Protein AF-0000000083552598 (afdb_homodimer)

Radius of gyration: 31.01 Å; Cα contacts (8 Å, |Δi|>4): 1331; chains: 2; bounding box: 71×100×86 Å

Structure (mmCIF, N/CA/C/O backbone):
data_AF-0000000083552598-model_v1
#
loop_
_entity.id
_entity.type
_entity.pdbx_description
1 polymer 'LacI family DNA-binding transcriptional regulator'
#
loop_
_atom_site.group_PDB
_atom_site.id
_atom_site.type_symbol
_atom_site.label_atom_id
_atom_site.label_alt_id
_atom_site.label_comp_id
_atom_site.label_asym_id
_atom_site.label_entity_id
_atom_site.label_seq_id
_atom_site.pdbx_PDB_ins_code
_atom_site.Cartn_x
_atom_site.Cartn_y
_atom_site.Cartn_z
_atom_site.occupancy
_atom_site.B_iso_or_equiv
_atom_site.auth_seq_id
_atom_site.auth_comp_id
_atom_site.auth_asym_id
_atom_site.auth_atom_id
_atom_site.pdbx_PDB_model_num
ATOM 1 N N . MET A 1 1 ? -37.469 29.109 57.031 1 29.98 1 MET A N 1
ATOM 2 C CA . MET A 1 1 ? -37.594 29.938 55.812 1 29.98 1 MET A CA 1
ATOM 3 C C . MET A 1 1 ? -36.25 30.312 55.281 1 29.98 1 MET A C 1
ATOM 5 O O . MET A 1 1 ? -35.688 31.375 55.594 1 29.98 1 MET A O 1
ATOM 9 N N . GLN A 1 2 ? -35.25 29.375 55.188 1 35.03 2 GLN A N 1
ATOM 10 C CA . GLN A 1 2 ? -33.875 29.531 54.781 1 35.03 2 GLN A CA 1
ATOM 11 C C . GLN A 1 2 ? -33.75 29.984 53.344 1 35.03 2 GLN A C 1
ATOM 13 O O . GLN A 1 2 ? -34.344 29.359 52.438 1 35.03 2 GLN A O 1
ATOM 18 N N . GLU A 1 3 ? -33.406 31.297 53.094 1 33.22 3 GLU A N 1
ATOM 19 C CA . GLU A 1 3 ? -33.188 31.984 51.812 1 33.22 3 GLU A CA 1
ATOM 20 C C . GLU A 1 3 ? -32.156 31.281 51 1 33.22 3 GLU A C 1
ATOM 22 O O . GLU A 1 3 ? -31.016 31.078 51.438 1 33.22 3 GLU A O 1
ATOM 27 N N . ASP A 1 4 ? -32.5 30.344 50.094 1 39.19 4 ASP A N 1
ATOM 28 C CA . ASP A 1 4 ? -31.766 29.625 49.062 1 39.19 4 ASP A CA 1
ATOM 29 C C . ASP A 1 4 ? -30.969 30.578 48.188 1 39.19 4 ASP A C 1
ATOM 31 O O . ASP A 1 4 ? -31.531 31.422 47.469 1 39.19 4 ASP A O 1
ATOM 35 N N . GLU A 1 5 ? -29.766 31.062 48.656 1 36.78 5 GLU A N 1
ATOM 36 C CA . GLU A 1 5 ? -28.875 31.906 47.875 1 36.78 5 GLU A CA 1
ATOM 37 C C . GLU A 1 5 ? -28.562 31.281 46.5 1 36.78 5 GLU A C 1
ATOM 39 O O . GLU A 1 5 ? -27.969 30.203 46.438 1 36.78 5 GLU A O 1
ATOM 44 N N . VAL A 1 6 ? -29.359 31.547 45.469 1 42.97 6 VAL A N 1
ATOM 45 C CA . VAL A 1 6 ? -29.172 31.203 44.062 1 42.97 6 VAL A CA 1
ATOM 46 C C . VAL A 1 6 ? -27.797 31.703 43.594 1 42.97 6 VAL A C 1
ATOM 48 O O . VAL A 1 6 ? -27.516 32.906 43.625 1 42.97 6 VAL A O 1
ATOM 51 N N . SER A 1 7 ? -26.672 30.938 43.781 1 40.88 7 SER A N 1
ATOM 52 C CA . SER A 1 7 ? -25.359 31.219 43.219 1 40.88 7 SER A CA 1
ATOM 53 C C . SER A 1 7 ? -25.453 31.562 41.75 1 40.88 7 SER A C 1
ATOM 55 O O . SER A 1 7 ? -25.984 30.781 40.938 1 40.88 7 SER A O 1
ATOM 57 N N . ALA A 1 8 ? -25.531 32.875 41.375 1 45.03 8 ALA A N 1
ATOM 58 C CA . ALA A 1 8 ? -25.516 33.406 40 1 45.03 8 ALA A CA 1
ATOM 59 C C . ALA A 1 8 ? -24.375 32.812 39.188 1 45.03 8 ALA A C 1
ATOM 61 O O . ALA A 1 8 ? -23.203 32.875 39.594 1 45.03 8 ALA A O 1
ATOM 62 N N . LYS A 1 9 ? -24.578 31.875 38.375 1 43.38 9 LYS A N 1
ATOM 63 C CA . LYS A 1 9 ? -23.641 31.328 37.375 1 43.38 9 LYS A CA 1
ATOM 64 C C . LYS A 1 9 ? -22.969 32.438 36.562 1 43.38 9 LYS A C 1
ATOM 66 O O . LYS A 1 9 ? -23.656 33.312 36.031 1 43.38 9 LYS A O 1
ATOM 71 N N . PRO A 1 10 ? -21.719 32.75 36.812 1 36.5 10 PRO A N 1
ATOM 72 C CA . PRO A 1 10 ? -21.094 33.781 35.969 1 36.5 10 PRO A CA 1
ATOM 73 C C . PRO A 1 10 ? -21.406 33.625 34.5 1 36.5 10 PRO A C 1
ATOM 75 O O . PRO A 1 10 ? -21.484 32.469 34 1 36.5 10 PRO A O 1
ATOM 78 N N . GLU A 1 11 ? -22.219 34.5 33.844 1 37.56 11 GLU A N 1
ATOM 79 C CA . GLU A 1 11 ? -22.547 34.562 32.438 1 37.56 11 GLU A CA 1
ATOM 80 C C . GLU A 1 11 ? -21.297 34.375 31.578 1 37.56 11 GLU A C 1
ATOM 82 O O . GLU A 1 11 ? -20.266 35.031 31.828 1 37.56 11 GLU A O 1
ATOM 87 N N . THR A 1 12 ? -20.953 33.25 31.125 1 41.72 12 THR A N 1
ATOM 88 C CA . THR A 1 12 ? -19.906 33.031 30.141 1 41.72 12 THR A CA 1
ATOM 89 C C . THR A 1 12 ? -19.781 34.219 29.188 1 41.72 12 THR A C 1
ATOM 91 O O . THR A 1 12 ? -20.766 34.656 28.625 1 41.72 12 THR A O 1
ATOM 94 N N . PRO A 1 13 ? -18.828 35.094 29.25 1 44.88 13 PRO A N 1
ATOM 95 C CA . PRO A 1 13 ? -18.688 36.25 28.344 1 44.88 13 PRO A CA 1
ATOM 96 C C . PRO A 1 13 ? -18.984 35.875 26.891 1 44.88 13 PRO A C 1
ATOM 98 O O . PRO A 1 13 ? -18.438 34.906 26.359 1 44.88 13 PRO A O 1
ATOM 101 N N . ARG A 1 14 ? -20.125 36.156 26.344 1 52.66 14 ARG A N 1
ATOM 102 C CA . ARG A 1 14 ? -20.547 35.969 24.953 1 52.66 14 ARG A CA 1
ATOM 103 C C . ARG A 1 14 ? -19.562 36.594 23.984 1 52.66 14 ARG A C 1
ATOM 105 O O . ARG A 1 14 ? -19.156 37.75 24.156 1 52.66 14 ARG A O 1
ATOM 112 N N . GLN A 1 15 ? -18.797 35.812 23.266 1 55.59 15 GLN A N 1
ATOM 113 C CA . GLN A 1 15 ? -17.906 36.281 22.203 1 55.59 15 GLN A CA 1
ATOM 114 C C . GLN A 1 15 ? -18.609 37.312 21.312 1 55.59 15 GLN A C 1
ATOM 116 O O . GLN A 1 15 ? -19.766 37.125 20.953 1 55.59 15 GLN A O 1
ATOM 121 N N . THR A 1 16 ? -18.062 38.469 21.109 1 65.5 16 THR A N 1
ATOM 122 C CA . THR A 1 16 ? -18.609 39.562 20.312 1 65.5 16 THR A CA 1
ATOM 123 C C . THR A 1 16 ? -18.875 39.125 18.891 1 65.5 16 THR A C 1
ATOM 125 O O . THR A 1 16 ? -18.016 38.5 18.25 1 65.5 16 THR A O 1
ATOM 128 N N . THR A 1 17 ? -20.062 39.156 18.391 1 71.25 17 THR A N 1
ATOM 129 C CA . THR A 1 17 ? -20.484 38.812 17.031 1 71.25 17 THR A CA 1
ATOM 130 C C . THR A 1 17 ? -20.578 40.062 16.172 1 71.25 17 THR A C 1
ATOM 132 O O . THR A 1 17 ? -20.5 41.188 16.672 1 71.25 17 THR A O 1
ATOM 135 N N . ILE A 1 18 ? -20.562 39.719 14.883 1 76.12 18 ILE A N 1
ATOM 136 C CA . ILE A 1 18 ? -20.766 40.812 13.938 1 76.12 18 ILE A CA 1
ATOM 137 C C . ILE A 1 18 ? -22.031 41.594 14.312 1 76.12 18 ILE A C 1
ATOM 139 O O . ILE A 1 18 ? -22.109 42.812 14.117 1 76.12 18 ILE A O 1
ATOM 143 N N . TYR A 1 19 ? -22.922 40.969 14.906 1 81.94 19 TYR A N 1
ATOM 144 C CA . TYR A 1 19 ? -24.188 41.594 15.312 1 81.94 19 TYR A CA 1
ATOM 145 C C . TYR A 1 19 ? -23.984 42.5 16.516 1 81.94 19 TYR A C 1
ATOM 147 O O . TYR A 1 19 ? -24.594 43.562 16.594 1 81.94 19 TYR A O 1
ATOM 155 N N . ASP A 1 20 ? -23.125 42.094 17.359 1 79.06 20 ASP A N 1
ATOM 156 C CA . ASP A 1 20 ? -22.812 42.938 18.516 1 79.06 20 ASP A CA 1
ATOM 157 C C . ASP A 1 20 ? -22.125 44.219 18.078 1 79.06 20 ASP A C 1
ATOM 159 O O . ASP A 1 20 ? -22.438 45.312 18.594 1 79.06 20 ASP A O 1
ATOM 163 N N . ILE A 1 21 ? -21.234 44.062 17.125 1 80.38 21 ILE A N 1
ATOM 164 C CA . ILE A 1 21 ? -20.531 45.219 16.594 1 80.38 21 ILE A CA 1
ATOM 165 C C . ILE A 1 21 ? -21.516 46.094 15.828 1 80.38 21 ILE A C 1
ATOM 167 O O . ILE A 1 21 ? -21.5 47.344 15.977 1 80.38 21 ILE A O 1
ATOM 171 N N . ALA A 1 22 ? -22.328 45.469 15.07 1 84.25 22 ALA A N 1
ATOM 172 C CA . ALA A 1 22 ? -23.359 46.219 14.328 1 84.25 22 ALA A CA 1
ATOM 173 C C . ALA A 1 22 ? -24.234 47.031 15.273 1 84.25 22 ALA A C 1
ATOM 175 O O . ALA A 1 22 ? -24.516 48.188 15.008 1 84.25 22 ALA A O 1
ATOM 176 N N . ARG A 1 23 ? -24.594 46.469 16.281 1 83.62 23 ARG A N 1
ATOM 177 C CA . ARG A 1 23 ? -25.406 47.125 17.297 1 83.62 23 ARG A CA 1
ATOM 178 C C . ARG A 1 23 ? -24.656 48.281 17.922 1 83.62 23 ARG A C 1
ATOM 180 O O . ARG A 1 23 ? -25.219 49.344 18.156 1 83.62 23 ARG A O 1
ATOM 187 N N . GLN A 1 24 ? -23.438 48.094 18.141 1 81.12 24 GLN A N 1
ATOM 188 C CA . GLN A 1 24 ? -22.625 49.094 18.828 1 81.12 24 GLN A CA 1
ATOM 189 C C . GLN A 1 24 ? -22.328 50.281 17.922 1 81.12 24 GLN A C 1
ATOM 191 O O . GLN A 1 24 ? -22.266 51.406 18.391 1 81.12 24 GLN A O 1
ATOM 196 N N . VAL A 1 25 ? -22.047 49.969 16.641 1 83.25 25 VAL A N 1
ATOM 197 C CA . VAL A 1 25 ? -21.688 51.031 15.727 1 83.25 25 VAL A CA 1
ATOM 198 C C . VAL A 1 25 ? -22.953 51.594 15.078 1 83.25 25 VAL A C 1
ATOM 200 O O . VAL A 1 25 ? -22.891 52.625 14.367 1 83.25 25 VAL A O 1
ATOM 203 N N . GLY A 1 26 ? -24.188 50.969 15.352 1 85.75 26 GLY A N 1
ATOM 204 C CA . GLY A 1 26 ? -25.453 51.438 14.828 1 85.75 26 GLY A CA 1
ATOM 205 C C . GLY A 1 26 ? -25.594 51.219 13.328 1 85.75 26 GLY A C 1
ATOM 206 O O . GLY A 1 26 ? -26.156 52.062 12.633 1 85.75 26 GLY A O 1
ATOM 207 N N . LEU A 1 27 ? -24.938 50.375 12.844 1 84.38 27 LEU A N 1
ATOM 208 C CA . LEU A 1 27 ? -25.016 50.031 11.422 1 84.38 27 LEU A CA 1
ATOM 209 C C . LEU A 1 27 ? -25.547 48.625 11.227 1 84.38 27 LEU A C 1
ATOM 211 O O . LEU A 1 27 ? -25.656 47.844 12.18 1 84.38 27 LEU A O 1
ATOM 215 N N . SER A 1 28 ? -25.953 48.25 10.094 1 82.44 28 SER A N 1
ATOM 216 C CA . SER A 1 28 ? -26.422 46.906 9.805 1 82.44 28 SER A CA 1
ATOM 217 C C . SER A 1 28 ? -25.281 45.875 9.891 1 82.44 28 SER A C 1
ATOM 219 O O . SER A 1 28 ? -24.125 46.219 9.664 1 82.44 28 SER A O 1
ATOM 221 N N . ALA A 1 29 ? -25.594 44.594 10.227 1 82.25 29 ALA A N 1
ATOM 222 C CA . ALA A 1 29 ? -24.609 43.5 10.25 1 82.25 29 ALA A CA 1
ATOM 223 C C . ALA A 1 29 ? -23.953 43.344 8.875 1 82.25 29 ALA A C 1
ATOM 225 O O . ALA A 1 29 ? -22.781 43 8.781 1 82.25 29 ALA A O 1
ATOM 226 N N . SER A 1 30 ? -24.641 43.75 7.895 1 82 30 SER A N 1
ATOM 227 C CA . SER A 1 30 ? -24.109 43.625 6.535 1 82 30 SER A CA 1
ATOM 228 C C . SER A 1 30 ? -23.031 44.688 6.289 1 82 30 SER A C 1
ATOM 230 O O . SER A 1 30 ? -22 44.375 5.66 1 82 30 SER A O 1
ATOM 232 N N . THR A 1 31 ? -23.219 45.906 6.715 1 81.5 31 THR A N 1
ATOM 233 C CA . THR A 1 31 ? -22.25 47 6.566 1 81.5 31 THR A CA 1
ATOM 234 C C . THR A 1 31 ? -20.984 46.688 7.371 1 81.5 31 THR A C 1
ATOM 236 O O . THR A 1 31 ? -19.875 46.875 6.871 1 81.5 31 THR A O 1
ATOM 239 N N . VAL A 1 32 ? -21.172 46.094 8.602 1 80.81 32 VAL A N 1
ATOM 240 C CA . VAL A 1 32 ? -20.047 45.781 9.461 1 80.81 32 VAL A CA 1
ATOM 241 C C . VAL A 1 32 ? -19.25 44.594 8.844 1 80.81 32 VAL A C 1
ATOM 243 O O . VAL A 1 32 ? -18.031 44.656 8.789 1 80.81 32 VAL A O 1
ATOM 246 N N . SER A 1 33 ? -20.016 43.719 8.281 1 78.31 33 SER A N 1
ATOM 247 C CA . SER A 1 33 ? -19.391 42.562 7.617 1 78.31 33 SER A CA 1
ATOM 248 C C . SER A 1 33 ? -18.578 43 6.398 1 78.31 33 SER A C 1
ATOM 250 O O . SER A 1 33 ? -17.469 42.531 6.188 1 78.31 33 SER A O 1
ATOM 252 N N . ALA A 1 34 ? -19.047 43.938 5.715 1 78.94 34 ALA A N 1
ATOM 253 C CA . ALA A 1 34 ? -18.375 44.438 4.523 1 78.94 34 ALA A CA 1
ATOM 254 C C . ALA A 1 34 ? -17.062 45.156 4.887 1 78.94 34 ALA A C 1
ATOM 256 O O . ALA A 1 34 ? -16.062 44.969 4.199 1 78.94 34 ALA A O 1
ATOM 257 N N . VAL A 1 35 ? -17.094 45.906 5.906 1 77.88 35 VAL A N 1
ATOM 258 C CA . VAL A 1 35 ? -15.914 46.625 6.34 1 77.88 35 VAL A CA 1
ATOM 259 C C . VAL A 1 35 ? -14.875 45.688 6.895 1 77.88 35 VAL A C 1
ATOM 261 O O . VAL A 1 35 ? -13.695 45.75 6.547 1 77.88 35 VAL A O 1
ATOM 264 N N . LEU A 1 36 ? -15.367 44.656 7.68 1 77.06 36 LEU A N 1
ATOM 265 C CA . LEU A 1 36 ? -14.438 43.781 8.352 1 77.06 36 LEU A CA 1
ATOM 266 C C . LEU A 1 36 ? -13.836 42.781 7.367 1 77.06 36 LEU A C 1
ATOM 268 O O . LEU A 1 36 ? -12.711 42.312 7.555 1 77.06 36 LEU A O 1
ATOM 272 N N . ASN A 1 37 ? -14.555 42.594 6.207 1 71.38 37 ASN A N 1
ATOM 273 C CA . ASN A 1 37 ? -14.078 41.719 5.156 1 71.38 37 ASN A CA 1
ATOM 274 C C . ASN A 1 37 ? -13.328 42.469 4.07 1 71.38 37 ASN A C 1
ATOM 276 O O . ASN A 1 37 ? -12.938 41.906 3.051 1 71.38 37 ASN A O 1
ATOM 280 N N . GLY A 1 38 ? -13.102 43.594 4.227 1 71.88 38 GLY A N 1
ATOM 281 C CA . GLY A 1 38 ? -12.312 44.438 3.336 1 71.88 38 GLY A CA 1
ATOM 282 C C . GLY A 1 38 ? -13.078 44.844 2.094 1 71.88 38 GLY A C 1
ATOM 283 O O . GLY A 1 38 ? -12.477 45.312 1.125 1 71.88 38 GLY A O 1
ATOM 284 N N . ASN A 1 39 ? -14.25 44.656 2.068 1 74.31 39 ASN A N 1
ATOM 285 C CA . ASN A 1 39 ? -15.055 45 0.897 1 74.31 39 ASN A CA 1
ATOM 286 C C . ASN A 1 39 ? -15.773 46.344 1.075 1 74.31 39 ASN A C 1
ATOM 288 O O . ASN A 1 39 ? -16.781 46.594 0.418 1 74.31 39 ASN A O 1
ATOM 292 N N . TRP A 1 40 ? -15.375 47.062 1.843 1 79.56 40 TRP A N 1
ATOM 293 C CA . TRP A 1 40 ? -16.125 48.281 2.193 1 79.56 40 TRP A CA 1
ATOM 294 C C . TRP A 1 40 ? -16.078 49.281 1.054 1 79.56 40 TRP A C 1
ATOM 296 O O . TRP A 1 40 ? -17.016 50.062 0.877 1 79.56 40 TRP A O 1
ATOM 306 N N . LYS A 1 41 ? -15.047 49.219 0.266 1 79.25 41 LYS A N 1
ATOM 307 C CA . LYS A 1 41 ? -14.992 50.125 -0.86 1 79.25 41 LYS A CA 1
ATOM 308 C C . LYS A 1 41 ? -16.047 49.781 -1.909 1 79.25 41 LYS A C 1
ATOM 310 O O . LYS A 1 41 ? -16.703 50.688 -2.465 1 79.25 41 LYS A O 1
ATOM 315 N N . SER A 1 42 ? -16.156 48.562 -2.195 1 75.94 42 SER A N 1
ATOM 316 C CA . SER A 1 42 ? -17.109 48.125 -3.209 1 75.94 42 SER A CA 1
ATOM 317 C C . SER A 1 42 ? -18.547 48.406 -2.789 1 75.94 42 SER A C 1
ATOM 319 O O . SER A 1 42 ? -19.438 48.562 -3.639 1 75.94 42 SER A O 1
ATOM 321 N N . ARG A 1 43 ? -18.703 48.531 -1.6 1 78.06 43 ARG A N 1
ATOM 322 C CA . ARG A 1 43 ? -20.047 48.812 -1.1 1 78.06 43 ARG A CA 1
ATOM 323 C C . ARG A 1 43 ? -20.234 50.312 -0.799 1 78.06 43 ARG A C 1
ATOM 325 O O . ARG A 1 43 ? -21.172 50.688 -0.117 1 78.06 43 ARG A O 1
ATOM 332 N N . ARG A 1 44 ? -19.25 51.156 -1.187 1 80.44 44 ARG A N 1
ATOM 333 C CA . ARG A 1 44 ? -19.281 52.625 -1.091 1 80.44 44 ARG A CA 1
ATOM 334 C C . ARG A 1 44 ? -19.422 53.062 0.359 1 80.44 44 ARG A C 1
ATOM 336 O O . ARG A 1 44 ? -20.141 54.031 0.645 1 80.44 44 ARG A O 1
ATOM 343 N N . ILE A 1 45 ? -18.922 52.312 1.245 1 80.06 45 ILE A N 1
ATOM 344 C CA . ILE A 1 45 ? -18.844 52.719 2.645 1 80.06 45 ILE A CA 1
ATOM 345 C C . ILE A 1 45 ? -17.688 53.688 2.84 1 80.06 45 ILE A C 1
ATOM 347 O O . ILE A 1 45 ? -16.578 53.469 2.35 1 80.06 45 ILE A O 1
ATOM 351 N N . SER A 1 46 ? -17.984 54.875 3.455 1 81.12 46 SER A N 1
ATOM 352 C CA . SER A 1 46 ? -16.969 55.938 3.623 1 81.12 46 SER A CA 1
ATOM 353 C C . SER A 1 46 ? -15.812 55.438 4.48 1 81.12 46 SER A C 1
ATOM 355 O O . SER A 1 46 ? -15.977 54.562 5.328 1 81.12 46 SER A O 1
ATOM 357 N N . GLU A 1 47 ? -14.672 56 4.266 1 81.12 47 GLU A N 1
ATOM 358 C CA . GLU A 1 47 ? -13.461 55.656 5.004 1 81.12 47 GLU A CA 1
ATOM 359 C C . GLU A 1 47 ? -13.633 55.938 6.496 1 81.12 47 GLU A C 1
ATOM 361 O O . GLU A 1 47 ? -13.133 55.156 7.328 1 81.12 47 GLU A O 1
ATOM 366 N N . LYS A 1 48 ? -14.328 56.969 6.844 1 80.62 48 LYS A N 1
ATOM 367 C CA . LYS A 1 48 ? -14.57 57.312 8.234 1 80.62 48 LYS A CA 1
ATOM 368 C C . LYS A 1 48 ? -15.414 56.25 8.938 1 80.62 48 LYS A C 1
ATOM 370 O O . LYS A 1 48 ? -15.125 55.875 10.078 1 80.62 48 LYS A O 1
ATOM 375 N N . THR A 1 49 ? -16.422 55.688 8.289 1 82.38 49 THR A N 1
ATOM 376 C CA . THR A 1 49 ? -17.281 54.656 8.836 1 82.38 49 THR A CA 1
ATOM 377 C C . THR A 1 49 ? -16.516 53.344 8.977 1 82.38 49 THR A C 1
ATOM 379 O O . THR A 1 49 ? -16.641 52.625 9.984 1 82.38 49 THR A O 1
ATOM 382 N N . ALA A 1 50 ? -15.727 53.031 7.973 1 83.12 50 ALA A N 1
ATOM 383 C CA . ALA A 1 50 ? -14.914 51.812 7.996 1 83.12 50 ALA A CA 1
ATOM 384 C C . ALA A 1 50 ? -13.922 51.844 9.156 1 83.12 50 ALA A C 1
ATOM 386 O O . ALA A 1 50 ? -13.75 50.844 9.852 1 83.12 50 ALA A O 1
ATOM 387 N N . GLU A 1 51 ? -13.352 52.969 9.289 1 81.25 51 GLU A N 1
ATOM 388 C CA . GLU A 1 51 ? -12.391 53.125 10.375 1 81.25 51 GLU A CA 1
ATOM 389 C C . GLU A 1 51 ? -13.07 53 11.734 1 81.25 51 GLU A C 1
ATOM 391 O O . GLU A 1 51 ? -12.516 52.375 12.656 1 81.25 51 GLU A O 1
ATOM 396 N N . ARG A 1 52 ? -14.242 53.562 11.953 1 81.5 52 ARG A N 1
ATOM 397 C CA . ARG A 1 52 ? -15.008 53.469 13.188 1 81.5 52 ARG A CA 1
ATOM 398 C C . ARG A 1 52 ? -15.375 52 13.508 1 81.5 52 ARG A C 1
ATOM 400 O O . ARG A 1 52 ? -15.266 51.562 14.656 1 81.5 52 ARG A O 1
ATOM 407 N N . ILE A 1 53 ? -15.82 51.25 12.492 1 81.19 53 ILE A N 1
ATOM 408 C CA . ILE A 1 53 ? -16.172 49.844 12.664 1 81.19 53 ILE A CA 1
ATOM 409 C C . ILE A 1 53 ? -14.93 49.031 13.055 1 81.19 53 ILE A C 1
ATOM 411 O O . ILE A 1 53 ? -14.984 48.219 13.969 1 81.19 53 ILE A O 1
ATOM 415 N N . ARG A 1 54 ? -13.828 49.312 12.312 1 78.12 54 ARG A N 1
ATOM 416 C CA . ARG A 1 54 ? -12.578 48.625 12.602 1 78.12 54 ARG A CA 1
ATOM 417 C C . ARG A 1 54 ? -12.109 48.906 14.023 1 78.12 54 ARG A C 1
ATOM 419 O O . ARG A 1 54 ? -11.641 48 14.719 1 78.12 54 ARG A O 1
ATOM 426 N N . LEU A 1 55 ? -12.227 50.125 14.445 1 76.19 55 LEU A N 1
ATOM 427 C CA . LEU A 1 55 ? -11.82 50.531 15.789 1 76.19 55 LEU A CA 1
ATOM 428 C C . LEU A 1 55 ? -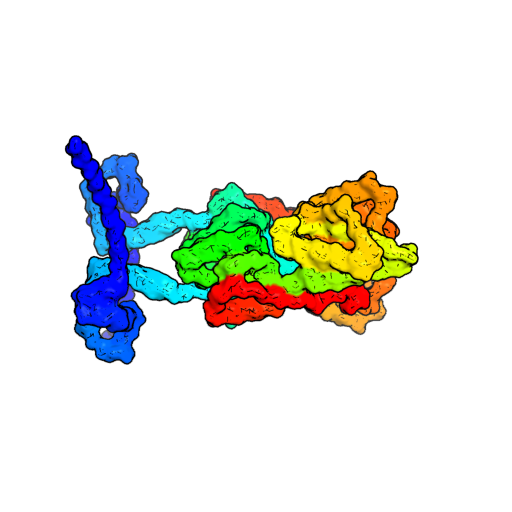12.656 49.844 16.844 1 76.19 55 LEU A C 1
ATOM 430 O O . LEU A 1 55 ? -12.125 49.375 17.844 1 76.19 55 LEU A O 1
ATOM 434 N N . VAL A 1 56 ? -13.984 49.75 16.656 1 77.81 56 VAL A N 1
ATOM 435 C CA . VAL A 1 56 ? -14.867 49.094 17.609 1 77.81 56 VAL A CA 1
ATOM 436 C C . VAL A 1 56 ? -14.594 47.594 17.625 1 77.81 56 VAL A C 1
ATOM 438 O O . VAL A 1 56 ? -14.562 46.969 18.672 1 77.81 56 VAL A O 1
ATOM 441 N N . ALA A 1 57 ? -14.477 47.094 16.391 1 74.62 57 ALA A N 1
ATOM 442 C CA . ALA A 1 57 ? -14.172 45.656 16.266 1 74.62 57 ALA A CA 1
ATOM 443 C C . ALA A 1 57 ? -12.859 45.312 16.969 1 74.62 57 ALA A C 1
ATOM 445 O O . ALA A 1 57 ? -12.758 44.312 17.656 1 74.62 57 ALA A O 1
ATOM 446 N N . ASP A 1 58 ? -11.867 46.156 16.734 1 66.62 58 ASP A N 1
ATOM 447 C CA . ASP A 1 58 ? -10.562 46 17.375 1 66.62 58 ASP A CA 1
ATOM 448 C C . ASP A 1 58 ? -10.688 46.062 18.891 1 66.62 58 ASP A C 1
ATOM 450 O O . ASP A 1 58 ? -10.094 45.281 19.625 1 66.62 58 ASP A O 1
ATOM 454 N N . ARG A 1 59 ? -11.414 47 19.406 1 66.06 59 ARG A N 1
ATOM 455 C CA . ARG A 1 59 ? -11.609 47.219 20.828 1 66.06 59 ARG A CA 1
ATOM 456 C C . ARG A 1 59 ? -12.344 46.031 21.469 1 66.06 59 ARG A C 1
ATOM 458 O O . ARG A 1 59 ? -12.117 45.719 22.625 1 66.06 59 ARG A O 1
ATOM 465 N N . GLN A 1 60 ? -13.328 45.5 20.656 1 62.59 60 GLN A N 1
ATOM 466 C CA . GLN A 1 60 ? -14.117 44.406 21.219 1 62.59 60 GLN A CA 1
ATOM 467 C C . GLN A 1 60 ? -13.477 43.062 20.906 1 62.59 60 GLN A C 1
ATOM 469 O O . GLN A 1 60 ? -14.062 42 21.188 1 62.59 60 GLN A O 1
ATOM 474 N N . GLY A 1 61 ? -12.375 43.062 20.406 1 53.91 61 GLY A N 1
ATOM 475 C CA . GLY A 1 61 ? -11.648 41.812 20.094 1 53.91 61 GLY A CA 1
ATOM 476 C C . GLY A 1 61 ? -12.258 41.062 18.953 1 53.91 61 GLY A C 1
ATOM 477 O O . GLY A 1 61 ? -12.031 39.844 18.812 1 53.91 61 GLY A O 1
ATOM 478 N N . PHE A 1 62 ? -13.133 41.656 18.281 1 50.84 62 PHE A N 1
ATOM 479 C CA . PHE A 1 62 ? -13.836 41.062 17.172 1 50.84 62 PHE A CA 1
ATOM 480 C C . PHE A 1 62 ? -12.906 40.875 15.961 1 50.84 62 PHE A C 1
ATOM 482 O O . PHE A 1 62 ? -13.023 39.938 15.203 1 50.84 62 PHE A O 1
ATOM 489 N N . ALA A 1 63 ? -12.133 41.875 15.711 1 45.84 63 ALA A N 1
ATOM 490 C CA . ALA A 1 63 ? -11.164 41.781 14.625 1 45.84 63 ALA A CA 1
ATOM 491 C C . ALA A 1 63 ? -10.359 40.5 14.727 1 45.84 63 ALA A C 1
ATOM 493 O O . ALA A 1 63 ? -10.031 39.875 13.711 1 45.84 63 ALA A O 1
ATOM 494 N N . LEU A 1 64 ? -10.016 40.219 15.914 1 40.81 64 LEU A N 1
ATOM 495 C CA . LEU A 1 64 ? -9.312 38.938 16.125 1 40.81 64 LEU A CA 1
ATOM 496 C C . LEU A 1 64 ? -10.203 37.781 15.75 1 40.81 64 LEU A C 1
ATOM 498 O O . LEU A 1 64 ? -9.727 36.781 15.172 1 40.81 64 LEU A O 1
ATOM 502 N N . ASN A 1 65 ? -11.453 37.781 16.078 1 41.56 65 ASN A N 1
ATOM 503 C CA . ASN A 1 65 ? -12.383 36.719 15.727 1 41.56 65 ASN A CA 1
ATOM 504 C C . ASN A 1 65 ? -12.719 36.75 14.234 1 41.56 65 ASN A C 1
ATOM 506 O O . ASN A 1 65 ? -12.836 35.688 13.609 1 41.56 65 ASN A O 1
ATOM 510 N N . GLN A 1 66 ? -13.031 37.844 13.641 1 39.19 66 GLN A N 1
ATOM 511 C CA . GLN A 1 66 ? -13.289 37.906 12.203 1 39.19 66 GLN A CA 1
ATOM 512 C C . GLN A 1 66 ? -12.023 37.625 11.406 1 39.19 66 GLN A C 1
ATOM 514 O O . GLN A 1 66 ? -12.078 36.938 10.375 1 39.19 66 GLN A O 1
ATOM 519 N N . GLN A 1 67 ? -10.867 38.281 11.602 1 36.66 67 GLN A N 1
ATOM 520 C CA . GLN A 1 67 ? -9.609 37.875 10.984 1 36.66 67 GLN A CA 1
ATOM 521 C C . GLN A 1 67 ? -9.305 36.406 11.273 1 36.66 67 GLN A C 1
ATOM 523 O O . GLN A 1 67 ? -8.805 35.688 10.406 1 36.66 67 GLN A O 1
ATOM 528 N N . ALA A 1 68 ? -9.578 35.938 12.43 1 38.47 68 ALA A N 1
ATOM 529 C CA . ALA A 1 68 ? -9.625 34.5 12.75 1 38.47 68 ALA A CA 1
ATOM 530 C C . ALA A 1 68 ? -10.773 33.812 12.008 1 38.47 68 ALA A C 1
ATOM 532 O O . ALA A 1 68 ? -10.609 32.719 11.5 1 38.47 68 ALA A O 1
ATOM 533 N N . ARG A 1 69 ? -11.922 34.344 11.938 1 38.84 69 ARG A N 1
ATOM 534 C CA . ARG A 1 69 ? -13.008 33.875 11.094 1 38.84 69 ARG A CA 1
ATOM 535 C C . ARG A 1 69 ? -12.742 34.156 9.625 1 38.84 69 ARG A C 1
ATOM 537 O O . ARG A 1 69 ? -13.047 33.344 8.75 1 38.84 69 ARG A O 1
ATOM 544 N N . ALA A 1 70 ? -12.5 35.375 9.18 1 37.94 70 ALA A N 1
ATOM 545 C CA . ALA A 1 70 ? -12.055 35.75 7.832 1 37.94 70 ALA A CA 1
ATOM 546 C C . ALA A 1 70 ? -10.758 35.031 7.465 1 37.94 70 ALA A C 1
ATOM 548 O O . ALA A 1 70 ? -10.578 34.625 6.316 1 37.94 70 ALA A O 1
ATOM 549 N N . LEU A 1 71 ? -9.773 34.969 8.25 1 37.97 71 LEU A N 1
ATOM 550 C CA . LEU A 1 71 ? -8.625 34.062 8.242 1 37.97 71 LEU A CA 1
ATOM 551 C C . LEU A 1 71 ? -9.078 32.625 8.43 1 37.97 71 LEU A C 1
ATOM 553 O O . LEU A 1 71 ? -8.445 31.703 7.91 1 37.97 71 LEU A O 1
ATOM 557 N N . ARG A 1 72 ? -10.078 32.406 9.203 1 42.88 72 ARG A N 1
ATOM 558 C CA . ARG A 1 72 ? -10.82 31.141 9.234 1 42.88 72 ARG A CA 1
ATOM 559 C C . ARG A 1 72 ? -11.383 30.797 7.859 1 42.88 72 ARG A C 1
ATOM 561 O O . ARG A 1 72 ? -11.562 29.625 7.527 1 42.88 72 ARG A O 1
ATOM 568 N N . ARG A 1 73 ? -12.125 31.75 7.312 1 47.12 73 ARG A N 1
ATOM 569 C CA . ARG A 1 73 ? -12.633 31.438 5.984 1 47.12 73 ARG A CA 1
ATOM 570 C C . ARG A 1 73 ? -11.492 31.156 5.012 1 47.12 73 ARG A C 1
ATOM 572 O O . ARG A 1 73 ? -11.727 30.938 3.82 1 47.12 73 ARG A O 1
ATOM 579 N N . GLN A 1 74 ? -10.422 31.688 5.223 1 55.78 74 GLN A N 1
ATOM 580 C CA . GLN A 1 74 ? -9.32 31.453 4.289 1 55.78 74 GLN A CA 1
ATOM 581 C C . GLN A 1 74 ? -9.039 29.969 4.133 1 55.78 74 GLN A C 1
ATOM 583 O O . GLN A 1 74 ? -8.719 29.281 5.105 1 55.78 74 GLN A O 1
ATOM 588 N N . ARG A 1 75 ? -9.711 29.547 3.15 1 73.19 75 ARG A N 1
ATOM 589 C CA . ARG A 1 75 ? -9.5 28.156 2.742 1 73.19 75 ARG A CA 1
ATOM 590 C C . ARG A 1 75 ? -8.031 27.766 2.875 1 73.19 75 ARG A C 1
ATOM 592 O O . ARG A 1 75 ? -7.148 28.5 2.406 1 73.19 75 ARG A O 1
ATOM 599 N N . SER A 1 76 ? -7.848 26.953 3.91 1 81.5 76 SER A N 1
ATOM 600 C CA . SER A 1 76 ? -6.484 26.453 4.074 1 81.5 76 SER A CA 1
ATOM 601 C C . SER A 1 76 ? -6.039 25.641 2.855 1 81.5 76 SER A C 1
ATOM 603 O O . SER A 1 76 ? -4.844 25.422 2.656 1 81.5 76 SER A O 1
ATOM 605 N N . ASN A 1 77 ? -7.059 25.234 2.057 1 88.5 77 ASN A N 1
ATOM 606 C CA . ASN A 1 77 ? -6.824 24.328 0.938 1 88.5 77 ASN A CA 1
ATOM 607 C C . ASN A 1 77 ? -6.258 22.984 1.407 1 88.5 77 ASN A C 1
ATOM 609 O O . ASN A 1 77 ? -5.773 22.203 0.599 1 88.5 77 ASN A O 1
ATOM 613 N N . LEU A 1 78 ? -6.383 22.781 2.727 1 91.38 78 LEU A N 1
ATOM 614 C CA . LEU A 1 78 ? -5.965 21.516 3.295 1 91.38 78 LEU A CA 1
ATOM 615 C C . LEU A 1 78 ? -7.148 20.547 3.398 1 91.38 78 LEU A C 1
ATOM 617 O O . LEU A 1 78 ? -8.234 20.938 3.822 1 91.38 78 LEU A O 1
ATOM 621 N N . ILE A 1 79 ? -6.922 19.359 2.941 1 96.19 79 ILE A N 1
ATOM 622 C CA . ILE A 1 79 ? -7.922 18.312 3.145 1 96.19 79 ILE A CA 1
ATOM 623 C C . ILE A 1 79 ? -7.266 17.094 3.783 1 96.19 79 ILE A C 1
ATOM 625 O O . ILE A 1 79 ? -6.133 16.734 3.445 1 96.19 79 ILE A O 1
ATOM 629 N N . GLY A 1 80 ? -7.918 16.594 4.797 1 96.38 80 GLY A N 1
ATOM 630 C CA . GLY A 1 80 ? -7.379 15.461 5.543 1 96.38 80 GLY A CA 1
ATOM 631 C C . GLY A 1 80 ? -8.148 14.18 5.324 1 96.38 80 GLY A C 1
ATOM 632 O O . GLY A 1 80 ? -9.383 14.188 5.254 1 96.38 80 GLY A O 1
ATOM 633 N N . MET A 1 81 ? -7.434 13.141 5.203 1 97.5 81 MET A N 1
ATOM 634 C CA . MET A 1 81 ? -8.055 11.828 5.102 1 97.5 81 MET A CA 1
ATOM 635 C C . MET A 1 81 ? -7.555 10.898 6.211 1 97.5 81 MET A C 1
ATOM 637 O O . MET A 1 81 ? -6.348 10.789 6.43 1 97.5 81 MET A O 1
ATOM 641 N N . ILE A 1 82 ? -8.484 10.297 6.871 1 96.75 82 ILE A N 1
ATOM 642 C CA . ILE A 1 82 ? -8.211 9.258 7.855 1 96.75 82 ILE A CA 1
ATOM 643 C C . ILE A 1 82 ? -8.414 7.883 7.227 1 96.75 82 ILE A C 1
ATOM 645 O O . ILE A 1 82 ? -9.492 7.578 6.719 1 96.75 82 ILE A O 1
ATOM 649 N N . MET A 1 83 ? -7.363 7.074 7.25 1 95.19 83 MET A N 1
ATOM 650 C CA . MET A 1 83 ? -7.402 5.762 6.609 1 95.19 83 MET A CA 1
ATOM 651 C C . MET A 1 83 ? -7.137 4.652 7.625 1 95.19 83 MET A C 1
ATOM 653 O O . MET A 1 83 ? -6.465 4.879 8.633 1 95.19 83 MET A O 1
ATOM 657 N N . PRO A 1 84 ? -7.656 3.451 7.336 1 92.94 84 PRO A N 1
ATOM 658 C CA . PRO A 1 84 ? -7.391 2.34 8.25 1 92.94 84 PRO A CA 1
ATOM 659 C C . PRO A 1 84 ? -6 1.736 8.055 1 92.94 84 PRO A C 1
ATOM 661 O O . PRO A 1 84 ? -5.371 1.305 9.023 1 92.94 84 PRO A O 1
ATOM 664 N N . LYS A 1 85 ? -5.562 1.64 6.809 1 89.06 85 LYS A N 1
ATOM 665 C CA . LYS A 1 85 ? -4.309 0.974 6.469 1 89.06 85 LYS A CA 1
ATOM 666 C C . LYS A 1 85 ? -3.803 1.417 5.098 1 89.06 85 LYS A C 1
ATOM 668 O O . LYS A 1 85 ? -4.539 2.041 4.332 1 89.06 85 LYS A O 1
ATOM 673 N N . TYR A 1 86 ? -2.502 1.045 4.879 1 87.31 86 TYR A N 1
ATOM 674 C CA . TYR A 1 86 ? -1.922 1.316 3.568 1 87.31 86 TYR A CA 1
ATOM 675 C C . TYR A 1 86 ? -1.566 0.021 2.85 1 87.31 86 TYR A C 1
ATOM 677 O O . TYR A 1 86 ? -1.323 0.02 1.641 1 87.31 86 TYR A O 1
ATOM 685 N N . ASP A 1 87 ? -1.503 -1.055 3.57 1 82.12 87 ASP A N 1
ATOM 686 C CA . ASP A 1 87 ? -0.779 -2.227 3.09 1 82.12 87 ASP A CA 1
ATOM 687 C C . ASP A 1 87 ? -1.685 -3.125 2.248 1 82.12 87 ASP A C 1
ATOM 689 O O . ASP A 1 87 ? -1.433 -4.324 2.121 1 82.12 87 ASP A O 1
ATOM 693 N N . ASN A 1 88 ? -2.797 -2.686 1.787 1 90.06 88 ASN A N 1
ATOM 694 C CA . ASN A 1 88 ? -3.525 -3.373 0.727 1 90.06 88 ASN A CA 1
ATOM 695 C C . ASN A 1 88 ? -3.787 -2.451 -0.462 1 90.06 88 ASN A C 1
ATOM 697 O O . ASN A 1 88 ? -3.869 -1.232 -0.302 1 90.06 88 ASN A O 1
ATOM 701 N N . ARG A 1 89 ? -3.842 -3.064 -1.637 1 91.69 89 ARG A N 1
ATOM 702 C CA . ARG A 1 89 ? -3.871 -2.316 -2.889 1 91.69 89 ARG A CA 1
ATOM 703 C C . ARG A 1 89 ? -5.133 -1.464 -2.988 1 91.69 89 ARG A C 1
ATOM 705 O O . ARG A 1 89 ? -5.133 -0.42 -3.645 1 91.69 89 ARG A O 1
ATOM 712 N N . TYR A 1 90 ? -6.203 -1.848 -2.324 1 94.38 90 TYR A N 1
ATOM 713 C CA . TYR A 1 90 ? -7.434 -1.065 -2.336 1 94.38 90 TYR A CA 1
ATOM 714 C C . TYR A 1 90 ? -7.227 0.288 -1.667 1 94.38 90 TYR A C 1
ATOM 716 O O . TYR A 1 90 ? -7.445 1.333 -2.285 1 94.38 90 TYR A O 1
ATOM 724 N N . PHE A 1 91 ? -6.68 0.337 -0.498 1 95.19 91 PHE A N 1
ATOM 725 C CA . PHE A 1 91 ? -6.508 1.565 0.268 1 95.19 91 PHE A CA 1
ATOM 726 C C . PHE A 1 91 ? -5.332 2.377 -0.268 1 95.19 91 PHE A C 1
ATOM 728 O O . PHE A 1 91 ? -5.371 3.609 -0.265 1 95.19 91 PHE A O 1
ATOM 735 N N . SER A 1 92 ? -4.297 1.702 -0.661 1 93.19 92 SER A N 1
ATOM 736 C CA . SER A 1 92 ? -3.195 2.463 -1.246 1 93.19 92 SER A CA 1
ATOM 737 C C . SER A 1 92 ? -3.633 3.174 -2.523 1 93.19 92 SER A C 1
ATOM 739 O O . SER A 1 92 ? -3.182 4.285 -2.807 1 93.19 92 SER A O 1
ATOM 741 N N . SER A 1 93 ? -4.48 2.49 -3.305 1 93.44 93 SER A N 1
ATOM 742 C CA . SER A 1 93 ? -5.035 3.117 -4.5 1 93.44 93 SER A CA 1
ATOM 743 C C . SER A 1 93 ? -5.891 4.328 -4.141 1 93.44 93 SER A C 1
ATOM 745 O O . SER A 1 93 ? -5.809 5.367 -4.801 1 93.44 93 SER A O 1
ATOM 747 N N . ILE A 1 94 ? -6.695 4.176 -3.123 1 96.31 94 ILE A N 1
ATOM 748 C CA . ILE A 1 94 ? -7.5 5.301 -2.654 1 96.31 94 ILE A CA 1
ATOM 749 C C . ILE A 1 94 ? -6.59 6.469 -2.289 1 96.31 94 ILE A C 1
ATOM 751 O O . ILE A 1 94 ? -6.801 7.594 -2.752 1 96.31 94 ILE A O 1
ATOM 755 N N . ALA A 1 95 ? -5.578 6.203 -1.526 1 94.56 95 ALA A N 1
ATOM 756 C CA . ALA A 1 95 ? -4.68 7.254 -1.054 1 94.56 95 ALA A CA 1
ATOM 757 C C . ALA A 1 95 ? -4.008 7.969 -2.223 1 94.56 95 ALA A C 1
ATOM 759 O O . ALA A 1 95 ? -4.031 9.195 -2.303 1 94.56 95 ALA A O 1
ATOM 760 N N . GLU A 1 96 ? -3.484 7.23 -3.129 1 91.75 96 GLU A N 1
ATOM 761 C CA . GLU A 1 96 ? -2.732 7.805 -4.242 1 91.75 96 GLU A CA 1
ATOM 762 C C . GLU A 1 96 ? -3.645 8.602 -5.172 1 91.75 96 GLU A C 1
ATOM 764 O O . GLU A 1 96 ? -3.316 9.719 -5.566 1 91.75 96 GLU A O 1
ATOM 769 N N . GLN A 1 97 ? -4.746 8.016 -5.535 1 94.12 97 GLN A N 1
ATOM 770 C CA . GLN A 1 97 ? -5.672 8.68 -6.449 1 94.12 97 GLN A CA 1
ATOM 771 C C . GLN A 1 97 ? -6.312 9.898 -5.797 1 94.12 97 GLN A C 1
ATOM 773 O O . GLN A 1 97 ? -6.555 10.914 -6.457 1 94.12 97 GLN A O 1
ATOM 778 N N . PHE A 1 98 ? -6.586 9.781 -4.504 1 96.62 98 PHE A N 1
ATOM 779 C CA . PHE A 1 98 ? -7.098 10.922 -3.756 1 96.62 98 PHE A CA 1
ATOM 780 C C . PHE A 1 98 ? -6.121 12.086 -3.807 1 96.62 98 PHE A C 1
ATOM 782 O O . PHE A 1 98 ? -6.52 13.227 -4.059 1 96.62 98 PHE A O 1
ATOM 789 N N . GLU A 1 99 ? -4.898 11.797 -3.527 1 93.88 99 GLU A N 1
ATOM 790 C CA . GLU A 1 99 ? -3.879 12.836 -3.512 1 93.88 99 GLU A CA 1
ATOM 791 C C . GLU A 1 99 ? -3.734 13.492 -4.883 1 93.88 99 GLU A C 1
ATOM 793 O O . GLU A 1 99 ? -3.664 14.719 -4.992 1 93.88 99 GLU A O 1
ATOM 798 N N . HIS A 1 100 ? -3.693 12.672 -5.879 1 91.62 100 HIS A N 1
ATOM 799 C CA . HIS A 1 100 ? -3.578 13.195 -7.234 1 91.62 100 HIS A CA 1
ATOM 800 C C . HIS A 1 100 ? -4.742 14.125 -7.566 1 91.62 100 HIS A C 1
ATOM 802 O O . HIS A 1 100 ? -4.535 15.234 -8.047 1 91.62 100 HIS A O 1
ATOM 808 N N . ARG A 1 101 ? -5.887 13.727 -7.234 1 95.38 101 ARG A N 1
ATOM 809 C CA . ARG A 1 101 ? -7.094 14.5 -7.527 1 95.38 101 ARG A CA 1
ATOM 810 C C . ARG A 1 101 ? -7.137 15.781 -6.699 1 95.38 101 ARG A C 1
ATOM 812 O O . ARG A 1 101 ? -7.582 16.828 -7.184 1 95.38 101 ARG A O 1
ATOM 819 N N . ALA A 1 102 ? -6.688 15.688 -5.465 1 95.44 102 ALA A N 1
ATOM 820 C CA . ALA A 1 102 ? -6.625 16.875 -4.613 1 95.44 102 ALA A CA 1
ATOM 821 C C . ALA A 1 102 ? -5.664 17.906 -5.188 1 95.44 102 ALA A C 1
ATOM 823 O O . ALA A 1 102 ? -6.012 19.094 -5.301 1 95.44 102 ALA A O 1
ATOM 824 N N . ARG A 1 103 ? -4.574 17.484 -5.652 1 90.62 103 ARG A N 1
ATOM 825 C CA . ARG A 1 103 ? -3.529 18.391 -6.125 1 90.62 103 ARG A CA 1
ATOM 826 C C . ARG A 1 103 ? -3.945 19.078 -7.418 1 90.62 103 ARG A C 1
ATOM 828 O O . ARG A 1 103 ? -3.676 20.266 -7.605 1 90.62 103 ARG A O 1
ATOM 835 N N . ILE A 1 104 ? -4.598 18.344 -8.281 1 91.94 104 ILE A N 1
ATOM 836 C CA . ILE A 1 104 ? -5.039 18.922 -9.547 1 91.94 104 ILE A CA 1
ATOM 837 C C . ILE A 1 104 ? -6.059 20.031 -9.281 1 91.94 104 ILE A C 1
ATOM 839 O O . ILE A 1 104 ? -6.266 20.906 -10.117 1 91.94 104 ILE A O 1
ATOM 843 N N . ARG A 1 105 ? -6.645 20.031 -8.078 1 93.62 105 ARG A N 1
ATOM 844 C CA . ARG A 1 105 ? -7.664 21 -7.707 1 93.62 105 ARG A CA 1
ATOM 845 C C . ARG A 1 105 ? -7.078 22.094 -6.812 1 93.62 105 ARG A C 1
ATOM 847 O O . ARG A 1 105 ? -7.816 22.891 -6.242 1 93.62 105 ARG A O 1
ATOM 854 N N . GLY A 1 106 ? -5.73 22.031 -6.68 1 90.44 106 GLY A N 1
ATOM 855 C CA . GLY A 1 106 ? -5.051 23.047 -5.883 1 90.44 106 GLY A CA 1
ATOM 856 C C . GLY A 1 106 ? -5.184 22.828 -4.391 1 90.44 106 GLY A C 1
ATOM 857 O O . GLY A 1 106 ? -4.988 23.75 -3.596 1 90.44 106 GLY A O 1
ATOM 858 N N . LEU A 1 107 ? -5.598 21.625 -4.016 1 93.38 107 LEU A N 1
ATOM 859 C CA . LEU A 1 107 ? -5.723 21.25 -2.611 1 93.38 107 LEU A CA 1
ATOM 860 C C . LEU A 1 107 ? -4.496 20.484 -2.137 1 93.38 107 LEU A C 1
ATOM 862 O O . LEU A 1 107 ? -3.832 19.812 -2.932 1 93.38 107 LEU A O 1
ATOM 866 N N . PHE A 1 108 ? -4.176 20.641 -0.862 1 90.62 108 PHE A N 1
ATOM 867 C CA . PHE A 1 108 ? -3.078 19.891 -0.264 1 90.62 108 PHE A CA 1
ATOM 868 C C . PHE A 1 108 ? -3.611 18.766 0.611 1 90.62 108 PHE A C 1
ATOM 870 O O . PHE A 1 108 ? -4.215 19.016 1.656 1 90.62 108 PHE A O 1
ATOM 877 N N . PRO A 1 109 ? -3.354 17.547 0.231 1 94.31 109 PRO A N 1
ATOM 878 C CA . PRO A 1 109 ? -3.871 16.406 0.991 1 94.31 109 PRO A CA 1
ATOM 879 C C . PRO A 1 109 ? -2.934 15.969 2.115 1 94.31 109 PRO A C 1
ATOM 881 O O . PRO A 1 109 ? -1.711 15.992 1.947 1 94.31 109 PRO A O 1
ATOM 884 N N . ILE A 1 110 ? -3.553 15.664 3.213 1 91.94 110 ILE A N 1
ATOM 885 C CA . ILE A 1 110 ? -2.879 15.055 4.355 1 91.94 110 ILE A CA 1
ATOM 886 C C . ILE A 1 110 ? -3.543 13.727 4.703 1 91.94 110 ILE A C 1
ATOM 888 O O . ILE A 1 110 ? -4.762 13.664 4.895 1 91.94 110 ILE A O 1
ATOM 892 N N . ILE A 1 111 ? -2.703 12.727 4.762 1 94.62 111 ILE A N 1
ATOM 893 C CA . ILE A 1 111 ? -3.277 11.422 5.062 1 94.62 111 ILE A CA 1
ATOM 894 C C . ILE A 1 111 ? -2.678 10.883 6.359 1 94.62 111 ILE A C 1
ATOM 896 O O . ILE A 1 111 ? -1.486 11.062 6.621 1 94.62 111 ILE A O 1
ATOM 900 N N . THR A 1 112 ? -3.504 10.305 7.172 1 92.19 112 THR A N 1
ATOM 901 C CA . THR A 1 112 ? -3.064 9.633 8.391 1 92.19 112 THR A CA 1
ATOM 902 C C . THR A 1 112 ? -3.771 8.289 8.555 1 92.19 112 THR A C 1
ATOM 904 O O . THR A 1 112 ? -4.941 8.148 8.195 1 92.19 112 THR A O 1
ATOM 907 N N . CYS A 1 113 ? -3.088 7.367 9.039 1 91.81 113 CYS A N 1
ATOM 908 C CA . CYS A 1 113 ? -3.625 6.027 9.242 1 91.81 113 CYS A CA 1
ATOM 909 C C . CYS A 1 113 ? -3.859 5.75 10.719 1 91.81 113 CYS A C 1
ATOM 911 O O . CYS A 1 113 ? -3.07 6.172 11.57 1 91.81 113 CYS A O 1
ATOM 913 N N . THR A 1 114 ? -4.945 4.969 11.008 1 90.62 114 THR A N 1
ATOM 914 C CA . THR A 1 114 ? -5.348 4.805 12.406 1 90.62 114 THR A CA 1
ATOM 915 C C . THR A 1 114 ? -5.531 3.328 12.742 1 90.62 114 THR A C 1
ATOM 917 O O . THR A 1 114 ? -6.008 2.992 13.828 1 90.62 114 THR A O 1
ATOM 920 N N . SER A 1 115 ? -5.211 2.402 11.852 1 87 115 SER A N 1
ATOM 921 C CA . SER A 1 115 ? -5.277 0.958 12.047 1 87 115 SER A CA 1
ATOM 922 C C . SER A 1 115 ? -6.633 0.537 12.609 1 87 115 SER A C 1
ATOM 924 O O . SER A 1 115 ? -6.703 -0.318 13.492 1 87 115 SER A O 1
ATOM 926 N N . ARG A 1 116 ? -7.645 1.283 12.281 1 88.06 116 ARG A N 1
ATOM 927 C CA . ARG A 1 116 ? -9.023 1.001 12.648 1 88.06 116 ARG A CA 1
ATOM 928 C C . ARG A 1 116 ? -9.211 1.093 14.164 1 88.06 116 ARG A C 1
ATOM 930 O O . ARG A 1 116 ? -10.031 0.369 14.734 1 88.06 116 ARG A O 1
ATOM 937 N N . ASP A 1 117 ? -8.422 1.896 14.789 1 90.56 117 ASP A N 1
ATOM 938 C CA . ASP A 1 117 ? -8.586 2.188 16.219 1 90.56 117 ASP A CA 1
ATOM 939 C C . ASP A 1 117 ? -9.5 3.393 16.422 1 90.56 117 ASP A C 1
ATOM 941 O O . ASP A 1 117 ? -9.172 4.504 16 1 90.56 117 ASP A O 1
ATOM 945 N N . PRO A 1 118 ? -10.602 3.156 17.109 1 92 118 PRO A N 1
ATOM 946 C CA . PRO A 1 118 ? -11.578 4.242 17.234 1 92 118 PRO A CA 1
ATOM 947 C C . PRO A 1 118 ? -11.016 5.461 17.969 1 92 118 PRO A C 1
ATOM 949 O O . PRO A 1 118 ? -11.352 6.598 17.625 1 92 118 PRO A O 1
ATOM 952 N N . GLU A 1 119 ? -10.164 5.254 18.906 1 92.12 119 GLU A N 1
ATOM 953 C CA . GLU A 1 119 ? -9.578 6.367 19.656 1 92.12 119 GLU A CA 1
ATOM 954 C C . GLU A 1 119 ? -8.602 7.156 18.781 1 92.12 119 GLU A C 1
ATOM 956 O O . GLU A 1 119 ? -8.594 8.391 18.812 1 92.12 119 GLU A O 1
ATOM 961 N N . LEU A 1 120 ? -7.852 6.418 18.047 1 91.44 120 LEU A N 1
ATOM 962 C CA . LEU A 1 120 ? -6.906 7.074 17.141 1 91.44 120 LEU A CA 1
ATOM 963 C C . LEU A 1 120 ? -7.637 7.828 16.047 1 91.44 120 LEU A C 1
ATOM 965 O O . LEU A 1 120 ? -7.176 8.875 15.594 1 91.44 120 LEU A O 1
ATOM 969 N N . GLU A 1 121 ? -8.742 7.301 15.617 1 95.38 121 GLU A N 1
ATOM 970 C CA . GLU A 1 121 ? -9.547 7.969 14.602 1 95.38 121 GLU A CA 1
ATOM 971 C C . GLU A 1 121 ? -10.047 9.328 15.086 1 95.38 121 GLU A C 1
ATOM 973 O O . GLU A 1 121 ? -9.961 10.32 14.367 1 95.38 121 GLU A O 1
ATOM 978 N N . LEU A 1 122 ? -10.508 9.359 16.297 1 94.06 122 LEU A N 1
ATOM 979 C CA . LEU A 1 122 ? -11.016 10.602 16.875 1 94.06 122 LEU A CA 1
ATOM 980 C C . LEU A 1 122 ? -9.891 11.594 17.109 1 94.06 122 LEU A C 1
ATOM 982 O O . LEU A 1 122 ? -10.039 12.789 16.828 1 94.06 122 LEU A O 1
ATOM 986 N N . GLN A 1 123 ? -8.812 11.062 17.578 1 91 123 GLN A N 1
ATOM 987 C CA . GLN A 1 123 ? -7.645 11.914 17.781 1 91 123 GLN A CA 1
ATOM 988 C C . GLN A 1 123 ? -7.188 12.523 16.453 1 91 123 GLN A C 1
ATOM 990 O O . GLN A 1 123 ? -6.84 13.703 16.391 1 91 123 GLN A O 1
ATOM 995 N N . ALA A 1 124 ? -7.176 11.719 15.453 1 93.31 124 ALA A N 1
ATOM 996 C CA . ALA A 1 124 ? -6.781 12.195 14.125 1 93.31 124 ALA A CA 1
ATOM 997 C C . ALA A 1 124 ? -7.719 13.289 13.641 1 93.31 124 ALA A C 1
ATOM 999 O O . ALA A 1 124 ? -7.266 14.328 13.141 1 93.31 124 ALA A O 1
ATOM 1000 N N . ALA A 1 125 ? -9.008 13.078 13.852 1 95.62 125 ALA A N 1
ATOM 1001 C CA . ALA A 1 125 ? -9.992 14.078 13.438 1 95.62 125 ALA A CA 1
ATOM 1002 C C . ALA A 1 125 ? -9.773 15.398 14.18 1 95.62 125 ALA A C 1
ATOM 1004 O O . ALA A 1 125 ? -9.727 16.469 13.555 1 95.62 125 ALA A O 1
ATOM 1005 N N . ARG A 1 126 ? -9.562 15.344 15.414 1 92.75 126 ARG A N 1
ATOM 1006 C CA . ARG A 1 126 ? -9.352 16.531 16.234 1 92.75 126 ARG A CA 1
ATOM 1007 C C . ARG A 1 126 ? -8.086 17.266 15.812 1 92.75 126 ARG A C 1
ATOM 1009 O O . ARG A 1 126 ? -8.07 18.5 15.734 1 92.75 126 ARG A O 1
ATOM 1016 N N . THR A 1 127 ? -7.102 16.469 15.586 1 87.88 127 THR A N 1
ATOM 1017 C CA . THR A 1 127 ? -5.836 17.062 15.172 1 87.88 127 THR A CA 1
ATOM 1018 C C . THR A 1 127 ? -5.973 17.766 13.82 1 87.88 127 THR A C 1
ATOM 1020 O O . THR A 1 127 ? -5.512 18.891 13.648 1 87.88 127 THR A O 1
ATOM 1023 N N . LEU A 1 128 ? -6.59 17.109 12.883 1 90.5 128 LEU A N 1
ATOM 1024 C CA . LEU A 1 128 ? -6.816 17.703 11.57 1 90.5 128 LEU A CA 1
ATOM 1025 C C . LEU A 1 128 ? -7.605 19 11.695 1 90.5 128 LEU A C 1
ATOM 1027 O O . LEU A 1 128 ? -7.301 19.984 11.016 1 90.5 128 LEU A O 1
ATOM 1031 N N . LEU A 1 129 ? -8.57 19.031 12.609 1 90.06 129 LEU A N 1
ATOM 1032 C CA . LEU A 1 129 ? -9.383 20.234 12.828 1 90.06 129 LEU A CA 1
ATOM 1033 C C . LEU A 1 129 ? -8.539 21.344 13.422 1 90.06 129 LEU A C 1
ATOM 1035 O O . LEU A 1 129 ? -8.719 22.516 13.078 1 90.06 129 LEU A O 1
ATOM 1039 N N . SER A 1 130 ? -7.656 20.953 14.25 1 83.75 130 SER A N 1
ATOM 1040 C CA . SER A 1 130 ? -6.781 21.953 14.875 1 83.75 130 SER A CA 1
ATOM 1041 C C . SER A 1 130 ? -5.871 22.609 13.844 1 83.75 130 SER A C 1
ATOM 1043 O O . SER A 1 130 ? -5.41 23.734 14.039 1 83.75 130 SER A O 1
ATOM 1045 N N . TYR A 1 131 ? -5.723 21.906 12.758 1 79.88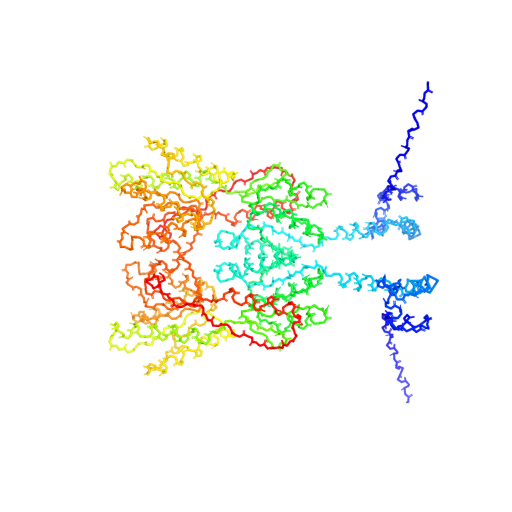 131 TYR A N 1
ATOM 1046 C CA . TYR A 1 131 ? -4.891 22.438 11.688 1 79.88 131 TYR A CA 1
ATOM 1047 C C . TYR A 1 131 ? -5.738 23.172 10.648 1 79.88 131 TYR A C 1
ATOM 1049 O O . TYR A 1 131 ? -5.234 23.578 9.594 1 79.88 131 TYR A O 1
ATOM 1057 N N . LYS A 1 132 ? -6.953 23.297 10.891 1 85.94 132 LYS A N 1
ATOM 1058 C CA . LYS A 1 132 ? -7.902 24.078 10.109 1 85.94 132 LYS A CA 1
ATOM 1059 C C . LYS A 1 132 ? -8.055 23.516 8.703 1 85.94 132 LYS A C 1
ATOM 1061 O O . LYS A 1 132 ? -8.031 24.266 7.723 1 85.94 132 LYS A O 1
ATOM 1066 N N . VAL A 1 133 ? -8.156 22.172 8.617 1 91.56 133 VAL A N 1
ATOM 1067 C CA . VAL A 1 133 ? -8.438 21.578 7.316 1 91.56 133 VAL A CA 1
ATOM 1068 C C . VAL A 1 133 ? -9.82 22.016 6.84 1 91.56 133 VAL A C 1
ATOM 1070 O O . VAL A 1 133 ? -10.703 22.297 7.652 1 91.56 133 VAL A O 1
ATOM 1073 N N . ASP A 1 134 ? -9.93 22.047 5.527 1 93.38 134 ASP A N 1
ATOM 1074 C CA . ASP A 1 134 ? -11.211 22.422 4.934 1 93.38 134 ASP A CA 1
ATOM 1075 C C . ASP A 1 134 ? -12.18 21.25 4.895 1 93.38 134 ASP A C 1
ATOM 1077 O O . ASP A 1 134 ? -13.391 21.438 4.809 1 93.38 134 ASP A O 1
ATOM 1081 N N . CYS A 1 135 ? -11.641 20.094 4.938 1 97 135 CYS A N 1
ATOM 1082 C CA . CYS A 1 135 ? -12.445 18.891 4.789 1 97 135 CYS A CA 1
ATOM 1083 C C . CYS A 1 135 ? -11.758 17.703 5.43 1 97 135 CYS A C 1
ATOM 1085 O O . CYS A 1 135 ? -10.531 17.578 5.367 1 97 135 CYS A O 1
ATOM 1087 N N . VAL A 1 136 ? -12.57 16.859 6.117 1 97.88 136 VAL A N 1
ATOM 1088 C CA . VAL A 1 136 ? -12.086 15.586 6.648 1 97.88 136 VAL A CA 1
ATOM 1089 C C . VAL A 1 136 ? -12.805 14.43 5.961 1 97.88 136 VAL A C 1
ATOM 1091 O O . VAL A 1 136 ? -14.039 14.383 5.941 1 97.88 136 VAL A O 1
ATOM 1094 N N . ILE A 1 137 ? -12.055 13.578 5.34 1 98.62 137 ILE A N 1
ATOM 1095 C CA . ILE A 1 137 ? -12.594 12.352 4.754 1 98.62 137 ILE A CA 1
ATOM 1096 C C . ILE A 1 137 ? -12.352 11.18 5.699 1 98.62 137 ILE A C 1
ATOM 1098 O O . ILE A 1 137 ? -11.203 10.828 5.977 1 98.62 137 ILE A O 1
ATOM 1102 N N . ALA A 1 138 ? -13.43 10.617 6.234 1 98.25 138 ALA A N 1
ATOM 1103 C CA . ALA A 1 138 ? -13.344 9.43 7.086 1 98.25 138 ALA A CA 1
ATOM 1104 C C . ALA A 1 138 ? -13.469 8.148 6.258 1 98.25 138 ALA A C 1
ATOM 1106 O O . ALA A 1 138 ? -14.57 7.746 5.887 1 98.25 138 ALA A O 1
ATOM 1107 N N . THR A 1 139 ? -12.359 7.516 6.008 1 98.25 139 THR A N 1
ATOM 1108 C CA . THR A 1 139 ? -12.32 6.324 5.164 1 98.25 139 THR A CA 1
ATOM 1109 C C . THR A 1 139 ? -12.266 5.059 6.016 1 98.25 139 THR A C 1
ATOM 1111 O O . THR A 1 139 ? -11.312 4.852 6.766 1 98.25 139 THR A O 1
ATOM 1114 N N . GLY A 1 140 ? -13.258 4.242 5.871 1 97 140 GLY A N 1
ATOM 1115 C CA . GLY A 1 140 ? -13.273 2.986 6.605 1 97 140 GLY A CA 1
ATOM 1116 C C . GLY A 1 140 ? -13.281 3.176 8.109 1 97 140 GLY A C 1
ATOM 1117 O O . GLY A 1 140 ? -12.719 2.365 8.844 1 97 140 GLY A O 1
ATOM 1118 N N . ALA A 1 141 ? -13.883 4.199 8.594 1 96.56 141 ALA A N 1
ATOM 1119 C CA . ALA A 1 141 ? -13.859 4.539 10.016 1 96.56 141 ALA A CA 1
ATOM 1120 C C . ALA A 1 141 ? -14.781 3.627 10.82 1 96.56 141 ALA A C 1
ATOM 1122 O O . ALA A 1 141 ? -15.883 3.293 10.359 1 96.56 141 ALA A O 1
ATOM 1123 N N . THR A 1 142 ? -14.352 3.312 12.023 1 94.25 142 THR A N 1
ATOM 1124 C CA . THR A 1 142 ? -15.117 2.457 12.922 1 94.25 142 THR A CA 1
ATOM 1125 C C . THR A 1 142 ? -16.359 3.18 13.422 1 94.25 142 THR A C 1
ATOM 1127 O O . THR A 1 142 ? -17.422 2.561 13.594 1 94.25 142 THR A O 1
ATOM 1130 N N . ASN A 1 143 ? -16.219 4.492 13.68 1 94.12 143 ASN A N 1
ATOM 1131 C CA . ASN A 1 143 ? -17.344 5.328 14.086 1 94.12 143 ASN A CA 1
ATOM 1132 C C . ASN A 1 143 ? -17.391 6.637 13.305 1 94.12 143 ASN A C 1
ATOM 1134 O O . ASN A 1 143 ? -17.109 7.703 13.844 1 94.12 143 ASN A O 1
ATOM 1138 N N . PRO A 1 144 ? -17.859 6.527 12.125 1 96.81 144 PRO A N 1
ATOM 1139 C CA . PRO A 1 144 ? -17.859 7.719 11.273 1 96.81 144 PRO A CA 1
ATOM 1140 C C . PRO A 1 144 ? -18.781 8.82 11.797 1 96.81 144 PRO A C 1
ATOM 1142 O O . PRO A 1 144 ? -18.516 10 11.578 1 96.81 144 PRO A O 1
ATOM 1145 N N . ASP A 1 145 ? -19.812 8.492 12.547 1 97.25 145 ASP A N 1
ATOM 1146 C CA . ASP A 1 145 ? -20.781 9.484 13.023 1 97.25 145 ASP A CA 1
ATOM 1147 C C . ASP A 1 145 ? -20.156 10.375 14.094 1 97.25 145 ASP A C 1
ATOM 1149 O O . ASP A 1 145 ? -20.438 11.57 14.156 1 97.25 145 ASP A O 1
ATOM 1153 N N . LEU A 1 146 ? -19.328 9.812 14.883 1 96.88 146 LEU A N 1
ATOM 1154 C CA . LEU A 1 146 ? -18.641 10.617 15.891 1 96.88 146 LEU A CA 1
ATOM 1155 C C . LEU A 1 146 ? -17.688 11.617 15.227 1 96.88 146 LEU A C 1
ATOM 1157 O O . LEU A 1 146 ? -17.594 12.766 15.672 1 96.88 146 LEU A O 1
ATOM 1161 N N . ILE A 1 147 ? -17.047 11.195 14.188 1 97.5 147 ILE A N 1
ATOM 1162 C CA . ILE A 1 147 ? -16.172 12.086 13.43 1 97.5 147 ILE A CA 1
ATOM 1163 C C . ILE A 1 147 ? -17 13.203 12.789 1 97.5 147 ILE A C 1
ATOM 1165 O O . ILE A 1 147 ? -16.609 14.367 12.828 1 97.5 147 ILE A O 1
ATOM 1169 N N . SER A 1 148 ? -18.141 12.844 12.273 1 97.31 148 SER A N 1
ATOM 1170 C CA . SER A 1 148 ? -19.047 13.812 11.664 1 97.31 148 SER A CA 1
ATOM 1171 C C . SER A 1 148 ? -19.484 14.867 12.672 1 97.31 148 SER A C 1
ATOM 1173 O O . SER A 1 148 ? -19.547 16.062 12.352 1 97.31 148 SER A O 1
ATOM 1175 N N . ASP A 1 149 ? -19.766 14.43 13.852 1 96.31 149 ASP A N 1
ATOM 1176 C CA . ASP A 1 149 ? -20.219 15.336 14.898 1 96.31 149 ASP A CA 1
ATOM 1177 C C . ASP A 1 149 ? -19.141 16.375 15.234 1 96.31 149 ASP A C 1
ATOM 1179 O O . ASP A 1 149 ? -19.438 17.562 15.352 1 96.31 149 ASP A O 1
ATOM 1183 N N . ILE A 1 150 ? -17.969 15.891 15.359 1 95.25 150 ILE A N 1
ATOM 1184 C CA . ILE A 1 150 ? -16.859 16.766 15.727 1 95.25 150 ILE A CA 1
ATOM 1185 C C . ILE A 1 150 ? -16.578 17.75 14.594 1 95.25 150 ILE A C 1
ATOM 1187 O O . ILE A 1 150 ? -16.328 18.938 14.836 1 95.25 150 ILE A O 1
ATOM 1191 N N . CYS A 1 151 ? -16.625 17.266 13.359 1 95.44 151 CYS A N 1
ATOM 1192 C CA . CYS A 1 151 ? -16.406 18.125 12.211 1 95.44 151 CYS A CA 1
ATOM 1193 C C . CYS A 1 151 ? -17.5 19.172 12.102 1 95.44 151 CYS A C 1
ATOM 1195 O O . CYS A 1 151 ? -17.219 20.359 11.883 1 95.44 151 CYS A O 1
ATOM 1197 N N . ARG A 1 152 ? -18.719 18.812 12.336 1 94.31 152 ARG A N 1
ATOM 1198 C CA . ARG A 1 152 ? -19.859 19.719 12.281 1 94.31 152 ARG A CA 1
ATOM 1199 C C . ARG A 1 152 ? -19.734 20.812 13.344 1 94.31 152 ARG A C 1
ATOM 1201 O O . ARG A 1 152 ? -19.984 21.984 13.062 1 94.31 152 ARG A O 1
ATOM 1208 N N . ALA A 1 153 ? -19.359 20.406 14.461 1 92.69 153 ALA A N 1
ATOM 1209 C CA . ALA A 1 153 ? -19.188 21.344 15.562 1 92.69 153 ALA A CA 1
ATOM 1210 C C . ALA A 1 153 ? -18.109 22.391 15.242 1 92.69 153 ALA A C 1
ATOM 1212 O O . ALA A 1 153 ? -18.172 23.516 15.719 1 92.69 153 ALA A O 1
ATOM 1213 N N . SER A 1 154 ? -17.188 22.016 14.406 1 92.56 154 SER A N 1
ATOM 1214 C CA . SER A 1 154 ? -16.078 22.891 14.055 1 92.56 154 SER A CA 1
ATOM 1215 C C . SER A 1 154 ? -16.312 23.609 12.727 1 92.56 154 SER A C 1
ATOM 1217 O O . SER A 1 154 ? -15.461 24.344 12.242 1 92.56 154 SER A O 1
ATOM 1219 N N . GLY A 1 155 ? -17.453 23.297 12.062 1 92.19 155 GLY A N 1
ATOM 1220 C CA . GLY A 1 155 ? -17.797 23.922 10.797 1 92.19 155 GLY A CA 1
ATOM 1221 C C . GLY A 1 155 ? -16.969 23.406 9.633 1 92.19 155 GLY A C 1
ATOM 1222 O O . GLY A 1 155 ? -16.734 24.125 8.656 1 92.19 155 GLY A O 1
ATOM 1223 N N . VAL A 1 156 ? -16.422 22.234 9.719 1 94.88 156 VAL A N 1
ATOM 1224 C CA . VAL A 1 156 ? -15.57 21.641 8.695 1 94.88 156 VAL A CA 1
ATOM 1225 C C . VAL A 1 156 ? -16.344 20.578 7.922 1 94.88 156 VAL A C 1
ATOM 1227 O O . VAL A 1 156 ? -17.094 19.797 8.516 1 94.88 156 VAL A O 1
ATOM 1230 N N . LEU A 1 157 ? -16.188 20.547 6.59 1 96.5 157 LEU A N 1
ATOM 1231 C CA . LEU A 1 157 ? -16.844 19.531 5.766 1 96.5 157 LEU A CA 1
ATOM 1232 C C . LEU A 1 157 ? -16.328 18.141 6.113 1 96.5 157 LEU A C 1
ATOM 1234 O O . LEU A 1 157 ? -15.148 17.969 6.438 1 96.5 157 LEU A O 1
ATOM 1238 N N . ASN A 1 158 ? -17.25 17.156 6.051 1 97.88 158 ASN A N 1
ATOM 1239 C CA . ASN A 1 158 ? -16.906 15.766 6.348 1 97.88 158 ASN A CA 1
ATOM 1240 C C . ASN A 1 158 ? -17.625 14.797 5.414 1 97.88 158 ASN A C 1
ATOM 1242 O O . ASN A 1 158 ? -18.812 14.984 5.117 1 97.88 158 ASN A O 1
ATOM 1246 N N . TYR A 1 159 ? -16.938 13.844 4.887 1 98.56 159 TYR A N 1
ATOM 1247 C CA . TYR A 1 159 ? -17.484 12.797 4.035 1 98.56 159 TYR A CA 1
ATOM 1248 C C . TYR A 1 159 ? -16.969 11.43 4.457 1 98.56 159 TYR A C 1
ATOM 1250 O O . TYR A 1 159 ? -15.836 11.297 4.926 1 98.56 159 TYR A O 1
ATOM 1258 N N . ASN A 1 160 ? -17.844 10.445 4.332 1 98.62 160 ASN A N 1
ATOM 1259 C CA . ASN A 1 160 ? -17.453 9.062 4.57 1 98.62 160 ASN A CA 1
ATOM 1260 C C . ASN A 1 160 ? -17.125 8.344 3.266 1 98.62 160 ASN A C 1
ATOM 1262 O O . ASN A 1 160 ? -17.828 8.508 2.264 1 98.62 160 ASN A O 1
ATOM 1266 N N . LEU A 1 161 ? -16.078 7.605 3.271 1 98.62 161 LEU A N 1
ATOM 1267 C CA . LEU A 1 161 ? -15.641 6.793 2.141 1 98.62 161 LEU A CA 1
ATOM 1268 C C . LEU A 1 161 ? -15.391 5.352 2.57 1 98.62 161 LEU A C 1
ATOM 1270 O O . LEU A 1 161 ? -14.852 5.105 3.65 1 98.62 161 LEU A O 1
ATOM 1274 N N . ASP A 1 162 ? -15.773 4.301 1.773 1 98.06 162 ASP A N 1
ATOM 1275 C CA . ASP A 1 162 ? -15.594 2.871 2.006 1 98.06 162 ASP A CA 1
ATOM 1276 C C . ASP A 1 162 ? -16.641 2.332 2.979 1 98.06 162 ASP A C 1
ATOM 1278 O O . ASP A 1 162 ? -17.359 1.383 2.662 1 98.06 162 ASP A O 1
ATOM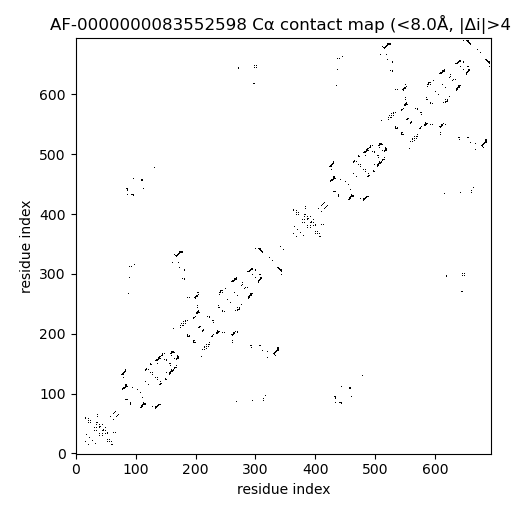 1282 N N . LEU A 1 163 ? -16.781 2.924 4.207 1 97.94 163 LEU A N 1
ATOM 1283 C CA . LEU A 1 163 ? -17.859 2.592 5.141 1 97.94 163 LEU A CA 1
ATOM 1284 C C . LEU A 1 163 ? -18.797 3.775 5.324 1 97.94 163 LEU A C 1
ATOM 1286 O O . LEU A 1 163 ? -18.359 4.926 5.379 1 97.94 163 LEU A O 1
ATOM 1290 N N . PRO A 1 164 ? -20.031 3.469 5.504 1 98.12 164 PRO A N 1
ATOM 1291 C CA . PRO A 1 164 ? -21.016 4.551 5.613 1 98.12 164 PRO A CA 1
ATOM 1292 C C . PRO A 1 164 ? -21.188 5.047 7.047 1 98.12 164 PRO A C 1
ATOM 1294 O O . PRO A 1 164 ? -20.828 4.34 7.996 1 98.12 164 PRO A O 1
ATOM 1297 N N . GLY A 1 165 ? -21.578 6.289 7.156 1 97.38 165 GLY A N 1
ATOM 1298 C CA . GLY A 1 165 ? -22.141 6.863 8.367 1 97.38 165 GLY A CA 1
ATOM 1299 C C . GLY A 1 165 ? -23.562 7.387 8.164 1 97.38 165 GLY A C 1
ATOM 1300 O O . GLY A 1 165 ? -24.109 7.289 7.07 1 97.38 165 GLY A O 1
ATOM 1301 N N . SER A 1 166 ? -24.172 7.883 9.242 1 96.88 166 SER A N 1
ATOM 1302 C CA . SER A 1 166 ? -25.547 8.352 9.148 1 96.88 166 SER A CA 1
ATOM 1303 C C . SER A 1 166 ? -25.609 9.875 9.281 1 96.88 166 SER A C 1
ATOM 1305 O O . SER A 1 166 ? -26.688 10.461 9.102 1 96.88 166 SER A O 1
ATOM 1307 N N . ARG A 1 167 ? -24.469 10.484 9.438 1 97 167 ARG A N 1
ATOM 1308 C CA . ARG A 1 167 ? -24.516 11.898 9.773 1 97 167 ARG A CA 1
ATOM 1309 C C . ARG A 1 167 ? -23.781 12.734 8.734 1 97 167 ARG A C 1
ATOM 1311 O O . ARG A 1 167 ? -23.688 13.961 8.867 1 97 167 ARG A O 1
ATOM 1318 N N . ALA A 1 168 ? -23.25 12.133 7.711 1 97.69 168 ALA A N 1
ATOM 1319 C CA . ALA A 1 168 ? -22.578 12.797 6.602 1 97.69 168 ALA A CA 1
ATOM 1320 C C . ALA A 1 168 ? -22.734 12.008 5.305 1 97.69 168 ALA A C 1
ATOM 1322 O O . ALA A 1 168 ? -23.062 10.82 5.332 1 97.69 168 ALA A O 1
ATOM 1323 N N . PRO A 1 169 ? -22.578 12.688 4.137 1 98.19 169 PRO A N 1
ATOM 1324 C CA . PRO A 1 169 ? -22.609 11.93 2.885 1 98.19 169 PRO A CA 1
ATOM 1325 C C . PRO A 1 169 ? -21.562 10.812 2.85 1 98.19 169 PRO A C 1
ATOM 1327 O O . PRO A 1 169 ? -20.469 10.969 3.393 1 98.19 169 PRO A O 1
ATOM 1330 N N . SER A 1 170 ? -21.969 9.711 2.27 1 98.62 170 SER A N 1
ATOM 1331 C CA . SER A 1 170 ? -21.109 8.539 2.201 1 98.62 170 SER A CA 1
ATOM 1332 C C . SER A 1 170 ? -21 8.008 0.776 1 98.62 170 SER A C 1
ATOM 1334 O O . SER A 1 170 ? -21.984 8.039 0.026 1 98.62 170 SER A O 1
ATOM 1336 N N . VAL A 1 171 ? -19.828 7.621 0.345 1 98.75 171 VAL A N 1
ATOM 1337 C CA . VAL A 1 171 ? -19.578 6.883 -0.889 1 98.75 171 VAL A CA 1
ATOM 1338 C C . VAL A 1 171 ? -18.984 5.512 -0.562 1 98.75 171 VAL A C 1
ATOM 1340 O O . VAL A 1 171 ? -17.938 5.418 0.091 1 98.75 171 VAL A O 1
ATOM 1343 N N . ILE A 1 172 ? -19.641 4.449 -0.949 1 98.69 172 ILE A N 1
ATOM 1344 C CA . ILE A 1 172 ? -19.188 3.102 -0.633 1 98.69 172 ILE A CA 1
ATOM 1345 C C . ILE A 1 172 ? -19.312 2.211 -1.867 1 98.69 172 ILE A C 1
ATOM 1347 O O . ILE A 1 172 ? -19.953 2.594 -2.854 1 98.69 172 ILE A O 1
ATOM 1351 N N . SER A 1 173 ? -18.688 1.074 -1.857 1 98.5 173 SER A N 1
ATOM 1352 C CA . SER A 1 173 ? -18.859 0.064 -2.895 1 98.5 173 SER A CA 1
ATOM 1353 C C . SER A 1 173 ? -20.172 -0.697 -2.697 1 98.5 173 SER A C 1
ATOM 1355 O O . SER A 1 173 ? -20.656 -0.837 -1.57 1 98.5 173 SER A O 1
ATOM 1357 N N . ASP A 1 174 ? -20.734 -1.16 -3.762 1 98.44 174 ASP A N 1
ATOM 1358 C CA . ASP A 1 174 ? -21.844 -2.104 -3.686 1 98.44 174 ASP A CA 1
ATOM 1359 C C . ASP A 1 174 ? -21.375 -3.479 -3.229 1 98.44 174 ASP A C 1
ATOM 1361 O O . ASP A 1 174 ? -21.188 -4.383 -4.047 1 98.44 174 ASP A O 1
ATOM 1365 N N . ASN A 1 175 ? -21.219 -3.582 -1.939 1 98.5 175 ASN A N 1
ATOM 1366 C CA . ASN A 1 175 ? -20.703 -4.801 -1.332 1 98.5 175 ASN A CA 1
ATOM 1367 C C . ASN A 1 175 ? -21.625 -5.988 -1.563 1 98.5 175 ASN A C 1
ATOM 1369 O O . ASN A 1 175 ? -21.172 -7.094 -1.853 1 98.5 175 ASN A O 1
ATOM 1373 N N . TYR A 1 176 ? -22.891 -5.73 -1.453 1 98.44 176 TYR A N 1
ATOM 1374 C CA . TYR A 1 176 ? -23.859 -6.809 -1.647 1 98.44 176 TYR A CA 1
ATOM 1375 C C . TYR A 1 176 ? -23.812 -7.332 -3.078 1 98.44 176 TYR A C 1
ATOM 1377 O O . TYR A 1 176 ? -23.609 -8.531 -3.303 1 98.44 176 TYR A O 1
ATOM 1385 N N . GLY A 1 177 ? -23.922 -6.453 -4.043 1 98.31 177 GLY A N 1
ATOM 1386 C CA . GLY A 1 177 ? -23.922 -6.859 -5.441 1 98.31 177 GLY A CA 1
ATOM 1387 C C . GLY A 1 177 ? -22.641 -7.555 -5.859 1 98.31 177 GLY A C 1
ATOM 1388 O O . GLY A 1 177 ? -22.672 -8.594 -6.516 1 98.31 177 GLY A O 1
ATOM 1389 N N . GLY A 1 178 ? -21.5 -7.012 -5.48 1 98.25 178 GLY A N 1
ATOM 1390 C CA . GLY A 1 178 ? -20.219 -7.621 -5.789 1 98.25 178 GLY A CA 1
ATOM 1391 C C . GLY A 1 178 ? -20.031 -8.984 -5.156 1 98.25 178 GLY A C 1
ATOM 1392 O O . GLY A 1 178 ? -19.562 -9.922 -5.812 1 98.25 178 GLY A O 1
ATOM 1393 N N . ALA A 1 179 ? -20.469 -9.07 -3.881 1 98.56 179 ALA A N 1
ATOM 1394 C CA . ALA A 1 179 ? -20.312 -10.336 -3.164 1 98.56 179 ALA A CA 1
ATOM 1395 C C . ALA A 1 179 ? -21.266 -11.398 -3.703 1 98.56 179 ALA A C 1
ATOM 1397 O O . ALA A 1 179 ? -20.938 -12.586 -3.715 1 98.56 179 ALA A O 1
ATOM 1398 N N . LEU A 1 180 ? -22.406 -10.992 -4.133 1 98.5 180 LEU A N 1
ATOM 1399 C CA . LEU A 1 180 ? -23.375 -11.93 -4.691 1 98.5 180 LEU A CA 1
ATOM 1400 C C . LEU A 1 180 ? -22.828 -12.586 -5.949 1 98.5 180 LEU A C 1
ATOM 1402 O O . LEU A 1 180 ? -22.844 -13.812 -6.074 1 98.5 180 LEU A O 1
ATOM 1406 N N . VAL A 1 181 ? -22.328 -11.789 -6.84 1 98 181 VAL A N 1
ATOM 1407 C CA . VAL A 1 181 ? -21.781 -12.297 -8.086 1 98 181 VAL A CA 1
ATOM 1408 C C . VAL A 1 181 ? -20.562 -13.172 -7.801 1 98 181 VAL A C 1
ATOM 1410 O O . VAL A 1 181 ? -20.438 -14.273 -8.336 1 98 181 VAL A O 1
ATOM 1413 N N . LEU A 1 182 ? -19.719 -12.703 -6.922 1 98.12 182 LEU A N 1
ATOM 1414 C CA . LEU A 1 182 ? -18.484 -13.406 -6.586 1 98.12 182 LEU A CA 1
ATOM 1415 C C . LEU A 1 182 ? -18.797 -14.773 -5.98 1 98.12 182 LEU A C 1
ATOM 1417 O O . LEU A 1 182 ? -18.25 -15.789 -6.434 1 98.12 182 LEU A O 1
ATOM 1421 N N . THR A 1 183 ? -19.672 -14.781 -5.02 1 98.44 183 THR A N 1
ATOM 1422 C CA . THR A 1 183 ? -20.047 -16.016 -4.352 1 98.44 183 THR A CA 1
ATOM 1423 C C . THR A 1 183 ? -20.688 -17 -5.336 1 98.44 183 THR A C 1
ATOM 1425 O O . THR A 1 183 ? -20.344 -18.172 -5.363 1 98.44 183 THR A O 1
ATOM 1428 N N . SER A 1 184 ? -21.562 -16.5 -6.164 1 98.38 184 SER A N 1
ATOM 1429 C CA . SER A 1 184 ? -22.281 -17.344 -7.125 1 98.38 184 SER A CA 1
ATOM 1430 C C . SER A 1 184 ? -21.312 -18 -8.094 1 98.38 184 SER A C 1
ATOM 1432 O O . SER A 1 184 ? -21.453 -19.188 -8.398 1 98.38 184 SER A O 1
ATOM 1434 N N . ARG A 1 185 ? -20.344 -17.281 -8.508 1 97.62 185 ARG A N 1
ATOM 1435 C CA . ARG A 1 185 ? -19.375 -17.828 -9.453 1 97.62 185 ARG A CA 1
ATOM 1436 C C . ARG A 1 185 ? -18.516 -18.891 -8.805 1 97.62 185 ARG A C 1
ATOM 1438 O O . ARG A 1 185 ? -18.203 -19.906 -9.43 1 97.62 185 ARG A O 1
ATOM 1445 N N . VAL A 1 186 ? -18.156 -18.672 -7.57 1 98.12 186 VAL A N 1
ATOM 1446 C CA . VAL A 1 186 ? -17.344 -19.656 -6.867 1 98.12 186 VAL A CA 1
ATOM 1447 C C . VAL A 1 186 ? -18.172 -20.922 -6.613 1 98.12 186 VAL A C 1
ATOM 1449 O O . VAL A 1 186 ? -17.688 -22.047 -6.809 1 98.12 186 VAL A O 1
ATOM 1452 N N . LEU A 1 187 ? -19.438 -20.766 -6.262 1 98.44 187 LEU A N 1
ATOM 1453 C CA . LEU A 1 187 ? -20.344 -21.891 -6.051 1 98.44 187 LEU A CA 1
ATOM 1454 C C . LEU A 1 187 ? -20.484 -22.719 -7.324 1 98.44 187 LEU A C 1
ATOM 1456 O O . LEU A 1 187 ? -20.438 -23.953 -7.285 1 98.44 187 LEU A O 1
ATOM 1460 N N . ALA A 1 188 ? -20.625 -22.016 -8.398 1 97.94 188 ALA A N 1
ATOM 1461 C CA . ALA A 1 188 ? -20.797 -22.688 -9.68 1 97.94 188 ALA A CA 1
ATOM 1462 C C . ALA A 1 188 ? -19.547 -23.5 -10.047 1 97.94 188 ALA A C 1
ATOM 1464 O O . ALA A 1 188 ? -19.656 -24.641 -10.508 1 97.94 188 ALA A O 1
ATOM 1465 N N . ALA A 1 189 ? -18.422 -22.922 -9.828 1 97 189 ALA A N 1
ATOM 1466 C CA . ALA A 1 189 ? -17.156 -23.594 -10.125 1 97 189 ALA A CA 1
ATOM 1467 C C . ALA A 1 189 ? -17 -24.844 -9.258 1 97 189 ALA A C 1
ATOM 1469 O O . ALA A 1 189 ? -16.594 -25.906 -9.75 1 97 189 ALA A O 1
ATOM 1470 N N . CYS A 1 190 ? -17.344 -24.672 -7.984 1 97.44 190 CYS A N 1
ATOM 1471 C CA . CYS A 1 190 ? -17.25 -25.797 -7.059 1 97.44 190 CYS A CA 1
ATOM 1472 C C . CYS A 1 190 ? -18.219 -26.906 -7.457 1 97.44 190 CYS A C 1
ATOM 1474 O O . CYS A 1 190 ? -17.844 -28.078 -7.445 1 97.44 190 CYS A O 1
ATOM 1476 N N . ALA A 1 191 ? -19.359 -26.562 -7.824 1 97.81 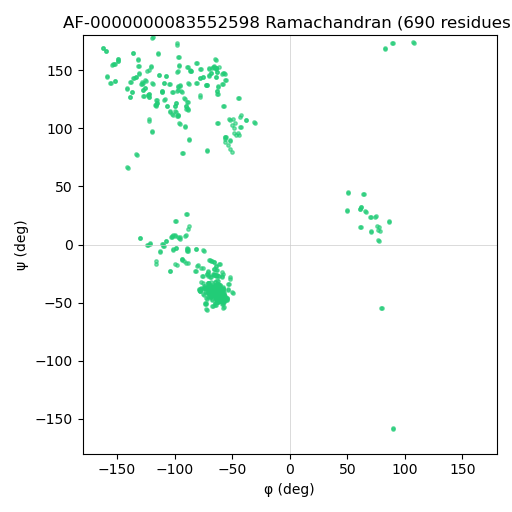191 ALA A N 1
ATOM 1477 C CA . ALA A 1 191 ? -20.375 -27.547 -8.211 1 97.81 191 ALA A CA 1
ATOM 1478 C C . ALA A 1 191 ? -19.953 -28.297 -9.477 1 97.81 191 ALA A C 1
ATOM 1480 O O . ALA A 1 191 ? -20.125 -29.516 -9.562 1 97.81 191 ALA A O 1
ATOM 1481 N N . ALA A 1 192 ? -19.469 -27.562 -10.398 1 97.38 192 ALA A N 1
ATOM 1482 C CA . ALA A 1 192 ? -19.016 -28.156 -11.648 1 97.38 192 ALA A CA 1
ATOM 1483 C C . ALA A 1 192 ? -17.922 -29.188 -11.383 1 97.38 192 ALA A C 1
ATOM 1485 O O . ALA A 1 192 ? -17.922 -30.266 -11.984 1 97.38 192 ALA A O 1
ATOM 1486 N N . GLU A 1 193 ? -17.062 -28.906 -10.461 1 96.19 193 GLU A N 1
ATOM 1487 C CA . GLU A 1 193 ? -15.938 -29.781 -10.164 1 96.19 193 GLU A CA 1
ATOM 1488 C C . GLU A 1 193 ? -16.375 -30.984 -9.328 1 96.19 193 GLU A C 1
ATOM 1490 O O . GLU A 1 193 ? -15.953 -32.125 -9.586 1 96.19 193 GLU A O 1
ATOM 1495 N N . ALA A 1 194 ? -17.266 -30.734 -8.375 1 95.31 194 ALA A N 1
ATOM 1496 C CA . ALA A 1 194 ? -17.656 -31.781 -7.426 1 95.31 194 ALA A CA 1
ATOM 1497 C C . ALA A 1 194 ? -18.828 -32.594 -7.961 1 95.31 194 ALA A C 1
ATOM 1499 O O . ALA A 1 194 ? -19.125 -33.656 -7.449 1 95.31 194 ALA A O 1
ATOM 1500 N N . GLY A 1 195 ? -19.484 -32.094 -8.945 1 96.38 195 GLY A N 1
ATOM 1501 C CA . GLY A 1 195 ? -20.672 -32.719 -9.461 1 96.38 195 GLY A CA 1
ATOM 1502 C C . GLY A 1 195 ? -21.906 -32.5 -8.594 1 96.38 195 GLY A C 1
ATOM 1503 O O . GLY A 1 195 ? -22.969 -33.062 -8.844 1 96.38 195 GLY A O 1
ATOM 1504 N N . ARG A 1 196 ? -21.766 -31.719 -7.559 1 95.94 196 ARG A N 1
ATOM 1505 C CA . ARG A 1 196 ? -22.828 -31.344 -6.637 1 95.94 196 ARG A CA 1
ATOM 1506 C C . ARG A 1 196 ? -22.547 -30.016 -5.965 1 95.94 196 ARG A C 1
ATOM 1508 O O . ARG A 1 196 ? -21.391 -29.594 -5.863 1 95.94 196 ARG A O 1
ATOM 1515 N N . PRO A 1 197 ? -23.609 -29.344 -5.547 1 95.25 197 PRO A N 1
ATOM 1516 C CA . PRO A 1 197 ? -23.359 -28.109 -4.789 1 95.25 197 PRO A CA 1
ATOM 1517 C C . PRO A 1 197 ? -22.609 -28.359 -3.482 1 95.25 197 PRO A C 1
ATOM 1519 O O . PRO A 1 197 ? -22.859 -29.375 -2.812 1 95.25 197 PRO A O 1
ATOM 1522 N N . GLU A 1 198 ? -21.641 -27.5 -3.252 1 96 198 GLU A N 1
ATOM 1523 C CA . GLU A 1 198 ? -20.859 -27.547 -2.023 1 96 198 GLU A CA 1
ATOM 1524 C C . GLU A 1 198 ? -20.875 -26.203 -1.305 1 96 198 GLU A C 1
ATOM 1526 O O . GLU A 1 198 ? -20.734 -25.156 -1.939 1 96 198 GLU A O 1
ATOM 1531 N N . PRO A 1 199 ? -21.078 -26.25 0.012 1 97.31 199 PRO A N 1
ATOM 1532 C CA . PRO A 1 199 ? -21.016 -24.984 0.737 1 97.31 199 PRO A CA 1
ATOM 1533 C C . PRO A 1 199 ? -19.609 -24.391 0.785 1 97.31 199 PRO A C 1
ATOM 1535 O O . PRO A 1 199 ? -18.625 -25.141 0.851 1 97.31 199 PRO A O 1
ATOM 1538 N N . LEU A 1 200 ? -19.578 -23.094 0.78 1 98.56 200 LEU A N 1
ATOM 1539 C CA . LEU A 1 200 ? -18.312 -22.375 0.841 1 98.56 200 LEU A CA 1
ATOM 1540 C C . LEU A 1 200 ? -17.984 -21.969 2.275 1 98.56 200 LEU A C 1
ATOM 1542 O O . LEU A 1 200 ? -18.875 -21.828 3.107 1 98.56 200 LEU A O 1
ATOM 1546 N N . ALA A 1 201 ? -16.734 -21.812 2.539 1 98.62 201 ALA A N 1
ATOM 1547 C CA . ALA A 1 201 ? -16.297 -21.125 3.75 1 98.62 201 ALA A CA 1
ATOM 1548 C C . ALA A 1 201 ? -16.25 -19.609 3.521 1 98.62 201 ALA A C 1
ATOM 1550 O O . ALA A 1 201 ? -16.047 -19.156 2.393 1 98.62 201 ALA A O 1
ATOM 1551 N N . PHE A 1 202 ? -16.484 -18.859 4.574 1 98.75 202 PHE A N 1
ATOM 1552 C CA . PHE A 1 202 ? -16.312 -17.422 4.613 1 98.75 202 PHE A CA 1
ATOM 1553 C C . PHE A 1 202 ? -15.219 -17.031 5.609 1 98.75 202 PHE A C 1
ATOM 1555 O O . PHE A 1 202 ? -15.305 -17.375 6.793 1 98.75 202 PHE A O 1
ATOM 1562 N N . ILE A 1 203 ? -14.148 -16.344 5.078 1 98.69 203 ILE A N 1
ATOM 1563 C CA . ILE A 1 203 ? -13.031 -16.016 5.965 1 98.69 203 ILE A CA 1
ATOM 1564 C C . ILE A 1 203 ? -12.742 -14.516 5.902 1 98.69 203 ILE A C 1
ATOM 1566 O O . ILE A 1 203 ? -12.57 -13.953 4.816 1 98.69 203 ILE A O 1
ATOM 1570 N N . GLY A 1 204 ? -12.688 -13.867 7.09 1 98 204 GLY A N 1
ATOM 1571 C CA . GLY A 1 204 ? -12.211 -12.492 7.184 1 98 204 GLY A CA 1
ATOM 1572 C C . GLY A 1 204 ? -13.32 -11.492 7.445 1 98 204 GLY A C 1
ATOM 1573 O O . GLY A 1 204 ? -14.492 -11.867 7.527 1 98 204 GLY A O 1
ATOM 1574 N N . GLY A 1 205 ? -12.945 -10.25 7.66 1 96.88 205 GLY A N 1
ATOM 1575 C CA . GLY A 1 205 ? -13.875 -9.164 7.926 1 96.88 205 GLY A CA 1
ATOM 1576 C C . GLY A 1 205 ? -14.312 -9.094 9.383 1 96.88 205 GLY A C 1
ATOM 1577 O O . GLY A 1 205 ? -13.961 -9.969 10.18 1 96.88 205 GLY A O 1
ATOM 1578 N N . ARG A 1 206 ? -14.953 -7.992 9.688 1 95.44 206 ARG A N 1
ATOM 1579 C CA . ARG A 1 206 ? -15.562 -7.785 10.992 1 95.44 206 ARG A CA 1
ATOM 1580 C C . ARG A 1 206 ? -17.094 -7.789 10.891 1 95.44 206 ARG A C 1
ATOM 1582 O O . ARG A 1 206 ? -17.672 -7.027 10.109 1 95.44 206 ARG A O 1
ATOM 1589 N N . SER A 1 207 ? -17.688 -8.492 11.711 1 94.56 207 SER A N 1
ATOM 1590 C CA . SER A 1 207 ? -19.125 -8.68 11.617 1 94.56 207 SER A CA 1
ATOM 1591 C C . SER A 1 207 ? -19.875 -7.391 11.906 1 94.56 207 SER A C 1
ATOM 1593 O O . SER A 1 207 ? -21.062 -7.27 11.594 1 94.56 207 SER A O 1
ATOM 1595 N N . THR A 1 208 ? -19.172 -6.445 12.461 1 93.44 208 THR A N 1
ATOM 1596 C CA . THR A 1 208 ? -19.812 -5.18 12.797 1 93.44 208 THR A CA 1
ATOM 1597 C C . THR A 1 208 ? -19.672 -4.176 11.656 1 93.44 208 THR A C 1
ATOM 1599 O O . THR A 1 208 ? -20.344 -3.143 11.641 1 93.44 208 THR A O 1
ATOM 1602 N N . ASP A 1 209 ? -18.828 -4.438 10.75 1 96.12 209 ASP A N 1
ATOM 1603 C CA . ASP A 1 209 ? -18.609 -3.512 9.641 1 96.12 209 ASP A CA 1
ATOM 1604 C C . ASP A 1 209 ? -19.688 -3.674 8.57 1 96.12 209 ASP A C 1
ATOM 1606 O O . ASP A 1 209 ? -20.062 -4.797 8.227 1 96.12 209 ASP A O 1
ATOM 1610 N N . HIS A 1 210 ? -20.141 -2.561 8.055 1 97.31 210 HIS A N 1
ATOM 1611 C CA . HIS A 1 210 ? -21.172 -2.553 7.027 1 97.31 210 HIS A CA 1
ATOM 1612 C C . HIS A 1 210 ? -20.781 -3.42 5.84 1 97.31 210 HIS A C 1
ATOM 1614 O O . HIS A 1 210 ? -21.594 -4.18 5.32 1 97.31 210 HIS A O 1
ATOM 1620 N N . ASN A 1 211 ? -19.578 -3.303 5.32 1 97.75 211 ASN A N 1
ATOM 1621 C CA . ASN A 1 211 ? -19.141 -4.07 4.156 1 97.75 211 ASN A CA 1
ATOM 1622 C C . ASN A 1 211 ? -19.219 -5.574 4.422 1 97.75 211 ASN A C 1
ATOM 1624 O O . ASN A 1 211 ? -19.719 -6.332 3.59 1 97.75 211 ASN A O 1
ATOM 1628 N N . THR A 1 212 ? -18.75 -6.023 5.609 1 98.31 212 THR A N 1
ATOM 1629 C CA . THR A 1 212 ? -18.797 -7.438 5.965 1 98.31 212 THR A CA 1
ATOM 1630 C C . THR A 1 212 ? -20.234 -7.922 6.074 1 98.31 212 THR A C 1
ATOM 1632 O O . THR A 1 212 ? -20.578 -9 5.586 1 98.31 212 THR A O 1
ATOM 1635 N N . LEU A 1 213 ? -21.094 -7.109 6.668 1 98.38 213 LEU A N 1
ATOM 1636 C CA . LEU A 1 213 ? -22.5 -7.469 6.82 1 98.38 213 LEU A CA 1
ATOM 1637 C C . LEU A 1 213 ? -23.156 -7.684 5.461 1 98.38 213 LEU A C 1
ATOM 1639 O O . LEU A 1 213 ? -23.859 -8.672 5.254 1 98.38 213 LEU A O 1
ATOM 1643 N N . GLU A 1 214 ? -22.875 -6.797 4.551 1 98.62 214 GLU A N 1
ATOM 1644 C CA . GLU A 1 214 ? -23.469 -6.887 3.219 1 98.62 214 GLU A CA 1
ATOM 1645 C C . GLU A 1 214 ? -22.891 -8.055 2.43 1 98.62 214 GLU A C 1
ATOM 1647 O O . GLU A 1 214 ? -23.594 -8.719 1.677 1 98.62 214 GLU A O 1
ATOM 1652 N N . ARG A 1 215 ? -21.641 -8.297 2.561 1 98.69 215 ARG A N 1
ATOM 1653 C CA . ARG A 1 215 ? -21.016 -9.422 1.884 1 98.69 215 ARG A CA 1
ATOM 1654 C C . ARG A 1 215 ? -21.531 -10.75 2.432 1 98.69 215 ARG A C 1
ATOM 1656 O O . ARG A 1 215 ? -21.75 -11.695 1.674 1 98.69 215 ARG A O 1
ATOM 1663 N N . LEU A 1 216 ? -21.766 -10.781 3.752 1 98.69 216 LEU A N 1
ATOM 1664 C CA . LEU A 1 216 ? -22.328 -11.977 4.367 1 98.69 216 LEU A CA 1
ATOM 1665 C C . LEU A 1 216 ? -23.766 -12.203 3.9 1 98.69 216 LEU A C 1
ATOM 1667 O O . LEU A 1 216 ? -24.172 -13.336 3.631 1 98.69 216 LEU A O 1
ATOM 1671 N N . ARG A 1 217 ? -24.516 -11.109 3.863 1 98.69 217 ARG A N 1
ATOM 1672 C CA . ARG A 1 217 ? -25.875 -11.211 3.352 1 98.69 217 ARG A CA 1
ATOM 1673 C C . ARG A 1 217 ? -25.891 -11.781 1.938 1 98.69 217 ARG A C 1
ATOM 1675 O O . ARG A 1 217 ? -26.641 -12.719 1.647 1 98.69 217 ARG A O 1
ATOM 1682 N N . ALA A 1 218 ? -25.016 -11.305 1.088 1 98.69 218 ALA A N 1
ATOM 1683 C CA . ALA A 1 218 ? -24.891 -11.781 -0.288 1 98.69 218 ALA A CA 1
ATOM 1684 C C . ALA A 1 218 ? -24.438 -13.234 -0.328 1 98.69 218 ALA A C 1
ATOM 1686 O O . ALA A 1 218 ? -24.922 -14.023 -1.149 1 98.69 218 ALA A O 1
ATOM 1687 N N . PHE A 1 219 ? -23.547 -13.555 0.578 1 98.75 219 PHE A N 1
ATOM 1688 C CA . PHE A 1 219 ? -23.031 -14.906 0.695 1 98.75 219 PHE A CA 1
ATOM 1689 C C . PHE A 1 219 ? -24.141 -15.898 0.994 1 98.75 219 PHE A C 1
ATOM 1691 O O . PHE A 1 219 ? -24.266 -16.922 0.321 1 98.75 219 PHE A O 1
ATOM 1698 N N . ARG A 1 220 ? -24.938 -15.602 1.896 1 98.69 220 ARG A N 1
ATOM 1699 C CA . ARG A 1 220 ? -26.062 -16.453 2.287 1 98.69 220 ARG A CA 1
ATOM 1700 C C . ARG A 1 220 ? -27.109 -16.516 1.181 1 98.69 220 ARG A C 1
ATOM 1702 O O . ARG A 1 220 ? -27.625 -17.594 0.87 1 98.69 220 ARG A O 1
ATOM 1709 N N . ASP A 1 221 ? -27.359 -15.391 0.579 1 98.75 221 ASP A N 1
ATOM 1710 C CA . ASP A 1 221 ? -28.359 -15.344 -0.493 1 98.75 221 ASP A CA 1
ATOM 1711 C C . ASP A 1 221 ? -27.891 -16.156 -1.701 1 98.75 221 ASP A C 1
ATOM 1713 O O . ASP A 1 221 ? -28.688 -16.844 -2.344 1 98.75 221 ASP A O 1
ATOM 1717 N N . ALA A 1 222 ? -26.609 -16.062 -2.045 1 98.69 222 ALA A N 1
ATOM 1718 C CA . ALA A 1 222 ? -26.062 -16.844 -3.154 1 98.69 222 ALA A CA 1
ATOM 1719 C C . ALA A 1 222 ? -26.188 -18.344 -2.889 1 98.69 222 ALA A C 1
ATOM 1721 O O . ALA A 1 222 ? -26.5 -19.109 -3.799 1 98.69 222 ALA A O 1
ATOM 1722 N N . HIS A 1 223 ? -25.938 -18.734 -1.649 1 98.69 223 HIS A N 1
ATOM 1723 C CA . HIS A 1 223 ? -26.125 -20.125 -1.278 1 98.69 223 HIS A CA 1
ATOM 1724 C C . HIS A 1 223 ? -27.578 -20.562 -1.46 1 98.69 223 HIS A C 1
ATOM 1726 O O . HIS A 1 223 ? -27.844 -21.609 -2.037 1 98.69 223 HIS A O 1
ATOM 1732 N N . ALA A 1 224 ? -28.453 -19.703 -1.021 1 98.31 224 ALA A N 1
ATOM 1733 C CA . ALA A 1 224 ? -29.875 -20 -1.146 1 98.31 224 ALA A CA 1
ATOM 1734 C C . ALA A 1 224 ? -30.281 -20.156 -2.609 1 98.31 224 ALA A C 1
ATOM 1736 O O . ALA A 1 224 ? -31.016 -21.078 -2.969 1 98.31 224 ALA A O 1
ATOM 1737 N N . GLN A 1 225 ? -29.766 -19.281 -3.404 1 97.94 225 GLN A N 1
ATOM 1738 C CA . GLN A 1 225 ? -30.078 -19.312 -4.828 1 97.94 225 GLN A CA 1
ATOM 1739 C C . GLN A 1 225 ? -29.531 -20.578 -5.484 1 97.94 225 GLN A C 1
ATOM 1741 O O . GLN A 1 225 ? -30.094 -21.062 -6.469 1 97.94 225 GLN A O 1
ATOM 1746 N N . ALA A 1 226 ? -28.516 -21.125 -4.902 1 97.44 226 ALA A N 1
ATOM 1747 C CA . ALA A 1 226 ? -27.906 -22.359 -5.414 1 97.44 226 ALA A CA 1
ATOM 1748 C C . ALA A 1 226 ? -28.578 -23.594 -4.828 1 97.44 226 ALA A C 1
ATOM 1750 O O . ALA A 1 226 ? -28.203 -24.719 -5.148 1 97.44 226 ALA A O 1
ATOM 1751 N N . GLY A 1 227 ? -29.453 -23.359 -3.945 1 97 227 GLY A N 1
ATOM 1752 C CA . GLY A 1 227 ? -30.25 -24.453 -3.395 1 97 227 GLY A CA 1
ATOM 1753 C C . GLY A 1 227 ? -29.578 -25.156 -2.225 1 97 227 GLY A C 1
ATOM 1754 O O . GLY A 1 227 ? -29.859 -26.312 -1.938 1 97 227 GLY A O 1
ATOM 1755 N N . ILE A 1 228 ? -28.625 -24.531 -1.575 1 96.88 228 ILE A N 1
ATOM 1756 C CA . ILE A 1 228 ? -27.953 -25.141 -0.429 1 96.88 228 ILE A CA 1
ATOM 1757 C C . ILE A 1 228 ? -27.891 -24.141 0.722 1 96.88 228 ILE A C 1
ATOM 1759 O O . ILE A 1 228 ? -28.062 -22.938 0.514 1 96.88 228 ILE A O 1
ATOM 1763 N N . ALA A 1 229 ? -27.719 -24.641 1.915 1 96.88 229 ALA A N 1
ATOM 1764 C CA . ALA A 1 229 ? -27.531 -23.812 3.098 1 96.88 229 ALA A CA 1
ATOM 1765 C C . ALA A 1 229 ? -26.047 -23.609 3.416 1 96.88 229 ALA A C 1
ATOM 1767 O O . ALA A 1 229 ? -25.266 -24.547 3.297 1 96.88 229 ALA A O 1
ATOM 1768 N N . PRO A 1 230 ? -25.766 -22.359 3.74 1 97.31 230 PRO A N 1
ATOM 1769 C CA . PRO A 1 230 ? -24.406 -22.219 4.238 1 97.31 230 PRO A CA 1
ATOM 1770 C C . PRO A 1 230 ? -24.156 -22.969 5.543 1 97.31 230 PRO A C 1
ATOM 1772 O O . PRO A 1 230 ? -25.109 -23.234 6.289 1 97.31 230 PRO A O 1
ATOM 1775 N N . ARG A 1 231 ? -22.984 -23.344 5.734 1 96.5 231 ARG A N 1
ATOM 1776 C CA . ARG A 1 231 ? -22.562 -23.906 7.016 1 96.5 231 ARG A CA 1
ATOM 1777 C C . ARG A 1 231 ? -22.062 -22.812 7.953 1 96.5 231 ARG A C 1
ATOM 1779 O O . ARG A 1 231 ? -21.016 -22.219 7.711 1 96.5 231 ARG A O 1
ATOM 1786 N N . GLU A 1 232 ? -22.719 -22.641 9.016 1 96.12 232 GLU A N 1
ATOM 1787 C CA . GLU A 1 232 ? -22.422 -21.531 9.922 1 96.12 232 GLU A CA 1
ATOM 1788 C C . GLU A 1 232 ? -21.062 -21.719 10.602 1 96.12 232 GLU A C 1
ATOM 1790 O O . GLU A 1 232 ? -20.391 -20.75 10.922 1 96.12 232 GLU A O 1
ATOM 1795 N N . ASP A 1 233 ? -20.672 -22.969 10.758 1 95.62 233 ASP A N 1
ATOM 1796 C CA . ASP A 1 233 ? -19.391 -23.266 11.406 1 95.62 233 ASP A CA 1
ATOM 1797 C C . ASP A 1 233 ? -18.219 -22.969 10.469 1 95.62 233 ASP A C 1
ATOM 1799 O O . ASP A 1 233 ? -17.062 -23 10.891 1 95.62 233 ASP A O 1
ATOM 1803 N N . MET A 1 234 ? -18.562 -22.609 9.211 1 97.69 234 MET A N 1
ATOM 1804 C CA . MET A 1 234 ? -17.516 -22.281 8.25 1 97.69 234 MET A CA 1
ATOM 1805 C C . MET A 1 234 ? -17.469 -20.781 7.984 1 97.69 234 MET A C 1
ATOM 1807 O O . MET A 1 234 ? -16.75 -20.328 7.105 1 97.69 234 MET A O 1
ATOM 1811 N N . ILE A 1 235 ? -18.312 -20.047 8.688 1 98.19 235 ILE A N 1
ATOM 1812 C CA . ILE A 1 235 ? -18.312 -18.578 8.578 1 98.19 235 ILE A CA 1
ATOM 1813 C C . ILE A 1 235 ? -17.453 -17.984 9.703 1 98.19 235 ILE A C 1
ATOM 1815 O O . ILE A 1 235 ? -17.891 -17.953 10.859 1 98.19 235 ILE A O 1
ATOM 1819 N N . LEU A 1 236 ? -16.234 -17.547 9.344 1 98.25 236 LEU A N 1
ATOM 1820 C CA . LEU A 1 236 ? -15.266 -17.078 10.32 1 98.25 236 LEU A CA 1
ATOM 1821 C C . LEU A 1 236 ? -14.891 -15.617 10.055 1 98.25 236 LEU A C 1
ATOM 1823 O O . LEU A 1 236 ? -14.008 -15.328 9.242 1 98.25 236 LEU A O 1
ATOM 1827 N N . THR A 1 237 ? -15.523 -14.688 10.773 1 97.88 237 THR A N 1
ATOM 1828 C CA . THR A 1 237 ? -15.219 -13.266 10.688 1 97.88 237 THR A CA 1
ATOM 1829 C C . THR A 1 237 ? -14.094 -12.891 11.648 1 97.88 237 THR A C 1
ATOM 1831 O O . THR A 1 237 ? -14.344 -12.398 12.75 1 97.88 237 THR A O 1
ATOM 1834 N N . THR A 1 238 ? -12.867 -12.977 11.156 1 96 238 THR A N 1
ATOM 1835 C CA . THR A 1 238 ? -11.688 -12.953 12.016 1 96 238 THR A CA 1
ATOM 1836 C C . THR A 1 238 ? -11.016 -11.586 11.984 1 96 238 THR A C 1
ATOM 1838 O O . THR A 1 238 ? -9.93 -11.398 12.547 1 96 238 THR A O 1
ATOM 1841 N N . GLY A 1 239 ? -11.641 -10.641 11.336 1 94 239 GLY A N 1
ATOM 1842 C CA . GLY A 1 239 ? -10.984 -9.367 11.109 1 94 239 GLY A CA 1
ATOM 1843 C C . GLY A 1 239 ? -10.188 -9.328 9.82 1 94 239 GLY A C 1
ATOM 1844 O O . GLY A 1 239 ? -10.477 -10.07 8.883 1 94 239 GLY A O 1
ATOM 1845 N N . TYR A 1 240 ? -9.273 -8.43 9.781 1 92.62 240 TYR A N 1
ATOM 1846 C CA . TYR A 1 240 ? -8.648 -8.172 8.484 1 92.62 240 TYR A CA 1
ATOM 1847 C C . TYR A 1 240 ? -7.184 -8.602 8.492 1 92.62 240 TYR A C 1
ATOM 1849 O O . TYR A 1 240 ? -6.527 -8.609 7.449 1 92.62 240 TYR A O 1
ATOM 1857 N N . ALA A 1 241 ? -6.688 -9.008 9.602 1 92.88 241 ALA A N 1
ATOM 1858 C CA . ALA A 1 241 ? -5.281 -9.391 9.695 1 92.88 241 ALA A CA 1
ATOM 1859 C C . ALA A 1 241 ? -5.023 -10.719 9 1 92.88 241 ALA A C 1
ATOM 1861 O O . ALA A 1 241 ? -5.785 -11.68 9.172 1 92.88 241 ALA A O 1
ATOM 1862 N N . ALA A 1 242 ? -3.945 -10.781 8.273 1 95.69 242 ALA A N 1
ATOM 1863 C CA . ALA A 1 242 ? -3.582 -11.992 7.555 1 95.69 242 ALA A CA 1
ATOM 1864 C C . ALA A 1 242 ? -3.363 -13.156 8.516 1 95.69 242 ALA A C 1
ATOM 1866 O O . ALA A 1 242 ? -3.768 -14.289 8.234 1 95.69 242 ALA A O 1
ATOM 1867 N N . GLU A 1 243 ? -2.76 -12.875 9.656 1 96.25 243 GLU A N 1
ATOM 1868 C CA . GLU A 1 243 ? -2.455 -13.906 10.641 1 96.25 243 GLU A CA 1
ATOM 1869 C C . GLU A 1 243 ? -3.729 -14.562 11.164 1 96.25 243 GLU A C 1
ATOM 1871 O O . GLU A 1 243 ? -3.76 -15.773 11.398 1 96.25 243 GLU A O 1
ATOM 1876 N N . ARG A 1 244 ? -4.73 -13.797 11.25 1 97.31 244 ARG A N 1
ATOM 1877 C CA . ARG A 1 244 ? -6 -14.32 11.75 1 97.31 244 ARG A CA 1
ATOM 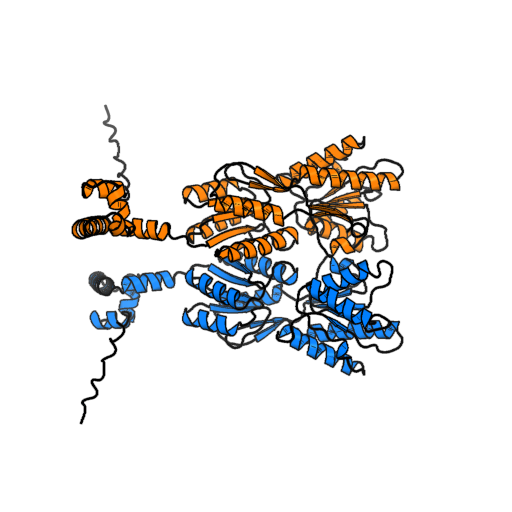1878 C C . ARG A 1 244 ? -6.684 -15.188 10.695 1 97.31 244 ARG A C 1
ATOM 1880 O O . ARG A 1 244 ? -7.332 -16.188 11.031 1 97.31 244 ARG A O 1
ATOM 1887 N N . ALA A 1 245 ? -6.559 -14.781 9.484 1 97.88 245 ALA A N 1
ATOM 1888 C CA . ALA A 1 245 ? -7.094 -15.602 8.406 1 97.88 245 ALA A CA 1
ATOM 1889 C C . ALA A 1 245 ? -6.371 -16.938 8.32 1 97.88 245 ALA A C 1
ATOM 1891 O O . ALA A 1 245 ? -6.996 -17.984 8.109 1 97.88 245 ALA A O 1
ATOM 1892 N N . GLU A 1 246 ? -5.066 -16.891 8.531 1 97.5 246 GLU A N 1
ATOM 1893 C CA . GLU A 1 246 ? -4.277 -18.125 8.562 1 97.5 246 GLU A CA 1
ATOM 1894 C C . GLU A 1 246 ? -4.738 -19.047 9.672 1 97.5 246 GLU A C 1
ATOM 1896 O O . GLU A 1 246 ? -4.883 -20.25 9.461 1 97.5 246 GLU A O 1
ATOM 1901 N N . GLN A 1 247 ? -4.992 -18.453 10.797 1 97.62 247 GLN A N 1
ATOM 1902 C CA . GLN A 1 247 ? -5.477 -19.234 11.938 1 97.62 247 GLN A CA 1
ATOM 1903 C C . GLN A 1 247 ? -6.855 -19.812 11.664 1 97.62 247 GLN A C 1
ATOM 1905 O O . GLN A 1 247 ? -7.152 -20.938 12.078 1 97.62 247 GLN A O 1
ATOM 1910 N N . ALA A 1 248 ? -7.645 -19.078 10.992 1 97.62 248 ALA A N 1
ATOM 1911 C CA . ALA A 1 248 ? -8.984 -19.547 10.641 1 97.62 248 ALA A CA 1
ATOM 1912 C C . ALA A 1 248 ? -8.914 -20.797 9.766 1 97.62 248 ALA A C 1
ATOM 1914 O O . ALA A 1 248 ? -9.672 -21.75 9.969 1 97.62 248 ALA A O 1
ATOM 1915 N N . VAL A 1 249 ? -8.031 -20.797 8.828 1 97.44 249 VAL A N 1
ATOM 1916 C CA . VAL A 1 249 ? -7.883 -21.953 7.953 1 97.44 249 VAL A CA 1
ATOM 1917 C C . VAL A 1 249 ? -7.367 -23.141 8.758 1 97.44 249 VAL A C 1
ATOM 1919 O O . VAL A 1 249 ? -7.809 -24.281 8.555 1 97.44 249 VAL A O 1
ATOM 1922 N N . THR A 1 250 ? -6.469 -22.875 9.656 1 96.81 250 THR A N 1
ATOM 1923 C CA . THR A 1 250 ? -5.973 -23.922 10.539 1 96.81 250 THR A CA 1
ATOM 1924 C C . THR A 1 250 ? -7.117 -24.562 11.32 1 96.81 250 THR A C 1
ATOM 1926 O O . THR A 1 250 ? -7.188 -25.797 11.43 1 96.81 250 THR A O 1
ATOM 1929 N N . GLN A 1 251 ? -7.969 -23.719 11.781 1 96.06 251 GLN A N 1
ATOM 1930 C CA . GLN A 1 251 ? -9.125 -24.203 12.539 1 96.06 251 GLN A CA 1
ATOM 1931 C C . GLN A 1 251 ? -10.047 -25.047 11.664 1 96.06 251 GLN A C 1
ATOM 1933 O O . GLN A 1 251 ? -10.508 -26.109 12.086 1 96.06 251 GLN A O 1
ATOM 1938 N N . LEU A 1 252 ? -10.32 -24.625 10.477 1 95.94 252 LEU A N 1
ATOM 1939 C CA . LEU A 1 252 ? -11.172 -25.359 9.547 1 95.94 252 LEU A CA 1
ATOM 1940 C C . LEU A 1 252 ? -10.555 -26.719 9.195 1 95.94 252 LEU A C 1
ATOM 1942 O O . LEU A 1 252 ? -11.242 -27.734 9.203 1 95.94 252 LEU A O 1
ATOM 1946 N N . ALA A 1 253 ? -9.281 -26.703 8.953 1 94.75 253 ALA A N 1
ATOM 1947 C CA . ALA A 1 253 ? -8.562 -27.922 8.57 1 94.75 253 ALA A CA 1
ATOM 1948 C C . ALA A 1 253 ? -8.578 -28.938 9.703 1 94.75 253 ALA A C 1
ATOM 1950 O O . ALA A 1 253 ? -8.609 -30.156 9.445 1 94.75 253 ALA A O 1
ATOM 1951 N N . ALA A 1 254 ? -8.57 -28.438 10.883 1 94.44 254 ALA A N 1
ATOM 1952 C CA . ALA A 1 254 ? -8.578 -29.328 12.047 1 94.44 254 ALA A CA 1
ATOM 1953 C C . ALA A 1 254 ? -9.961 -29.922 12.273 1 94.44 254 ALA A C 1
ATOM 1955 O O . ALA A 1 254 ? -10.094 -31.031 12.781 1 94.44 254 ALA A O 1
ATOM 1956 N N . ALA A 1 255 ? -10.906 -29.219 11.844 1 93.75 255 ALA A N 1
ATOM 1957 C CA . ALA A 1 255 ? -12.289 -29.594 12.164 1 93.75 255 ALA A CA 1
ATOM 1958 C C . ALA A 1 255 ? -12.891 -30.453 11.055 1 93.75 255 ALA A C 1
ATOM 1960 O O . ALA A 1 255 ? -13.938 -31.062 11.242 1 93.75 255 ALA A O 1
ATOM 1961 N N . MET A 1 256 ? -12.234 -30.516 9.906 1 91.5 256 MET A N 1
ATOM 1962 C CA . MET A 1 256 ? -12.812 -31.188 8.75 1 91.5 256 MET A CA 1
ATOM 1963 C C . MET A 1 256 ? -11.812 -32.156 8.141 1 91.5 256 MET A C 1
ATOM 1965 O O . MET A 1 256 ? -10.602 -31.938 8.172 1 91.5 256 MET A O 1
ATOM 1969 N N . PRO A 1 257 ? -12.305 -33.25 7.613 1 89.12 257 PRO A N 1
ATOM 1970 C CA . PRO A 1 257 ? -11.406 -34.219 6.969 1 89.12 257 PRO A CA 1
ATOM 1971 C C . PRO A 1 257 ? -10.734 -33.656 5.719 1 89.12 257 PRO A C 1
ATOM 1973 O O . PRO A 1 257 ? -9.602 -34 5.402 1 89.12 257 PRO A O 1
ATOM 1976 N N . THR A 1 258 ? -11.555 -32.812 5.043 1 90.25 258 THR A N 1
ATOM 1977 C CA . THR A 1 258 ? -11.031 -32.156 3.857 1 90.25 258 THR A CA 1
ATOM 1978 C C . THR A 1 258 ? -11.336 -30.656 3.902 1 90.25 258 THR A C 1
ATOM 1980 O O . THR A 1 258 ? -12.312 -30.234 4.527 1 90.25 258 THR A O 1
ATOM 1983 N N . LEU A 1 259 ? -10.484 -29.922 3.223 1 92 259 LEU A N 1
ATOM 1984 C CA . LEU A 1 259 ? -10.727 -28.5 3.135 1 92 259 LEU A CA 1
ATOM 1985 C C . LEU A 1 259 ? -12 -28.203 2.338 1 92 259 LEU A C 1
ATOM 1987 O O . LEU A 1 259 ? -12.406 -29.016 1.496 1 92 259 LEU A O 1
ATOM 1991 N N . PRO A 1 260 ? -12.594 -27.062 2.658 1 94 260 PRO A N 1
ATOM 1992 C CA . PRO A 1 260 ? -13.742 -26.688 1.842 1 94 260 PRO A CA 1
ATOM 1993 C C . PRO A 1 260 ? -13.414 -26.594 0.354 1 94 260 PRO A C 1
ATOM 1995 O O . PRO A 1 260 ? -12.289 -26.234 -0.011 1 94 260 PRO A O 1
ATOM 1998 N N . ALA A 1 261 ? -14.438 -26.938 -0.443 1 93.31 261 ALA A N 1
ATOM 1999 C CA . ALA A 1 261 ? -14.258 -26.906 -1.892 1 93.31 261 ALA A CA 1
ATOM 2000 C C . ALA A 1 261 ? -13.969 -25.484 -2.375 1 93.31 261 ALA A C 1
ATOM 2002 O O . ALA A 1 261 ? -13.305 -25.297 -3.395 1 93.31 261 ALA A O 1
ATOM 2003 N N . GLY A 1 262 ? -14.516 -24.531 -1.663 1 97.69 262 GLY A N 1
ATOM 2004 C CA . GLY A 1 262 ? -14.312 -23.141 -2.016 1 97.69 262 GLY A CA 1
ATOM 2005 C C . GLY A 1 262 ? -14.328 -22.219 -0.813 1 97.69 262 GLY A C 1
ATOM 2006 O O . GLY A 1 262 ? -14.836 -22.578 0.252 1 97.69 262 GLY A O 1
ATOM 2007 N N . VAL A 1 263 ? -13.758 -21.078 -1.03 1 98.56 263 VAL A N 1
ATOM 2008 C CA . VAL A 1 263 ? -13.641 -20.109 0.051 1 98.56 263 VAL A CA 1
ATOM 2009 C C . VAL A 1 263 ? -13.938 -18.703 -0.479 1 98.56 263 VAL A C 1
ATOM 2011 O O . VAL A 1 263 ? -13.414 -18.297 -1.519 1 98.56 263 VAL A O 1
ATOM 2014 N N . PHE A 1 264 ? -14.867 -18.016 0.194 1 98.69 264 PHE A N 1
ATOM 2015 C CA . PHE A 1 264 ? -14.992 -16.562 0.042 1 98.69 264 PHE A CA 1
ATOM 2016 C C . PHE A 1 264 ? -14.102 -15.844 1.042 1 98.69 264 PHE A C 1
ATOM 2018 O O . PHE A 1 264 ? -14.219 -16.047 2.252 1 98.69 264 PHE A O 1
ATOM 2025 N N . VAL A 1 265 ? -13.234 -15.031 0.522 1 98.56 265 VAL A N 1
ATOM 2026 C CA . VAL A 1 265 ? -12.336 -14.258 1.379 1 98.56 265 VAL A CA 1
ATOM 2027 C C . VAL A 1 265 ? -12.703 -12.781 1.32 1 98.56 265 VAL A C 1
ATOM 2029 O O . VAL A 1 265 ? -12.852 -12.211 0.235 1 98.56 265 VAL A O 1
ATOM 2032 N N . ASN A 1 266 ? -12.82 -12.188 2.438 1 98.12 266 ASN A N 1
ATOM 2033 C CA . ASN A 1 266 ? -13.438 -10.875 2.592 1 98.12 266 ASN A CA 1
ATOM 2034 C C . ASN A 1 266 ? -12.562 -9.773 2.012 1 98.12 266 ASN A C 1
ATOM 2036 O O . ASN A 1 266 ? -13.047 -8.68 1.706 1 98.12 266 ASN A O 1
ATOM 2040 N N . SER A 1 267 ? -11.242 -9.992 1.892 1 97.12 267 SER A N 1
ATOM 2041 C CA . SER A 1 267 ? -10.289 -8.977 1.437 1 97.12 267 SER A CA 1
ATOM 2042 C C . SER A 1 267 ? -8.977 -9.617 0.992 1 97.12 267 SER A C 1
ATOM 2044 O O . SER A 1 267 ? -8.719 -10.781 1.289 1 97.12 267 SER A O 1
ATOM 2046 N N . THR A 1 268 ? -8.141 -8.82 0.355 1 96.44 268 THR A N 1
ATOM 2047 C CA . THR A 1 268 ? -6.848 -9.344 -0.07 1 96.44 268 THR A CA 1
ATOM 2048 C C . THR A 1 268 ? -5.934 -9.555 1.13 1 96.44 268 THR A C 1
ATOM 2050 O O . THR A 1 268 ? -5.055 -10.422 1.1 1 96.44 268 THR A O 1
ATOM 2053 N N . SER A 1 269 ? -6.145 -8.828 2.205 1 95.38 269 SER A N 1
ATOM 2054 C CA . SER A 1 269 ? -5.375 -9.094 3.418 1 95.38 269 SER A CA 1
ATOM 2055 C C . SER A 1 269 ? -5.676 -10.477 3.975 1 95.38 269 SER A C 1
ATOM 2057 O O . SER A 1 269 ? -4.762 -11.219 4.348 1 95.38 269 SER A O 1
ATOM 2059 N N . ALA A 1 270 ? -6.938 -10.805 4.02 1 97.12 270 ALA A N 1
ATOM 2060 C CA . ALA A 1 270 ? -7.324 -12.148 4.445 1 97.12 270 ALA A CA 1
ATOM 2061 C C . ALA A 1 270 ? -6.836 -13.195 3.451 1 97.12 270 ALA A C 1
ATOM 2063 O O . ALA A 1 270 ? -6.406 -14.289 3.848 1 97.12 270 ALA A O 1
ATOM 2064 N N . LEU A 1 271 ? -6.895 -12.875 2.166 1 97.81 271 LEU A N 1
ATOM 2065 C CA . LEU A 1 271 ? -6.414 -13.781 1.133 1 97.81 271 LEU A CA 1
ATOM 2066 C C . LEU A 1 271 ? -4.949 -14.141 1.36 1 97.81 271 LEU A C 1
ATOM 2068 O O . LEU A 1 271 ? -4.551 -15.289 1.185 1 97.81 271 LEU A O 1
ATOM 2072 N N . GLU A 1 272 ? -4.176 -13.141 1.755 1 96.56 272 GLU A N 1
ATOM 2073 C CA . GLU A 1 272 ? -2.768 -13.375 2.045 1 96.56 272 GLU A CA 1
ATOM 2074 C C . GLU A 1 272 ? -2.596 -14.492 3.074 1 96.56 272 GLU A C 1
ATOM 2076 O O . GLU A 1 272 ? -1.787 -15.398 2.883 1 96.56 272 GLU A O 1
ATOM 2081 N N . GLY A 1 273 ? -3.385 -14.438 4.148 1 97.06 273 GLY A N 1
ATOM 2082 C CA . GLY A 1 273 ? -3.318 -15.461 5.18 1 97.06 273 GLY A CA 1
ATOM 2083 C C . GLY A 1 273 ? -3.75 -16.828 4.695 1 97.06 273 GLY A C 1
ATOM 2084 O O . GLY A 1 273 ? -3.109 -17.844 5.004 1 97.06 273 GLY A O 1
ATOM 2085 N N . VAL A 1 274 ? -4.781 -16.859 3.902 1 97.62 274 VAL A N 1
ATOM 2086 C CA . VAL A 1 274 ? -5.297 -18.109 3.357 1 97.62 274 VAL A CA 1
ATOM 2087 C C . VAL A 1 274 ? -4.25 -18.75 2.447 1 97.62 274 VAL A C 1
ATOM 2089 O O . VAL A 1 274 ? -3.947 -19.938 2.578 1 97.62 274 VAL A O 1
ATOM 2092 N N . MET A 1 275 ? -3.654 -17.969 1.583 1 96.12 275 MET A N 1
ATOM 2093 C CA . MET A 1 275 ? -2.693 -18.469 0.608 1 96.12 275 MET A CA 1
ATOM 2094 C C . MET A 1 275 ? -1.407 -18.922 1.293 1 96.12 275 MET A C 1
ATOM 2096 O O . MET A 1 275 ? -0.806 -19.922 0.901 1 96.12 275 MET A O 1
ATOM 2100 N N . ARG A 1 276 ? -1 -18.188 2.285 1 94 276 ARG A N 1
ATOM 2101 C CA . ARG A 1 276 ? 0.178 -18.578 3.047 1 94 276 ARG A CA 1
ATOM 2102 C C . ARG A 1 276 ? -0.019 -19.953 3.676 1 94 276 ARG A C 1
ATOM 2104 O O . ARG A 1 276 ? 0.871 -20.812 3.613 1 94 276 ARG A O 1
ATOM 2111 N N . TRP A 1 277 ? -1.155 -20.141 4.246 1 95.94 277 TRP A N 1
ATOM 2112 C CA . TRP A 1 277 ? -1.456 -21.422 4.863 1 95.94 277 TRP A CA 1
ATOM 2113 C C . TRP A 1 277 ? -1.453 -22.547 3.828 1 95.94 277 TRP A C 1
ATOM 2115 O O . TRP A 1 277 ? -0.839 -23.594 4.039 1 95.94 277 TRP A O 1
ATOM 2125 N N . LEU A 1 278 ? -2.107 -22.344 2.715 1 95.06 278 LEU A N 1
ATOM 2126 C CA . LEU A 1 278 ? -2.217 -23.359 1.668 1 95.06 278 LEU A CA 1
ATOM 2127 C C . LEU A 1 278 ? -0.839 -23.734 1.126 1 95.06 278 LEU A C 1
ATOM 2129 O O . LEU A 1 278 ? -0.542 -24.906 0.927 1 95.06 278 LEU A O 1
ATOM 2133 N N . ARG A 1 279 ? -0.05 -22.734 0.941 1 92 279 ARG A N 1
ATOM 2134 C CA . ARG A 1 279 ? 1.274 -22.984 0.379 1 92 279 ARG A CA 1
ATOM 2135 C C . ARG A 1 279 ? 2.164 -23.719 1.374 1 92 279 ARG A C 1
ATOM 2137 O O . ARG A 1 279 ? 2.975 -24.562 0.984 1 92 279 ARG A O 1
ATOM 2144 N N . THR A 1 280 ? 2.014 -23.438 2.646 1 90.75 280 THR A N 1
ATOM 2145 C CA . THR A 1 280 ? 2.824 -24.047 3.693 1 90.75 280 THR A CA 1
ATOM 2146 C C . THR A 1 280 ? 2.412 -25.5 3.92 1 90.75 280 THR A C 1
ATOM 2148 O O . THR A 1 280 ? 3.266 -26.375 4.07 1 90.75 280 THR A O 1
ATOM 2151 N N . HIS A 1 281 ? 1.135 -25.766 3.834 1 92.31 281 HIS A N 1
ATOM 2152 C CA . HIS A 1 281 ? 0.64 -27.062 4.273 1 92.31 281 HIS A CA 1
ATOM 2153 C C . HIS A 1 281 ? 0.325 -27.969 3.082 1 92.31 281 HIS A C 1
ATOM 2155 O O . HIS A 1 281 ? 0.281 -29.188 3.219 1 92.31 281 HIS A O 1
ATOM 2161 N N . HIS A 1 282 ? 0.101 -27.281 1.952 1 89.75 282 HIS A N 1
ATOM 2162 C CA . HIS A 1 282 ? -0.233 -28.031 0.752 1 89.75 282 HIS A CA 1
ATOM 2163 C C . HIS A 1 282 ? 0.434 -27.438 -0.481 1 89.75 282 HIS A C 1
ATOM 2165 O O . HIS A 1 282 ? -0.247 -27.031 -1.429 1 89.75 282 HIS A O 1
ATOM 2171 N N . PRO A 1 283 ? 1.747 -27.469 -0.593 1 84.94 283 PRO A N 1
ATOM 2172 C CA . PRO A 1 283 ? 2.486 -26.766 -1.648 1 84.94 283 PRO A CA 1
ATOM 2173 C C . PRO A 1 283 ? 2.211 -27.328 -3.037 1 84.94 283 PRO A C 1
ATOM 2175 O O . PRO A 1 283 ? 2.279 -26.609 -4.031 1 84.94 283 PRO A O 1
ATOM 2178 N N . GLU A 1 284 ? 1.839 -28.562 -3.145 1 84.06 284 GLU A N 1
ATOM 2179 C CA . GLU A 1 284 ? 1.681 -29.188 -4.457 1 84.06 284 GLU A CA 1
ATOM 2180 C C . GLU A 1 284 ? 0.211 -29.453 -4.766 1 84.06 284 GLU A C 1
ATOM 2182 O O . GLU A 1 284 ? -0.121 -29.953 -5.844 1 84.06 284 GLU A O 1
ATOM 2187 N N . ALA A 1 285 ? -0.621 -29.125 -3.855 1 86.12 285 ALA A N 1
ATOM 2188 C CA . ALA A 1 285 ? -2.029 -29.453 -4.035 1 86.12 285 ALA A CA 1
ATOM 2189 C C . ALA A 1 285 ? -2.76 -28.359 -4.816 1 86.12 285 ALA A C 1
ATOM 2191 O O . ALA A 1 285 ? -2.365 -27.203 -4.781 1 86.12 285 ALA A O 1
ATOM 2192 N N . THR A 1 286 ? -3.76 -28.812 -5.535 1 91.69 286 THR A N 1
ATOM 2193 C CA . THR A 1 286 ? -4.68 -27.844 -6.133 1 91.69 286 THR A CA 1
ATOM 2194 C C . THR A 1 286 ? -5.406 -27.047 -5.055 1 91.69 286 THR A C 1
ATOM 2196 O O . THR A 1 286 ? -5.926 -27.625 -4.094 1 91.69 286 THR A O 1
ATOM 2199 N N . ILE A 1 287 ? -5.438 -25.781 -5.215 1 92.62 287 ILE A N 1
ATOM 2200 C CA . ILE A 1 287 ? -6.09 -24.953 -4.207 1 92.62 287 ILE A CA 1
ATOM 2201 C C . ILE A 1 287 ? -7.598 -24.969 -4.43 1 92.62 287 ILE A C 1
ATOM 2203 O O . ILE A 1 287 ? -8.07 -25.234 -5.539 1 92.62 287 ILE A O 1
ATOM 2207 N N . PRO A 1 288 ? -8.375 -24.688 -3.359 1 96.19 288 PRO A N 1
ATOM 2208 C CA . PRO A 1 288 ? -9.82 -24.5 -3.564 1 96.19 288 PRO A CA 1
ATOM 2209 C C . PRO A 1 288 ? -10.148 -23.297 -4.445 1 96.19 288 PRO A C 1
ATOM 2211 O O . PRO A 1 288 ? -9.281 -22.469 -4.707 1 96.19 288 PRO A O 1
ATOM 2214 N N . HIS A 1 289 ? -11.367 -23.375 -4.996 1 97.25 289 HIS A N 1
ATOM 2215 C CA . HIS A 1 289 ? -11.828 -22.156 -5.641 1 97.25 289 HIS A CA 1
ATOM 2216 C C . HIS A 1 289 ? -11.977 -21.016 -4.633 1 97.25 289 HIS A C 1
ATOM 2218 O O . HIS A 1 289 ? -12.594 -21.188 -3.582 1 97.25 289 HIS A O 1
ATOM 2224 N N . ILE A 1 290 ? -11.375 -19.875 -4.973 1 98.06 290 ILE A N 1
ATOM 2225 C CA . ILE A 1 290 ? -11.367 -18.75 -4.031 1 98.06 290 ILE A CA 1
ATOM 2226 C C . ILE A 1 290 ? -11.992 -17.531 -4.68 1 98.06 290 ILE A C 1
ATOM 2228 O O . ILE A 1 290 ? -11.68 -17.188 -5.824 1 98.06 290 ILE A O 1
ATOM 2232 N N . GLY A 1 291 ? -12.922 -16.938 -4.02 1 98.25 291 GLY A N 1
ATOM 2233 C CA . GLY A 1 291 ? -13.406 -15.602 -4.328 1 98.25 291 GLY A CA 1
ATOM 2234 C C . GLY A 1 291 ? -12.945 -14.555 -3.328 1 98.25 291 GLY A C 1
ATOM 2235 O O . GLY A 1 291 ? -13.266 -14.648 -2.139 1 98.25 291 GLY A O 1
ATOM 2236 N N . SER A 1 292 ? -12.219 -13.578 -3.811 1 98.31 292 SER A N 1
ATOM 2237 C CA . SER A 1 292 ? -11.695 -12.539 -2.928 1 98.31 292 SER A CA 1
ATOM 2238 C C . SER A 1 292 ? -12.289 -11.172 -3.271 1 98.31 292 SER A C 1
ATOM 2240 O O . SER A 1 292 ? -12.25 -10.75 -4.426 1 98.31 292 SER A O 1
ATOM 2242 N N . PHE A 1 293 ? -12.867 -10.602 -2.248 1 97.62 293 PHE A N 1
ATOM 2243 C CA . PHE A 1 293 ? -13.203 -9.188 -2.426 1 97.62 293 PHE A CA 1
ATOM 2244 C C . PHE A 1 293 ? -11.938 -8.328 -2.396 1 97.62 293 PHE A C 1
ATOM 2246 O O . PHE A 1 293 ? -11.055 -8.547 -1.564 1 97.62 293 PHE A O 1
ATOM 2253 N N . ASP A 1 294 ? -11.789 -7.305 -3.316 1 96.06 294 ASP A N 1
ATOM 2254 C CA . ASP A 1 294 ? -10.609 -6.504 -3.633 1 96.06 294 ASP A CA 1
ATOM 2255 C C . ASP A 1 294 ? -9.781 -7.16 -4.734 1 96.06 294 ASP A C 1
ATOM 2257 O O . ASP A 1 294 ? -10.094 -8.266 -5.184 1 96.06 294 ASP A O 1
ATOM 2261 N N . TRP A 1 295 ? -8.805 -6.43 -5.145 1 95 295 TRP A N 1
ATOM 2262 C CA . TRP A 1 295 ? -7.945 -6.887 -6.23 1 95 295 TRP A CA 1
ATOM 2263 C C . TRP A 1 295 ? -6.48 -6.574 -5.934 1 95 295 TRP A C 1
ATOM 2265 O O . TRP A 1 295 ? -6.168 -5.539 -5.34 1 95 295 TRP A O 1
ATOM 2275 N N . ASP A 1 296 ? -5.668 -7.477 -6.262 1 95.38 296 ASP A N 1
ATOM 2276 C CA . ASP A 1 296 ? -4.215 -7.344 -6.184 1 95.38 296 ASP A CA 1
ATOM 2277 C C . ASP A 1 296 ? -3.545 -7.918 -7.426 1 95.38 296 ASP A C 1
ATOM 2279 O O . ASP A 1 296 ? -3.84 -9.039 -7.836 1 95.38 296 ASP A O 1
ATOM 2283 N N . PRO A 1 297 ? -2.639 -7.145 -8 1 92.81 297 PRO A N 1
ATOM 2284 C CA . PRO A 1 297 ? -2.066 -7.574 -9.273 1 92.81 297 PRO A CA 1
ATOM 2285 C C . PRO A 1 297 ? -1.27 -8.875 -9.156 1 92.81 297 PRO A C 1
ATOM 2287 O O . PRO A 1 297 ? -1.246 -9.672 -10.094 1 92.81 297 PRO A O 1
ATOM 2290 N N . PHE A 1 298 ? -0.569 -9.102 -8.062 1 94.81 298 PHE A N 1
ATOM 2291 C CA . PHE A 1 298 ? 0.208 -10.328 -7.895 1 94.81 298 PHE A CA 1
ATOM 2292 C C . PHE A 1 298 ? -0.698 -11.492 -7.527 1 94.81 298 PHE A C 1
ATOM 2294 O O . PHE A 1 298 ? -0.501 -12.617 -8.008 1 94.81 298 PHE A O 1
ATOM 2301 N N . ALA A 1 299 ? -1.688 -11.242 -6.676 1 95.19 299 ALA A N 1
ATOM 2302 C CA . ALA A 1 299 ? -2.629 -12.305 -6.32 1 95.19 299 ALA A CA 1
ATOM 2303 C C . ALA A 1 299 ? -3.328 -12.859 -7.559 1 95.19 299 ALA A C 1
ATOM 2305 O O . ALA A 1 299 ? -3.535 -14.07 -7.672 1 95.19 299 ALA A O 1
ATOM 2306 N N . ALA A 1 300 ? -3.611 -11.992 -8.469 1 92.81 300 ALA A N 1
ATOM 2307 C CA . ALA A 1 300 ? -4.312 -12.359 -9.695 1 92.81 300 ALA A CA 1
ATOM 2308 C C . ALA A 1 300 ? -3.457 -13.281 -10.562 1 92.81 300 ALA A C 1
ATOM 2310 O O . ALA A 1 300 ? -3.969 -13.945 -11.461 1 92.81 300 ALA A O 1
ATOM 2311 N N . LEU A 1 301 ? -2.211 -13.367 -10.281 1 91.75 301 LEU A N 1
ATOM 2312 C CA . LEU A 1 301 ? -1.293 -14.141 -11.102 1 91.75 301 LEU A CA 1
ATOM 2313 C C . LEU A 1 301 ? -0.984 -15.484 -10.453 1 91.75 301 LEU A C 1
ATOM 2315 O O . LEU A 1 301 ? -0.3 -16.328 -11.047 1 91.75 301 LEU A O 1
ATOM 2319 N N . ILE A 1 302 ? -1.472 -15.742 -9.273 1 92.12 302 ILE A N 1
ATOM 2320 C CA . ILE A 1 302 ? -1.098 -16.938 -8.516 1 92.12 302 ILE A CA 1
ATOM 2321 C C . ILE A 1 302 ? -1.76 -18.156 -9.125 1 92.12 302 ILE A C 1
ATOM 2323 O O . ILE A 1 302 ? -1.093 -19.172 -9.391 1 92.12 302 ILE A O 1
ATOM 2327 N N . ASP A 1 303 ? -3.061 -18.062 -9.328 1 92.06 303 ASP A N 1
ATOM 2328 C CA . ASP A 1 303 ? -3.822 -19.219 -9.789 1 92.06 303 ASP A CA 1
ATOM 2329 C C . ASP A 1 303 ? -5.129 -18.797 -10.445 1 92.06 303 ASP A C 1
ATOM 2331 O O . ASP A 1 303 ? -5.781 -17.844 -9.992 1 92.06 303 ASP A O 1
ATOM 2335 N N . SER A 1 304 ? -5.539 -19.5 -11.461 1 91.25 304 SER A N 1
ATOM 2336 C CA . SER A 1 304 ? -6.766 -19.188 -12.188 1 91.25 304 SER A CA 1
ATOM 2337 C C . SER A 1 304 ? -8 -19.469 -11.336 1 91.25 304 SER A C 1
ATOM 2339 O O . SER A 1 304 ? -9.102 -19.031 -11.672 1 91.25 304 SER A O 1
ATOM 2341 N N . ARG A 1 305 ? -7.887 -20.172 -10.227 1 94.88 305 ARG A N 1
ATOM 2342 C CA . ARG A 1 305 ? -8.992 -20.516 -9.344 1 94.88 305 ARG A CA 1
ATOM 2343 C C . ARG A 1 305 ? -9.328 -19.359 -8.406 1 94.88 305 ARG A C 1
ATOM 2345 O O . ARG A 1 305 ? -10.305 -19.406 -7.664 1 94.88 305 ARG A O 1
ATOM 2352 N N . ILE A 1 306 ? -8.508 -18.297 -8.508 1 96.5 306 ILE A N 1
ATOM 2353 C CA . ILE A 1 306 ? -8.758 -17.125 -7.68 1 96.5 306 ILE A CA 1
ATOM 2354 C C . ILE A 1 306 ? -9.531 -16.078 -8.477 1 96.5 306 ILE A C 1
ATOM 2356 O O . ILE A 1 306 ? -9.016 -15.523 -9.445 1 96.5 306 ILE A O 1
ATOM 2360 N N . LEU A 1 307 ? -10.781 -15.891 -8.07 1 96.88 307 LEU A N 1
ATOM 2361 C CA . LEU A 1 307 ? -11.625 -14.82 -8.594 1 96.88 307 LEU A CA 1
ATOM 2362 C C . LEU A 1 307 ? -11.617 -13.609 -7.656 1 96.88 307 LEU A C 1
ATOM 2364 O O . LEU A 1 307 ? -11.727 -13.766 -6.438 1 96.88 307 LEU A O 1
ATOM 2368 N N . MET A 1 308 ? -11.43 -12.484 -8.242 1 97.19 308 MET A N 1
ATOM 2369 C CA . MET A 1 308 ? -11.336 -11.305 -7.391 1 97.19 308 MET A CA 1
ATOM 2370 C C . MET A 1 308 ? -12.344 -10.242 -7.82 1 97.19 308 MET A C 1
ATOM 2372 O O . MET A 1 308 ? -12.617 -10.086 -9.008 1 97.19 308 MET A O 1
ATOM 2376 N N . ALA A 1 309 ? -12.945 -9.555 -6.891 1 97.31 309 ALA A N 1
ATOM 2377 C CA . ALA A 1 309 ? -13.82 -8.414 -7.152 1 97.31 309 ALA A CA 1
ATOM 2378 C C . ALA A 1 309 ? -13.062 -7.102 -6.984 1 97.31 309 ALA A C 1
ATOM 2380 O O . ALA A 1 309 ? -12.711 -6.715 -5.867 1 97.31 309 ALA A O 1
ATOM 2381 N N . ARG A 1 310 ? -12.844 -6.445 -8.047 1 96.38 310 ARG A N 1
ATOM 2382 C CA . ARG A 1 310 ? -12.117 -5.18 -8.031 1 96.38 310 ARG A CA 1
ATOM 2383 C C . ARG A 1 310 ? -13.062 -4.008 -7.805 1 96.38 310 ARG A C 1
ATOM 2385 O O . ARG A 1 310 ? -13.961 -3.762 -8.617 1 96.38 310 ARG A O 1
ATOM 2392 N N . GLN A 1 311 ? -12.906 -3.316 -6.715 1 97.31 311 GLN A N 1
ATOM 2393 C CA . GLN A 1 311 ? -13.734 -2.145 -6.438 1 97.31 311 GLN A CA 1
ATOM 2394 C C . GLN A 1 311 ? -13.383 -0.99 -7.371 1 97.31 311 GLN A C 1
ATOM 2396 O O . GLN A 1 311 ? -12.242 -0.884 -7.836 1 97.31 311 GLN A O 1
ATOM 2401 N N . ASP A 1 312 ? -14.328 -0.124 -7.66 1 97.62 312 ASP A N 1
ATOM 2402 C CA . ASP A 1 312 ? -14.156 0.993 -8.586 1 97.62 312 ASP A CA 1
ATOM 2403 C C . ASP A 1 312 ? -13.742 2.262 -7.84 1 97.62 312 ASP A C 1
ATOM 2405 O O . ASP A 1 312 ? -14.539 3.193 -7.703 1 97.62 312 ASP A O 1
ATOM 2409 N N . VAL A 1 313 ? -12.492 2.336 -7.504 1 97.38 313 VAL A N 1
ATOM 2410 C CA . VAL A 1 313 ? -11.938 3.428 -6.707 1 97.38 313 VAL A CA 1
ATOM 2411 C C . VAL A 1 313 ? -12.047 4.738 -7.484 1 97.38 313 VAL A C 1
ATOM 2413 O O . VAL A 1 313 ? -12.375 5.781 -6.906 1 97.38 313 VAL A O 1
ATOM 2416 N N . GLU A 1 314 ? -11.828 4.695 -8.781 1 97.12 314 GLU A N 1
ATOM 2417 C CA . GLU A 1 314 ? -11.883 5.891 -9.609 1 97.12 314 GLU A CA 1
ATOM 2418 C C . GLU A 1 314 ? -13.258 6.559 -9.523 1 97.12 314 GLU A C 1
ATOM 2420 O O . GLU A 1 314 ? -13.352 7.75 -9.219 1 97.12 314 GLU A O 1
ATOM 2425 N N . THR A 1 315 ? -14.258 5.777 -9.742 1 98.44 315 THR A N 1
ATOM 2426 C CA . THR A 1 315 ? -15.609 6.316 -9.695 1 98.44 315 THR A CA 1
ATOM 2427 C C . THR A 1 315 ? -15.961 6.793 -8.289 1 98.44 315 THR A C 1
ATOM 2429 O O . THR A 1 315 ? -16.594 7.844 -8.125 1 98.44 315 THR A O 1
ATOM 2432 N N . MET A 1 316 ? -15.586 6.07 -7.277 1 98.62 316 MET A N 1
ATOM 2433 C CA . MET A 1 316 ? -15.844 6.457 -5.895 1 98.62 316 MET A CA 1
ATOM 2434 C C . MET A 1 316 ? -15.242 7.828 -5.594 1 98.62 316 MET A C 1
ATOM 2436 O O . MET A 1 316 ? -15.898 8.68 -5 1 98.62 316 MET A O 1
ATOM 2440 N N . LEU A 1 317 ? -14.031 8.039 -6.051 1 98.62 317 LEU A N 1
ATOM 2441 C CA . LEU A 1 317 ? -13.336 9.289 -5.758 1 98.62 317 LEU A CA 1
ATOM 2442 C C . LEU A 1 317 ? -13.883 10.43 -6.605 1 98.62 317 LEU A C 1
ATOM 2444 O O . LEU A 1 317 ? -13.922 11.578 -6.16 1 98.62 317 LEU A O 1
ATOM 2448 N N . ASP A 1 318 ? -14.305 10.102 -7.84 1 98.25 318 ASP A N 1
ATOM 2449 C CA . ASP A 1 318 ? -14.984 11.109 -8.641 1 98.25 318 ASP A CA 1
ATOM 2450 C C . ASP A 1 318 ? -16.219 11.648 -7.918 1 98.25 318 ASP A C 1
ATOM 2452 O O . ASP A 1 318 ? -16.406 12.867 -7.812 1 98.25 318 ASP A O 1
ATOM 2456 N N . ILE A 1 319 ? -16.984 10.766 -7.406 1 98.31 319 ILE A N 1
ATOM 2457 C CA . ILE A 1 319 ? -18.203 11.133 -6.691 1 98.31 319 ILE A CA 1
ATOM 2458 C C . ILE A 1 319 ? -17.844 11.93 -5.438 1 98.31 319 ILE A C 1
ATOM 2460 O O . ILE A 1 319 ? -18.469 12.953 -5.145 1 98.31 319 ILE A O 1
ATOM 2464 N N . LEU A 1 320 ? -16.828 11.492 -4.691 1 98.44 320 LEU A N 1
ATOM 2465 C CA . LEU A 1 320 ? -16.391 12.164 -3.471 1 98.44 320 LEU A CA 1
ATOM 2466 C C . LEU A 1 320 ? -16 13.609 -3.752 1 98.44 320 LEU A C 1
ATOM 2468 O O . LEU A 1 320 ? -16.453 14.523 -3.057 1 98.44 320 LEU A O 1
ATOM 2472 N N . PHE A 1 321 ? -15.188 13.844 -4.77 1 98.06 321 PHE A N 1
ATOM 2473 C CA . PHE A 1 321 ? -14.711 15.188 -5.062 1 98.06 321 PHE A CA 1
ATOM 2474 C C . PHE A 1 321 ? -15.836 16.062 -5.613 1 98.06 321 PHE A C 1
ATOM 2476 O O . PHE A 1 321 ? -15.859 17.266 -5.387 1 98.06 321 PHE A O 1
ATOM 2483 N N . ASP A 1 322 ? -16.781 15.438 -6.375 1 97.31 322 ASP A N 1
ATOM 2484 C CA . ASP A 1 322 ? -17.984 16.172 -6.777 1 97.31 322 ASP A CA 1
ATOM 2485 C C . ASP A 1 322 ? -18.766 16.641 -5.562 1 97.31 322 ASP A C 1
ATOM 2487 O O . ASP A 1 322 ? -19.219 17.797 -5.512 1 97.31 322 ASP A O 1
ATOM 2491 N N . MET A 1 323 ? -18.938 15.766 -4.609 1 97.19 323 MET A N 1
ATOM 2492 C CA . MET A 1 323 ? -19.641 16.109 -3.375 1 97.19 323 MET A CA 1
ATOM 2493 C C . MET A 1 323 ? -18.938 17.25 -2.652 1 97.19 323 MET A C 1
ATOM 2495 O O . MET A 1 323 ? -19.578 18.156 -2.127 1 97.19 323 MET A O 1
ATOM 2499 N N . MET A 1 324 ? -17.625 17.172 -2.607 1 96 324 MET A N 1
ATOM 2500 C CA . MET A 1 324 ? -16.844 18.219 -1.961 1 96 324 MET A CA 1
ATOM 2501 C C . MET A 1 324 ? -17.031 19.562 -2.662 1 96 324 MET A C 1
ATOM 2503 O O . MET A 1 324 ? -17.219 20.594 -2.008 1 96 324 MET A O 1
ATOM 2507 N N . ALA A 1 325 ? -16.953 19.516 -3.963 1 94.88 325 ALA A N 1
ATOM 2508 C CA . ALA A 1 325 ? -17.094 20.734 -4.758 1 94.88 325 ALA A CA 1
ATOM 2509 C C . ALA A 1 325 ? -18.469 21.375 -4.539 1 94.88 325 ALA A C 1
ATOM 2511 O O . ALA A 1 325 ? -18.578 22.609 -4.492 1 94.88 325 ALA A O 1
ATOM 2512 N N . GLU A 1 326 ? -19.469 20.562 -4.348 1 94.75 326 GLU A N 1
ATOM 2513 C CA . GLU A 1 326 ? -20.828 21.031 -4.16 1 94.75 326 GLU A CA 1
ATOM 2514 C C . GLU A 1 326 ? -21.125 21.312 -2.689 1 94.75 326 GLU A C 1
ATOM 2516 O O . GLU A 1 326 ? -22.219 21.781 -2.344 1 94.75 326 GLU A O 1
ATOM 2521 N N . ARG A 1 327 ? -20.109 21 -1.874 1 94.06 327 ARG A N 1
ATOM 2522 C CA . ARG A 1 327 ? -20.297 21.109 -0.429 1 94.06 327 ARG A CA 1
ATOM 2523 C C . ARG A 1 327 ? -21.562 20.391 0.026 1 94.06 327 ARG A C 1
ATOM 2525 O O . ARG A 1 327 ? -22.359 20.953 0.77 1 94.06 327 ARG A O 1
ATOM 2532 N N . ALA A 1 328 ? -21.703 19.203 -0.514 1 92 328 ALA A N 1
ATOM 2533 C CA . ALA A 1 328 ? -22.891 18.406 -0.224 1 92 328 ALA A CA 1
ATOM 2534 C C . ALA A 1 328 ? -23.031 18.141 1.274 1 92 328 ALA A C 1
ATOM 2536 O O . ALA A 1 328 ? -22.031 17.891 1.958 1 92 328 ALA A O 1
ATOM 2537 N N . GLN A 1 329 ? -24.25 18.234 1.785 1 88.75 329 GLN A N 1
ATOM 2538 C CA . GLN A 1 329 ? -24.484 18.031 3.209 1 88.75 329 GLN A CA 1
ATOM 2539 C C . GLN A 1 329 ? -25.516 16.922 3.436 1 88.75 329 GLN A C 1
ATOM 2541 O O . GLN A 1 329 ? -25.766 16.516 4.574 1 88.75 329 GLN A O 1
ATOM 2546 N N . ASP A 1 330 ? -25.953 16.422 2.33 1 87.81 330 ASP A N 1
ATOM 2547 C CA . ASP A 1 330 ? -26.969 15.367 2.467 1 87.81 330 ASP A CA 1
ATOM 2548 C C . ASP A 1 330 ? -26.344 14.094 3.049 1 87.81 330 ASP A C 1
ATOM 2550 O O . ASP A 1 330 ? -25.188 13.789 2.801 1 87.81 330 ASP A O 1
ATOM 2554 N N . ARG A 1 331 ? -27.109 13.406 3.84 1 90.69 331 ARG A N 1
ATOM 2555 C CA . ARG A 1 331 ? -26.625 12.227 4.551 1 90.69 331 ARG A CA 1
ATOM 2556 C C . ARG A 1 331 ? -26.828 10.969 3.711 1 90.69 331 ARG A C 1
ATOM 2558 O O . ARG A 1 331 ? -26.812 9.852 4.238 1 90.69 331 ARG A O 1
ATOM 2565 N N . HIS A 1 332 ? -26.859 11.141 2.455 1 92.44 332 HIS A N 1
ATOM 2566 C CA . HIS A 1 332 ? -27.109 10.023 1.544 1 92.44 332 HIS A CA 1
ATOM 2567 C C . HIS A 1 332 ? -25.859 9.172 1.364 1 92.44 332 HIS A C 1
ATOM 2569 O O . HIS A 1 332 ? -24.75 9.695 1.357 1 92.44 332 HIS A O 1
ATOM 2575 N N . CYS A 1 333 ? -26.109 7.914 1.267 1 97.12 333 CYS A N 1
ATOM 2576 C CA . CYS A 1 333 ? -25.062 6.941 0.97 1 97.12 333 CYS A CA 1
ATOM 2577 C C . CYS A 1 333 ? -25.094 6.527 -0.496 1 97.12 333 CYS A C 1
ATOM 2579 O O . CYS A 1 333 ? -26.062 5.914 -0.944 1 97.12 333 CYS A O 1
ATOM 2581 N N . THR A 1 334 ? -24.109 6.902 -1.254 1 98.12 334 THR A N 1
ATOM 2582 C CA . THR A 1 334 ? -24 6.516 -2.656 1 98.12 334 THR A CA 1
ATOM 2583 C C . THR A 1 334 ? -23.203 5.215 -2.795 1 98.12 334 THR A C 1
ATOM 2585 O O . THR A 1 334 ? -22.078 5.117 -2.322 1 98.12 334 THR A O 1
ATOM 2588 N N . GLU A 1 335 ? -23.797 4.25 -3.436 1 98.19 335 GLU A N 1
ATOM 2589 C CA . GLU A 1 335 ? -23.156 2.963 -3.68 1 98.19 335 GLU A CA 1
ATOM 2590 C C . GLU A 1 335 ? -22.625 2.869 -5.109 1 98.19 335 GLU A C 1
ATOM 2592 O O . GLU A 1 335 ? -23.359 3.168 -6.062 1 98.19 335 GLU A O 1
ATOM 2597 N N . VAL A 1 336 ? -21.406 2.461 -5.273 1 98.56 336 VAL A N 1
ATOM 2598 C CA . VAL A 1 336 ? -20.75 2.305 -6.57 1 98.56 336 VAL A CA 1
ATOM 2599 C C . VAL A 1 336 ? -20.562 0.822 -6.879 1 98.56 336 VAL A C 1
ATOM 2601 O O . VAL A 1 336 ? -19.969 0.087 -6.094 1 98.56 336 VAL A O 1
ATOM 2604 N N . PRO A 1 337 ? -21.047 0.328 -7.992 1 97.38 337 PRO A N 1
ATOM 2605 C CA . PRO A 1 337 ? -20.812 -1.07 -8.359 1 97.38 337 PRO A CA 1
ATOM 2606 C C . PRO A 1 337 ? -19.328 -1.419 -8.453 1 97.38 337 PRO A C 1
ATOM 2608 O O . PRO A 1 337 ? -18.5 -0.555 -8.766 1 97.38 337 PRO A O 1
ATOM 2611 N N . VAL A 1 338 ? -19 -2.674 -8.109 1 94.25 338 VAL A N 1
ATOM 2612 C CA . VAL A 1 338 ? -17.625 -3.109 -8.305 1 94.25 338 VAL A CA 1
ATOM 2613 C C . VAL A 1 338 ? -17.281 -3.092 -9.789 1 94.25 338 VAL A C 1
ATOM 2615 O O . VAL A 1 338 ? -18.156 -3.246 -10.641 1 94.25 338 VAL A O 1
ATOM 2618 N N . ARG A 1 339 ? -16.062 -2.842 -10.141 1 84.12 339 ARG A N 1
ATOM 2619 C CA . ARG A 1 339 ? -15.602 -2.641 -11.508 1 84.12 339 ARG A CA 1
ATOM 2620 C C . ARG A 1 339 ? -15.578 -3.957 -12.273 1 84.12 339 ARG A C 1
ATOM 2622 O O . ARG A 1 339 ? -16 -4.016 -13.43 1 84.12 339 ARG A O 1
ATOM 2629 N N . GLN A 1 340 ? -14.945 -4.914 -11.641 1 81.69 340 GLN A N 1
ATOM 2630 C CA . GLN A 1 340 ? -14.688 -6.156 -12.359 1 81.69 340 GLN A CA 1
ATOM 2631 C C . GLN A 1 340 ? -14.609 -7.34 -11.398 1 81.69 340 GLN A C 1
ATOM 2633 O O . GLN A 1 340 ? -14.156 -7.195 -10.266 1 81.69 340 GLN A O 1
ATOM 2638 N N . ILE A 1 341 ? -15.141 -8.273 -11.898 1 83.88 341 ILE A N 1
ATOM 2639 C CA . ILE A 1 341 ? -14.938 -9.562 -11.25 1 83.88 341 ILE A CA 1
ATOM 2640 C C . ILE A 1 341 ? -14.312 -10.547 -12.234 1 83.88 341 ILE A C 1
ATOM 2642 O O . ILE A 1 341 ? -14.938 -10.922 -13.227 1 83.88 341 ILE A O 1
ATOM 2646 N N . ALA A 1 342 ? -12.984 -10.836 -11.984 1 82 342 ALA A N 1
ATOM 2647 C CA . ALA A 1 342 ? -12.273 -11.656 -12.969 1 82 342 ALA A CA 1
ATOM 2648 C C . ALA A 1 342 ? -11.141 -12.43 -12.312 1 82 342 ALA A C 1
ATOM 2650 O O . ALA A 1 342 ? -10.719 -12.109 -11.195 1 82 342 ALA A O 1
ATOM 2651 N N . SER A 1 343 ? -10.859 -13.492 -12.984 1 80.56 343 SER A N 1
ATOM 2652 C CA . SER A 1 343 ? -9.625 -14.203 -12.695 1 80.56 343 SER A CA 1
ATOM 2653 C C . SER A 1 343 ? -8.516 -13.82 -13.672 1 80.56 343 SER A C 1
ATOM 2655 O O . SER A 1 343 ? -8.742 -13.023 -14.586 1 80.56 343 SER A O 1
ATOM 2657 N N . ALA A 1 344 ? -7.316 -14.344 -13.297 1 69.31 344 ALA A N 1
ATOM 2658 C CA . ALA A 1 344 ? -6.164 -14.086 -14.156 1 69.31 344 ALA A CA 1
ATOM 2659 C C . ALA A 1 344 ? -6.461 -14.469 -15.602 1 69.31 344 ALA A C 1
ATOM 2661 O O . ALA A 1 344 ? -6 -13.805 -16.531 1 69.31 344 ALA A O 1
ATOM 2662 N N . SER A 1 345 ? -7.23 -15.484 -15.742 1 66.25 345 SER A N 1
ATOM 2663 C CA . SER A 1 345 ? -7.48 -16 -17.078 1 66.25 345 SER A CA 1
ATOM 2664 C C . SER A 1 345 ? -8.523 -15.164 -17.812 1 66.25 345 SER A C 1
ATOM 2666 O O . SER A 1 345 ? -8.648 -15.242 -19.047 1 66.25 345 SER A O 1
ATOM 2668 N N . GLU A 1 346 ? -9.25 -14.406 -17.047 1 64.5 346 GLU A N 1
ATOM 2669 C CA . GLU A 1 346 ? -10.344 -13.633 -17.625 1 64.5 346 GLU A CA 1
ATOM 2670 C C . GLU A 1 346 ? -9.938 -12.18 -17.859 1 64.5 346 GLU A C 1
ATOM 2672 O O . GLU A 1 346 ? -10.609 -11.445 -18.578 1 64.5 346 GLU A O 1
ATOM 2677 N N . ASP A 1 347 ? -8.789 -11.773 -17.156 1 56.28 347 ASP A N 1
ATOM 2678 C CA . ASP A 1 347 ? -8.391 -10.367 -17.219 1 56.28 347 ASP A CA 1
ATOM 2679 C C . ASP A 1 347 ? -7.52 -10.102 -18.453 1 56.28 347 ASP A C 1
ATOM 2681 O O . ASP A 1 347 ? -6.727 -10.953 -18.859 1 56.28 347 ASP A O 1
ATOM 2685 N N . MET B 1 1 ? 32.719 65.938 -11.508 1 30.27 1 MET B N 1
ATOM 2686 C CA . MET B 1 1 ? 32.781 65.438 -10.133 1 30.27 1 MET B CA 1
ATOM 2687 C C . MET B 1 1 ? 31.375 65.188 -9.602 1 30.27 1 MET B C 1
ATOM 2689 O O . MET B 1 1 ? 30.734 66.125 -9.07 1 30.27 1 MET B O 1
ATOM 2693 N N . GLN B 1 2 ? 30.531 64.438 -10.32 1 35.59 2 GLN B N 1
ATOM 2694 C CA . GLN B 1 2 ? 29.141 64.062 -10.062 1 35.59 2 GLN B CA 1
ATOM 2695 C C . GLN B 1 2 ? 29.016 63.219 -8.781 1 35.59 2 GLN B C 1
ATOM 2697 O O . GLN B 1 2 ? 29.672 62.219 -8.617 1 35.59 2 GLN B O 1
ATOM 2702 N N . GLU B 1 3 ? 28.516 63.844 -7.66 1 33.12 3 GLU B N 1
ATOM 2703 C CA . GLU B 1 3 ? 28.203 63.312 -6.34 1 33.12 3 GLU B CA 1
ATOM 2704 C C . GLU B 1 3 ? 27.219 62.156 -6.43 1 33.12 3 GLU B C 1
ATOM 2706 O O . GLU B 1 3 ? 26.125 62.312 -6.957 1 33.12 3 GLU B O 1
ATOM 2711 N N . ASP B 1 4 ? 27.656 60.906 -6.551 1 39.84 4 ASP B N 1
ATOM 2712 C CA . ASP B 1 4 ? 26.953 59.625 -6.508 1 39.84 4 ASP B CA 1
ATOM 2713 C C . ASP B 1 4 ? 26.094 59.531 -5.246 1 39.84 4 ASP B C 1
ATOM 2715 O O . ASP B 1 4 ? 26.609 59.5 -4.133 1 39.84 4 ASP B O 1
ATOM 2719 N N . GLU B 1 5 ? 24.891 60.094 -5.203 1 36.97 5 GLU B N 1
ATOM 2720 C CA . GLU B 1 5 ? 23.922 59.938 -4.109 1 36.97 5 GLU B CA 1
ATOM 2721 C C . GLU B 1 5 ? 23.672 58.469 -3.787 1 36.97 5 GLU B C 1
ATOM 2723 O O . GLU B 1 5 ? 23.125 57.75 -4.617 1 36.97 5 GLU B O 1
ATOM 2728 N N . VAL B 1 6 ? 24.406 57.844 -2.896 1 42.97 6 VAL B N 1
ATOM 2729 C CA . VAL B 1 6 ? 24.219 56.5 -2.322 1 42.97 6 VAL B CA 1
ATOM 2730 C C . VAL B 1 6 ? 22.828 56.406 -1.693 1 42.97 6 VAL B C 1
ATOM 2732 O O . VAL B 1 6 ? 22.5 57.188 -0.794 1 42.97 6 VAL B O 1
ATOM 2735 N N . SER B 1 7 ? 21.75 56.031 -2.418 1 41 7 SER B N 1
ATOM 2736 C CA . SER B 1 7 ? 20.422 55.688 -1.909 1 41 7 SER B CA 1
ATOM 2737 C C . SER B 1 7 ? 20.5 54.781 -0.695 1 41 7 SER B C 1
ATOM 2739 O O . SER B 1 7 ? 21.109 53.719 -0.758 1 41 7 SER B O 1
ATOM 2741 N N . ALA B 1 8 ? 20.438 55.312 0.554 1 45.12 8 ALA B N 1
ATOM 2742 C CA . ALA B 1 8 ? 20.391 54.594 1.832 1 45.12 8 ALA B CA 1
ATOM 2743 C C . ALA B 1 8 ? 19.312 53.531 1.819 1 45.12 8 ALA B C 1
ATOM 2745 O O . ALA B 1 8 ? 18.141 53.812 1.529 1 45.12 8 ALA B O 1
ATOM 2746 N N . LYS B 1 9 ? 19.594 52.281 1.676 1 44.22 9 LYS B N 1
ATOM 2747 C CA . LYS B 1 9 ? 18.734 51.125 1.815 1 44.22 9 LYS B CA 1
ATOM 2748 C C . LYS B 1 9 ? 17.953 51.188 3.129 1 44.22 9 LYS B C 1
ATOM 2750 O O . LYS B 1 9 ? 18.531 51.375 4.191 1 44.22 9 LYS B O 1
ATOM 2755 N N . PRO B 1 10 ? 16.672 51.438 3.135 1 37.03 10 PRO B N 1
ATOM 2756 C CA . PRO B 1 10 ? 15.938 51.375 4.398 1 37.03 10 PRO B CA 1
ATOM 2757 C C . PRO B 1 10 ? 16.312 50.188 5.262 1 37.03 10 PRO B C 1
ATOM 2759 O O . PRO B 1 10 ? 16.547 49.094 4.734 1 37.03 10 PRO B O 1
ATOM 2762 N N . GLU B 1 11 ? 16.984 50.344 6.434 1 38.06 11 GLU B N 1
ATOM 2763 C CA . GLU B 1 11 ? 17.328 49.312 7.406 1 38.06 11 GLU B CA 1
ATOM 2764 C C . GLU B 1 11 ? 16.125 48.438 7.734 1 38.06 11 GLU B C 1
ATOM 2766 O O . GLU B 1 11 ? 15.031 48.969 8.008 1 38.06 11 GLU B O 1
ATOM 2771 N N . THR B 1 12 ? 15.93 47.344 7.152 1 41.72 12 THR B N 1
ATOM 2772 C CA . THR B 1 12 ? 14.93 46.344 7.531 1 41.72 12 THR B CA 1
ATOM 2773 C C . THR B 1 12 ? 14.688 46.375 9.039 1 41.72 12 THR B C 1
ATOM 2775 O O . THR B 1 12 ? 15.633 46.312 9.828 1 41.72 12 THR B O 1
ATOM 2778 N N . PRO B 1 13 ? 13.625 46.875 9.594 1 45.22 13 PRO B N 1
ATOM 2779 C CA . PRO B 1 13 ? 13.383 46.906 11.039 1 45.22 13 PRO B CA 1
ATOM 2780 C C . PRO B 1 13 ? 13.758 45.594 11.719 1 45.22 13 PRO B C 1
ATOM 2782 O O . PRO B 1 13 ? 13.336 44.5 11.289 1 45.22 13 PRO B O 1
ATOM 2785 N N . ARG B 1 14 ? 14.859 45.438 12.375 1 53.16 14 ARG B N 1
ATOM 2786 C CA . ARG B 1 14 ? 15.367 44.312 13.141 1 53.16 14 ARG B CA 1
ATOM 2787 C C . ARG B 1 14 ? 14.336 43.844 14.164 1 53.16 14 ARG B C 1
ATOM 2789 O O . ARG B 1 14 ? 13.797 44.656 14.922 1 53.16 14 ARG B O 1
ATOM 2796 N N . GLN B 1 15 ? 13.703 42.719 13.953 1 56.06 15 GLN B N 1
ATOM 2797 C CA . GLN B 1 15 ? 12.82 42.094 14.922 1 56.06 15 GLN B CA 1
ATOM 2798 C C . GLN B 1 15 ? 13.438 42.094 16.312 1 56.06 15 GLN B C 1
ATOM 2800 O O . GLN B 1 15 ? 14.633 41.812 16.469 1 56.06 15 GLN B O 1
ATOM 2805 N N . THR B 1 16 ? 12.773 42.594 17.312 1 66 16 THR B N 1
ATOM 2806 C CA . THR B 1 16 ? 13.227 42.719 18.688 1 66 16 THR B CA 1
ATOM 2807 C C . THR B 1 16 ? 13.609 41.344 19.25 1 66 16 THR B C 1
ATOM 2809 O O . THR B 1 16 ? 12.852 40.375 19.109 1 66 16 THR B O 1
ATOM 2812 N N . THR B 1 17 ? 14.789 41.094 19.656 1 71.25 17 THR B N 1
ATOM 2813 C CA . THR B 1 17 ? 15.312 39.875 20.25 1 71.25 17 THR B CA 1
ATOM 2814 C C . THR B 1 17 ? 15.32 39.969 21.781 1 71.25 17 THR B C 1
ATOM 2816 O O . THR B 1 17 ? 15.094 41.062 22.344 1 71.25 17 THR B O 1
ATOM 2819 N N . ILE B 1 18 ? 15.406 38.75 22.297 1 76.38 18 ILE B N 1
ATOM 2820 C CA . ILE B 1 18 ? 15.539 38.688 23.75 1 76.38 18 ILE B CA 1
ATOM 2821 C C . ILE B 1 18 ? 16.688 39.594 24.188 1 76.38 18 ILE B C 1
ATOM 2823 O O . ILE B 1 18 ? 16.641 40.188 25.281 1 76.38 18 ILE B O 1
ATOM 2827 N N . TYR B 1 19 ? 17.609 39.75 23.375 1 82 19 TYR B N 1
ATOM 2828 C CA . TYR B 1 19 ? 18.781 40.594 23.688 1 82 19 TYR B CA 1
ATOM 2829 C C . TYR B 1 19 ? 18.422 42.062 23.656 1 82 19 TYR B C 1
ATOM 2831 O O . TYR B 1 19 ? 18.906 42.844 24.469 1 82 19 TYR B O 1
ATOM 2839 N N . ASP B 1 20 ? 17.562 42.406 22.766 1 79.12 20 ASP B N 1
ATOM 2840 C CA . ASP B 1 20 ? 17.109 43.781 22.703 1 79.12 20 ASP B CA 1
ATOM 2841 C C . ASP B 1 20 ? 16.297 44.156 23.938 1 79.12 20 ASP B C 1
ATOM 2843 O O . ASP B 1 20 ? 16.484 45.25 24.5 1 79.12 20 ASP B O 1
ATOM 2847 N N . ILE B 1 21 ? 15.508 43.219 24.359 1 80.5 21 ILE B N 1
ATOM 2848 C CA . ILE B 1 21 ? 14.711 43.438 25.562 1 80.5 21 ILE B CA 1
ATOM 2849 C C . ILE B 1 21 ? 15.625 43.469 26.781 1 80.5 21 ILE B C 1
ATOM 2851 O O . ILE B 1 21 ? 15.461 44.344 27.656 1 80.5 21 ILE B O 1
ATOM 2855 N N . ALA B 1 22 ? 16.547 42.562 26.797 1 84.31 22 ALA B N 1
ATOM 2856 C CA . ALA B 1 22 ? 17.516 42.531 27.875 1 84.31 22 ALA B CA 1
ATOM 2857 C C . ALA B 1 22 ? 18.25 43.844 28 1 84.31 22 ALA B C 1
ATOM 2859 O O . ALA B 1 22 ? 18.422 44.406 29.094 1 84.31 22 ALA B O 1
ATOM 2860 N N . ARG B 1 23 ? 18.625 44.344 26.953 1 83.75 23 ARG B N 1
ATOM 2861 C CA . ARG B 1 23 ? 19.312 45.625 26.906 1 83.75 23 ARG B CA 1
ATOM 2862 C C . ARG B 1 23 ? 18.406 46.781 27.391 1 83.75 23 ARG B C 1
ATOM 2864 O O . ARG B 1 23 ? 18.844 47.656 28.125 1 83.75 23 ARG B O 1
ATOM 2871 N N . GLN B 1 24 ? 17.203 46.688 27.016 1 81.19 24 GLN B N 1
ATOM 2872 C CA . GLN B 1 24 ? 16.25 47.75 27.328 1 81.19 24 GLN B CA 1
ATOM 2873 C C . GLN B 1 24 ? 15.883 47.75 28.812 1 81.19 24 GLN B C 1
ATOM 2875 O O . GLN B 1 24 ? 15.672 48.781 29.422 1 81.19 24 GLN B O 1
ATOM 2880 N N . VAL B 1 25 ? 15.703 46.5 29.344 1 83.38 25 VAL B N 1
ATOM 2881 C CA . VAL B 1 25 ? 15.273 46.406 30.734 1 83.38 25 VAL B CA 1
ATOM 2882 C C . VAL B 1 25 ? 16.5 46.375 31.656 1 83.38 25 VAL B C 1
ATOM 2884 O O . VAL B 1 25 ? 16.359 46.406 32.875 1 83.38 25 VAL B O 1
ATOM 2887 N N . GLY B 1 26 ? 17.781 46.312 31.031 1 86.06 26 GLY B N 1
ATOM 2888 C CA . GLY B 1 26 ? 19.016 46.312 31.797 1 86.06 26 GLY B CA 1
ATOM 2889 C C . GLY B 1 26 ? 19.25 45.031 32.562 1 86.06 26 GLY B C 1
ATOM 2890 O O . GLY B 1 26 ? 19.75 45.062 33.688 1 86.06 26 GLY B O 1
ATOM 2891 N N . LEU B 1 27 ? 18.703 44.062 32.156 1 84.75 27 LEU B N 1
ATOM 2892 C CA . LEU B 1 27 ? 18.875 42.75 32.75 1 84.75 27 LEU B CA 1
ATOM 2893 C C . LEU B 1 27 ? 19.562 41.781 31.797 1 84.75 27 LEU B C 1
ATOM 2895 O O . LEU B 1 27 ? 19.703 42.094 30.609 1 84.75 27 LEU B O 1
ATOM 2899 N N . SER B 1 28 ? 20.062 40.719 32.219 1 82.5 28 SER B N 1
ATOM 2900 C CA . SER B 1 28 ? 20.688 39.719 31.359 1 82.5 28 SER B CA 1
ATOM 2901 C C . SER B 1 28 ? 19.656 39.062 30.438 1 82.5 28 SER B C 1
ATOM 2903 O O . SER B 1 28 ? 18.484 38.969 30.797 1 82.5 28 SER B O 1
ATOM 2905 N N . ALA B 1 29 ? 20.094 38.562 29.234 1 82.25 29 ALA B N 1
ATOM 2906 C CA . ALA B 1 29 ? 19.234 37.812 28.328 1 82.25 29 ALA B CA 1
ATOM 2907 C C . ALA B 1 29 ? 18.672 36.562 29 1 82.25 29 ALA B C 1
ATOM 2909 O O . ALA B 1 29 ? 17.531 36.156 28.719 1 82.25 29 ALA B O 1
ATOM 2910 N N . SER B 1 30 ? 19.328 36.125 29.953 1 82.06 30 SER B N 1
ATOM 2911 C CA . SER B 1 30 ? 18.891 34.938 30.688 1 82.06 30 SER B CA 1
ATOM 2912 C C . SER B 1 30 ? 17.719 35.25 31.594 1 82.06 30 SER B C 1
ATOM 2914 O O . SER B 1 30 ? 16.766 34.469 31.688 1 82.06 30 SER B O 1
ATOM 2916 N N . THR B 1 31 ? 17.766 36.375 32.312 1 81.56 31 THR B N 1
ATOM 2917 C CA . THR B 1 31 ? 16.688 36.812 33.188 1 81.56 31 THR B CA 1
ATOM 2918 C C . THR B 1 31 ? 15.43 37.125 32.406 1 81.56 31 THR B C 1
ATOM 2920 O O . THR B 1 31 ? 14.328 36.719 32.781 1 81.56 31 THR B O 1
ATOM 2923 N N . VAL B 1 32 ? 15.609 37.75 31.188 1 80.69 32 VAL B N 1
ATOM 2924 C CA . VAL B 1 32 ? 14.484 38.094 30.328 1 80.69 32 VAL B CA 1
ATOM 2925 C C . VAL B 1 32 ? 13.867 36.844 29.75 1 80.69 32 VAL B C 1
ATOM 2927 O O . VAL B 1 32 ? 12.641 36.688 29.75 1 80.69 32 VAL B O 1
ATOM 2930 N N . SER B 1 33 ? 14.742 35.938 29.438 1 78.25 33 SER B N 1
ATOM 2931 C CA . SER B 1 33 ? 14.281 34.656 28.922 1 78.25 33 SER B CA 1
ATOM 2932 C C . SER B 1 33 ? 13.492 33.875 29.969 1 78.25 33 SER B C 1
ATOM 2934 O O . SER B 1 33 ? 12.445 33.312 29.672 1 78.25 33 SER B O 1
ATOM 2936 N N . ALA B 1 34 ? 13.891 33.938 31.141 1 78.81 34 ALA B N 1
ATOM 2937 C CA . ALA B 1 34 ? 13.227 33.219 32.25 1 78.81 34 ALA B CA 1
ATOM 2938 C C . ALA B 1 34 ? 11.836 33.812 32.5 1 78.81 34 ALA B C 1
ATOM 2940 O O . ALA B 1 34 ? 10.883 33.062 32.719 1 78.81 34 ALA B O 1
ATOM 2941 N N . VAL B 1 35 ? 11.734 35.062 32.469 1 78.06 35 VAL B N 1
ATOM 2942 C CA . VAL B 1 35 ? 10.461 35.75 32.719 1 78.06 35 VAL B CA 1
ATOM 2943 C C . VAL B 1 35 ? 9.508 35.469 31.547 1 78.06 35 VAL B C 1
ATOM 2945 O O . VAL B 1 35 ? 8.336 35.125 31.75 1 78.06 35 VAL B O 1
ATOM 2948 N N . LEU B 1 36 ? 10.062 35.531 30.312 1 77.19 36 LEU B N 1
ATOM 2949 C CA . LEU B 1 36 ? 9.203 35.406 29.141 1 77.19 36 LEU B CA 1
ATOM 2950 C C . LEU B 1 36 ? 8.766 33.969 28.922 1 77.19 36 LEU B C 1
ATOM 2952 O O . LEU B 1 36 ? 7.684 33.719 28.391 1 77.19 36 LEU B O 1
ATOM 2956 N N . ASN B 1 37 ? 9.555 33.031 29.547 1 71.5 37 ASN B N 1
ATOM 2957 C CA . ASN B 1 37 ? 9.227 31.625 29.469 1 71.5 37 ASN B CA 1
ATOM 2958 C C . ASN B 1 37 ? 8.453 31.156 30.688 1 71.5 37 ASN B C 1
ATOM 2960 O O . ASN B 1 37 ? 8.18 29.969 30.844 1 71.5 37 ASN B O 1
ATOM 2964 N N . GLY B 1 38 ? 8.109 31.938 31.469 1 72.12 38 GLY B N 1
ATOM 2965 C CA . GLY B 1 38 ? 7.277 31.672 32.625 1 72.12 38 GLY B CA 1
ATOM 2966 C C . GLY B 1 38 ? 8.039 31.031 33.781 1 72.12 38 GLY B C 1
ATOM 2967 O O . GLY B 1 38 ? 7.441 30.5 34.719 1 72.12 38 GLY B O 1
ATOM 2968 N N . ASN B 1 39 ? 9.227 31.016 33.719 1 74.5 39 ASN B N 1
ATOM 2969 C CA . ASN B 1 39 ? 10.047 30.375 34.75 1 74.5 39 ASN B CA 1
ATOM 2970 C C . ASN B 1 39 ? 10.602 31.406 35.719 1 74.5 39 ASN B C 1
ATOM 2972 O O . ASN B 1 39 ? 11.602 31.156 36.406 1 74.5 39 ASN B O 1
ATOM 2976 N N . TRP B 1 40 ? 10.102 32.406 35.781 1 79.31 40 TRP B N 1
ATOM 2977 C CA . TRP B 1 40 ? 10.695 33.5 36.562 1 79.31 40 TRP B CA 1
ATOM 2978 C C . TRP B 1 40 ? 10.602 33.219 38.062 1 79.31 40 TRP B C 1
ATOM 2980 O O . TRP B 1 40 ? 11.445 33.656 38.844 1 79.31 40 TRP B O 1
ATOM 2990 N N . LYS B 1 41 ? 9.633 32.438 38.438 1 80.25 41 LYS B N 1
ATOM 2991 C CA . LYS B 1 41 ? 9.531 32.125 39.875 1 80.25 41 LYS B CA 1
ATOM 2992 C C . LYS B 1 41 ? 10.664 31.203 40.281 1 80.25 41 LYS B C 1
ATOM 2994 O O . LYS B 1 41 ? 11.234 31.359 41.375 1 80.25 41 LYS B O 1
ATOM 2999 N N . SER B 1 42 ? 10.906 30.219 39.5 1 75.44 42 SER B N 1
ATOM 3000 C CA . SER B 1 42 ? 11.945 29.25 39.844 1 75.44 42 SER B CA 1
ATOM 3001 C C . SER B 1 42 ? 13.32 29.906 39.906 1 75.44 42 SER B C 1
ATOM 3003 O O . SER B 1 42 ? 14.219 29.422 40.562 1 75.44 42 SER B O 1
ATOM 3005 N N . ARG B 1 43 ? 13.406 30.953 39.281 1 77.88 43 ARG B N 1
ATOM 3006 C CA . ARG B 1 43 ? 14.688 31.656 39.25 1 77.88 43 ARG B CA 1
ATOM 3007 C C . ARG B 1 43 ? 14.695 32.812 40.25 1 77.88 43 ARG B C 1
ATOM 3009 O O . ARG B 1 43 ? 15.562 33.688 40.188 1 77.88 43 ARG B O 1
ATOM 3016 N N . ARG B 1 44 ? 13.648 32.938 41.094 1 80.38 44 ARG B N 1
ATOM 3017 C CA . ARG B 1 44 ? 13.516 33.906 42.188 1 80.38 44 ARG B CA 1
ATOM 3018 C C . ARG B 1 44 ? 13.547 35.344 41.656 1 80.38 44 ARG B C 1
ATOM 3020 O O . ARG B 1 44 ? 14.141 36.219 42.25 1 80.38 44 ARG B O 1
ATOM 3027 N N . ILE B 1 45 ? 13.078 35.5 40.5 1 80 45 ILE B N 1
ATOM 3028 C CA . ILE B 1 45 ? 12.891 36.844 39.938 1 80 45 ILE B CA 1
ATOM 3029 C C . ILE B 1 45 ? 11.625 37.469 40.531 1 80 45 ILE B C 1
ATOM 3031 O O . ILE B 1 45 ? 10.578 36.844 40.562 1 80 45 ILE B O 1
ATOM 3035 N N . SER B 1 46 ? 11.758 38.719 41.062 1 81.25 46 SER B N 1
ATOM 3036 C CA . SER B 1 46 ? 10.648 39.375 41.75 1 81.25 46 SER B CA 1
ATOM 3037 C C . SER B 1 46 ? 9.5 39.656 40.781 1 81.25 46 SER B C 1
ATOM 3039 O O . SER B 1 46 ? 9.719 39.781 39.562 1 81.25 46 SER B O 1
ATOM 3041 N N . GLU B 1 47 ? 8.32 39.688 41.281 1 81.25 47 GLU B N 1
ATOM 3042 C CA . GLU B 1 47 ? 7.113 39.938 40.5 1 81.25 47 GLU B CA 1
ATOM 3043 C C . GLU B 1 47 ? 7.188 41.281 39.781 1 81.25 47 GLU B C 1
ATOM 3045 O O . GLU B 1 47 ? 6.738 41.438 38.656 1 81.25 47 GLU B O 1
ATOM 3050 N N . LYS B 1 48 ? 7.75 42.281 40.438 1 80.81 48 LYS B N 1
ATOM 3051 C CA . LYS B 1 48 ? 7.891 43.594 39.875 1 80.81 48 LYS B CA 1
ATOM 3052 C C . LYS B 1 48 ? 8.805 43.594 38.656 1 80.81 48 LYS B C 1
ATOM 3054 O O . LYS B 1 48 ? 8.5 44.219 37.656 1 80.81 48 LYS B O 1
ATOM 3059 N N . THR B 1 49 ? 9.898 42.844 38.656 1 82.31 49 THR B N 1
ATOM 3060 C CA . THR B 1 49 ? 10.836 42.719 37.531 1 82.31 49 THR B CA 1
ATOM 3061 C C . THR B 1 49 ? 10.203 41.938 36.375 1 82.31 49 THR B C 1
ATOM 3063 O O . THR B 1 49 ? 10.359 42.344 35.219 1 82.31 49 THR B O 1
ATOM 3066 N N . ALA B 1 50 ? 9.5 40.906 36.719 1 83.12 50 ALA B N 1
ATOM 3067 C CA . ALA B 1 50 ? 8.828 40.094 35.719 1 83.12 50 ALA B CA 1
ATOM 3068 C C . ALA B 1 50 ? 7.781 40.906 34.969 1 83.12 50 ALA B C 1
ATOM 3070 O O . ALA B 1 50 ? 7.684 40.844 33.719 1 83.12 50 ALA B O 1
ATOM 3071 N N . GLU B 1 51 ? 7.082 41.656 35.75 1 81.19 51 GLU B N 1
ATOM 3072 C CA . GLU B 1 51 ? 6.062 42.531 35.156 1 81.19 51 GLU B CA 1
ATOM 3073 C C . GLU B 1 51 ? 6.684 43.562 34.25 1 81.19 51 GLU B C 1
ATOM 3075 O O . GLU B 1 51 ? 6.156 43.875 33.156 1 81.19 51 GLU B O 1
ATOM 3080 N N . ARG B 1 52 ? 7.785 44.188 34.594 1 81.62 52 ARG B N 1
ATOM 3081 C CA . ARG B 1 52 ? 8.5 45.188 33.812 1 81.62 52 ARG B CA 1
ATOM 3082 C C . ARG B 1 52 ? 8.992 44.594 32.5 1 81.62 52 ARG B C 1
ATOM 3084 O O . ARG B 1 52 ? 8.883 45.219 31.438 1 81.62 52 ARG B O 1
ATOM 3091 N N . ILE B 1 53 ? 9.57 43.375 32.531 1 81.25 53 ILE B N 1
ATOM 3092 C CA . ILE B 1 53 ? 10.062 42.688 31.359 1 81.25 53 ILE B CA 1
ATOM 3093 C C . ILE B 1 53 ? 8.898 42.406 30.406 1 81.25 53 ILE B C 1
ATOM 3095 O O . ILE B 1 53 ? 8.992 42.625 29.203 1 81.25 53 ILE B O 1
ATOM 3099 N N . ARG B 1 54 ? 7.812 41.875 31.016 1 78.19 54 ARG B N 1
ATOM 3100 C CA . ARG B 1 54 ? 6.633 41.562 30.219 1 78.19 54 ARG B CA 1
ATOM 3101 C C . ARG B 1 54 ? 6.07 42.812 29.547 1 78.19 54 ARG B C 1
ATOM 3103 O O . ARG B 1 54 ? 5.672 42.75 28.375 1 78.19 54 ARG B O 1
ATOM 3110 N N . LEU B 1 55 ? 6.027 43.875 30.266 1 76.56 55 LEU B N 1
ATOM 3111 C CA . LEU B 1 55 ? 5.523 45.156 29.75 1 76.56 55 LEU B CA 1
ATOM 3112 C C . LEU B 1 55 ? 6.383 45.625 28.594 1 76.56 55 LEU B C 1
ATOM 3114 O O . LEU B 1 55 ? 5.855 46.094 27.562 1 76.56 55 LEU B O 1
ATOM 3118 N N . VAL B 1 56 ? 7.719 45.562 28.703 1 78 56 VAL B N 1
ATOM 3119 C CA . VAL B 1 56 ? 8.625 46 27.656 1 78 56 VAL B CA 1
ATOM 3120 C C . VAL B 1 56 ? 8.516 45.062 26.453 1 78 56 VAL B C 1
ATOM 3122 O O . VAL B 1 56 ? 8.5 45.531 25.297 1 78 56 VAL B O 1
ATOM 3125 N N . ALA B 1 57 ? 8.5 43.781 26.797 1 74.88 57 ALA B N 1
ATOM 3126 C CA . ALA B 1 57 ? 8.344 42.781 25.75 1 74.88 57 ALA B CA 1
ATOM 3127 C C . ALA B 1 57 ? 7.047 43 24.969 1 74.88 57 ALA B C 1
ATOM 3129 O O . ALA B 1 57 ? 7.023 42.906 23.75 1 74.88 57 ALA B O 1
ATOM 3130 N N . ASP B 1 58 ? 5.992 43.25 25.719 1 67.19 58 ASP B N 1
ATOM 3131 C CA . ASP B 1 58 ? 4.684 43.5 25.109 1 67.19 58 ASP B CA 1
ATOM 3132 C C . ASP B 1 58 ? 4.723 44.781 24.25 1 67.19 58 ASP B C 1
ATOM 3134 O O . ASP B 1 58 ? 4.191 44.781 23.141 1 67.19 58 ASP B O 1
ATOM 3138 N N . ARG B 1 59 ? 5.328 45.781 24.719 1 66.25 59 ARG B N 1
ATOM 3139 C CA . ARG B 1 59 ? 5.434 47.062 24.031 1 66.25 59 ARG B CA 1
ATOM 3140 C C . ARG B 1 59 ? 6.258 46.938 22.75 1 66.25 59 ARG B C 1
ATOM 3142 O O . ARG B 1 59 ? 6.008 47.625 21.766 1 66.25 59 ARG B O 1
ATOM 3149 N N . GLN B 1 60 ? 7.332 46.062 22.859 1 62.78 60 GLN B N 1
ATOM 3150 C CA . GLN B 1 60 ? 8.211 45.938 21.703 1 62.78 60 GLN B CA 1
ATOM 3151 C C . GLN B 1 60 ? 7.727 44.812 20.797 1 62.78 60 GLN B C 1
ATOM 3153 O O . GLN B 1 60 ? 8.406 44.438 19.828 1 62.78 60 GLN B O 1
ATOM 3158 N N . GLY B 1 61 ? 6.645 44.281 21.047 1 54.22 61 GLY B N 1
ATOM 3159 C CA . GLY B 1 61 ? 6.07 43.219 20.234 1 54.22 61 GLY B CA 1
ATOM 3160 C C . GLY B 1 61 ? 6.812 41.906 20.359 1 54.22 61 GLY B C 1
ATOM 3161 O O . GLY B 1 61 ? 6.723 41.062 19.469 1 54.22 61 GLY B O 1
ATOM 3162 N N . PHE B 1 62 ? 7.648 41.875 21.312 1 51.09 62 PHE B N 1
ATOM 3163 C CA . PHE B 1 62 ? 8.461 40.688 21.547 1 51.09 62 PHE B CA 1
ATOM 3164 C C . PHE B 1 62 ? 7.609 39.531 22.109 1 51.09 62 PHE B C 1
ATOM 3166 O O . PHE B 1 62 ? 7.863 38.375 21.828 1 51.09 62 PHE B O 1
ATOM 3173 N N . ALA B 1 63 ? 6.746 39.875 23 1 46.09 63 ALA B N 1
ATOM 3174 C CA . ALA B 1 63 ? 5.848 38.844 23.531 1 46.09 63 ALA B CA 1
ATOM 3175 C C . ALA B 1 63 ? 5.18 38.062 22.422 1 46.09 63 ALA B C 1
ATOM 3177 O O . ALA B 1 63 ? 4.961 36.844 22.531 1 46.09 63 ALA B O 1
ATOM 3178 N N . LEU B 1 64 ? 4.812 38.781 21.453 1 41 64 LEU B N 1
ATOM 3179 C CA . LEU B 1 64 ? 4.246 38.125 20.281 1 41 64 LEU B CA 1
ATOM 3180 C C . LEU B 1 64 ? 5.273 37.188 19.625 1 41 64 LEU B C 1
ATOM 3182 O O . LEU B 1 64 ? 4.934 36.094 19.188 1 41 64 LEU B O 1
ATOM 3186 N N . ASN B 1 65 ? 6.496 37.594 19.531 1 41.75 65 ASN B N 1
ATOM 3187 C CA . ASN B 1 65 ? 7.559 36.75 18.969 1 41.75 65 ASN B CA 1
ATOM 3188 C C . ASN B 1 65 ? 7.949 35.625 19.922 1 41.75 65 ASN B C 1
ATOM 3190 O O . ASN B 1 65 ? 8.211 34.5 19.484 1 41.75 65 ASN B O 1
ATOM 3194 N N . GLN B 1 66 ? 8.141 35.875 21.188 1 39.12 66 GLN B N 1
ATOM 3195 C CA . GLN B 1 66 ? 8.453 34.812 22.125 1 39.12 66 GLN B CA 1
ATOM 3196 C C . GLN B 1 66 ? 7.266 33.875 22.297 1 39.12 66 GLN B C 1
ATOM 3198 O O . GLN B 1 66 ? 7.445 32.656 22.391 1 39.12 66 GLN B O 1
ATOM 3203 N N . GLN B 1 67 ? 6.031 34.312 22.609 1 36.56 67 GLN B N 1
ATOM 3204 C CA . GLN B 1 67 ? 4.859 33.438 22.578 1 36.56 67 GLN B CA 1
ATOM 3205 C C . GLN B 1 67 ? 4.727 32.75 21.219 1 36.56 67 GLN B C 1
ATOM 3207 O O . GLN B 1 67 ? 4.363 31.578 21.141 1 36.56 67 GLN B O 1
ATOM 3212 N N . ALA B 1 68 ? 5.012 33.438 20.172 1 38.38 68 ALA B N 1
ATOM 3213 C CA . ALA B 1 68 ? 5.211 32.844 18.859 1 38.38 68 ALA B CA 1
ATOM 3214 C C . ALA B 1 68 ? 6.461 31.953 18.844 1 38.38 68 ALA B C 1
ATOM 3216 O O . ALA B 1 68 ? 6.453 30.859 18.266 1 38.38 68 ALA B O 1
ATOM 3217 N N . ARG B 1 69 ? 7.527 32.344 19.375 1 38.69 69 ARG B N 1
ATOM 3218 C CA . ARG B 1 69 ? 8.703 31.516 19.578 1 38.69 69 ARG B CA 1
ATOM 3219 C C . ARG B 1 69 ? 8.469 30.5 20.703 1 38.69 69 ARG B C 1
ATOM 3221 O O . ARG B 1 69 ? 8.922 29.359 20.609 1 38.69 69 ARG B O 1
ATOM 3228 N N . ALA B 1 70 ? 8.109 30.875 21.891 1 37.75 70 ALA B N 1
ATOM 3229 C CA . ALA B 1 70 ? 7.676 29.984 22.969 1 37.75 70 ALA B CA 1
ATOM 3230 C C . ALA B 1 70 ? 6.508 29.109 22.531 1 37.75 70 ALA B C 1
ATOM 3232 O O . ALA B 1 70 ? 6.434 27.938 22.891 1 37.75 70 ALA B O 1
ATOM 3233 N N . LEU B 1 71 ? 5.5 29.609 21.938 1 38.09 71 LEU B N 1
ATOM 3234 C CA . LEU B 1 71 ? 4.484 28.922 21.141 1 38.09 71 LEU B CA 1
ATOM 3235 C C . LEU B 1 71 ? 5.105 28.25 19.922 1 38.09 71 LEU B C 1
ATOM 3237 O O . LEU B 1 71 ? 4.613 27.219 19.469 1 38.09 71 LEU B O 1
ATOM 3241 N N . ARG B 1 72 ? 6.094 28.859 19.344 1 43.19 72 ARG B N 1
ATOM 3242 C CA . ARG B 1 72 ? 6.977 28.219 18.375 1 43.19 72 ARG B CA 1
ATOM 3243 C C . ARG B 1 72 ? 7.652 26.984 18.984 1 43.19 72 ARG B C 1
ATOM 3245 O O . ARG B 1 72 ? 7.992 26.047 18.266 1 43.19 72 ARG B O 1
ATOM 3252 N N . ARG B 1 73 ? 8.297 27.234 20.109 1 47.41 73 ARG B N 1
ATOM 3253 C CA . ARG B 1 73 ? 8.914 26.078 20.734 1 47.41 73 ARG B CA 1
ATOM 3254 C C . ARG B 1 73 ? 7.875 25.016 21.062 1 47.41 73 ARG B C 1
ATOM 3256 O O . ARG B 1 73 ? 8.203 23.984 21.656 1 47.41 73 ARG B O 1
ATOM 3263 N N . GLN B 1 74 ? 6.742 25.359 21.266 1 56.03 74 GLN B N 1
ATOM 3264 C CA . GLN B 1 74 ? 5.723 24.375 21.609 1 56.03 74 GLN B CA 1
ATOM 3265 C C . GLN B 1 74 ? 5.617 23.281 20.547 1 56.03 74 GLN B C 1
ATOM 3267 O O . GLN B 1 74 ? 5.316 23.562 19.391 1 56.03 74 GLN B O 1
ATOM 3272 N N . ARG B 1 75 ? 6.383 22.328 20.906 1 73.38 75 ARG B N 1
ATOM 3273 C CA . ARG B 1 75 ? 6.355 21.125 20.094 1 73.38 75 ARG B CA 1
ATOM 3274 C C . ARG B 1 75 ? 4.934 20.812 19.625 1 73.38 75 ARG B C 1
ATOM 3276 O O . ARG B 1 75 ? 4.004 20.812 20.438 1 73.38 75 ARG B O 1
ATOM 3283 N N . SER B 1 76 ? 4.785 21.062 18.328 1 81.75 76 SER B N 1
ATOM 3284 C CA . SER B 1 76 ? 3.48 20.719 17.781 1 81.75 76 SER B CA 1
ATOM 3285 C C . SER B 1 76 ? 3.197 19.234 17.922 1 81.75 76 SER B C 1
ATOM 3287 O O . SER B 1 76 ? 2.047 18.797 17.812 1 81.75 76 SER B O 1
ATOM 3289 N N . ASN B 1 77 ? 4.305 18.453 18.172 1 88.5 77 ASN B N 1
ATOM 3290 C CA . ASN B 1 77 ? 4.238 17 18.188 1 88.5 77 ASN B CA 1
ATOM 3291 C C . ASN B 1 77 ? 3.807 16.453 16.828 1 88.5 77 ASN B C 1
ATOM 3293 O O . ASN B 1 77 ? 3.457 15.273 16.703 1 88.5 77 ASN B O 1
ATOM 3297 N N . LEU B 1 78 ? 3.887 17.344 15.828 1 91.44 78 LEU B N 1
ATOM 3298 C CA . LEU B 1 78 ? 3.59 16.938 14.461 1 91.44 78 LEU B CA 1
ATOM 3299 C C . LEU B 1 78 ? 4.863 16.531 13.727 1 91.44 78 LEU B C 1
ATOM 3301 O O . LEU B 1 78 ? 5.883 17.234 13.82 1 91.44 78 LEU B O 1
ATOM 3305 N N . ILE B 1 79 ? 4.797 15.406 13.094 1 96.19 79 ILE B N 1
ATOM 3306 C CA . ILE B 1 79 ? 5.895 15.016 12.219 1 96.19 79 ILE B CA 1
ATOM 3307 C C . ILE B 1 79 ? 5.352 14.656 10.836 1 96.19 79 ILE B C 1
ATOM 3309 O O . ILE B 1 79 ? 4.289 14.039 10.719 1 96.19 79 ILE B O 1
ATOM 3313 N N . GLY B 1 80 ? 6 15.188 9.836 1 96.38 80 GLY B N 1
ATOM 3314 C CA . GLY B 1 80 ? 5.555 14.992 8.469 1 96.38 80 GLY B CA 1
ATOM 3315 C C . GLY B 1 80 ? 6.48 14.094 7.668 1 96.38 80 GLY B C 1
ATOM 3316 O O . GLY B 1 80 ? 7.703 14.188 7.789 1 96.38 80 GLY B O 1
ATOM 3317 N N . MET B 1 81 ? 5.895 13.266 6.918 1 97.5 81 MET B N 1
ATOM 3318 C CA . MET B 1 81 ? 6.664 12.422 6.008 1 97.5 81 MET B CA 1
ATOM 3319 C C . MET B 1 81 ? 6.215 12.633 4.562 1 97.5 81 MET B C 1
ATOM 3321 O O . MET B 1 81 ? 5.02 12.586 4.27 1 97.5 81 MET B O 1
ATOM 3325 N N . ILE B 1 82 ? 7.172 12.867 3.729 1 96.75 82 ILE B N 1
ATOM 3326 C CA . ILE B 1 82 ? 6.965 12.93 2.285 1 96.75 82 ILE B CA 1
ATOM 3327 C C . ILE B 1 82 ? 7.352 11.602 1.646 1 96.75 82 ILE B C 1
ATOM 3329 O O . ILE B 1 82 ? 8.484 11.141 1.796 1 96.75 82 ILE B O 1
ATOM 3333 N N . MET B 1 83 ? 6.398 10.984 0.953 1 95.19 83 MET B N 1
ATOM 3334 C CA . MET B 1 83 ? 6.617 9.672 0.355 1 95.19 83 MET B CA 1
ATOM 3335 C C . MET B 1 83 ? 6.426 9.719 -1.156 1 95.19 83 MET B C 1
ATOM 3337 O O . MET B 1 83 ? 5.676 10.562 -1.663 1 95.19 83 MET B O 1
ATOM 3341 N N . PRO B 1 84 ? 7.105 8.812 -1.874 1 93 84 PRO B N 1
ATOM 3342 C CA . PRO B 1 84 ? 6.914 8.781 -3.326 1 93 84 PRO B CA 1
ATOM 3343 C C . PRO B 1 84 ? 5.613 8.094 -3.738 1 93 84 PRO B C 1
ATOM 3345 O O . PRO B 1 84 ? 4.984 8.5 -4.719 1 93 84 PRO B O 1
ATOM 3348 N N . LYS B 1 85 ? 5.262 7.02 -3.037 1 89.06 85 LYS B N 1
ATOM 3349 C CA . LYS B 1 85 ? 4.113 6.195 -3.396 1 89.06 85 LYS B CA 1
ATOM 3350 C C . LYS B 1 85 ? 3.637 5.367 -2.207 1 89.06 85 LYS B C 1
ATOM 3352 O O . LYS B 1 85 ? 4.336 5.262 -1.198 1 89.06 85 LYS B O 1
ATOM 3357 N N . TYR B 1 86 ? 2.389 4.801 -2.418 1 87.19 86 TYR B N 1
ATOM 3358 C CA . TYR B 1 86 ? 1.853 3.904 -1.401 1 87.19 86 TYR B CA 1
ATOM 3359 C C . TYR B 1 86 ? 1.676 2.496 -1.956 1 87.19 86 TYR B C 1
ATOM 3361 O O . TYR B 1 86 ? 1.489 1.541 -1.198 1 87.19 86 TYR B O 1
ATOM 3369 N N . ASP B 1 87 ? 1.73 2.355 -3.236 1 82.25 87 ASP B N 1
ATOM 3370 C CA . ASP B 1 87 ? 1.169 1.168 -3.871 1 82.25 87 ASP B CA 1
ATOM 3371 C C . ASP B 1 87 ? 2.205 0.049 -3.957 1 82.25 87 ASP B C 1
ATOM 3373 O O . ASP B 1 87 ? 2.086 -0.852 -4.789 1 82.25 87 ASP B O 1
ATOM 3377 N N . ASN B 1 88 ? 3.295 0.119 -3.289 1 90.12 88 ASN B N 1
ATOM 3378 C CA . ASN B 1 88 ? 4.148 -1.049 -3.094 1 90.12 88 ASN B CA 1
ATOM 3379 C C . ASN B 1 88 ? 4.359 -1.347 -1.611 1 90.12 88 ASN B C 1
ATOM 3381 O O . ASN B 1 88 ? 4.289 -0.443 -0.777 1 90.12 88 ASN B O 1
ATOM 3385 N N . ARG B 1 89 ? 4.551 -2.629 -1.319 1 91.88 89 ARG B N 1
ATOM 3386 C CA . ARG B 1 89 ? 4.562 -3.109 0.058 1 91.88 89 ARG B CA 1
ATOM 3387 C C . ARG B 1 89 ? 5.723 -2.496 0.841 1 91.88 89 ARG B C 1
ATOM 3389 O O . ARG B 1 89 ? 5.637 -2.338 2.061 1 91.88 89 ARG B O 1
ATOM 3396 N N . TYR B 1 90 ? 6.785 -2.105 0.184 1 94.44 90 TYR B N 1
ATOM 3397 C CA . TYR B 1 90 ? 7.918 -1.479 0.856 1 94.44 90 TYR B CA 1
ATOM 3398 C C . TYR B 1 90 ? 7.523 -0.135 1.455 1 94.44 90 TYR B C 1
ATOM 3400 O O . TYR B 1 90 ? 7.652 0.076 2.664 1 94.44 90 TYR B O 1
ATOM 3408 N N . PHE B 1 91 ? 6.914 0.73 0.705 1 95.25 91 PHE B N 1
ATOM 3409 C CA . PHE B 1 91 ? 6.562 2.072 1.152 1 95.25 91 PHE B CA 1
ATOM 3410 C C . PHE B 1 91 ? 5.336 2.039 2.055 1 95.25 91 PHE B C 1
ATOM 3412 O O . PHE B 1 91 ? 5.23 2.824 3 1 95.25 91 PHE B O 1
ATOM 3419 N N . SER B 1 92 ? 4.406 1.18 1.737 1 93.19 92 SER B N 1
ATOM 3420 C CA . SER B 1 92 ? 3.264 1.086 2.637 1 93.19 92 SER B CA 1
ATOM 3421 C C . SER B 1 92 ? 3.686 0.604 4.02 1 93.19 92 SER B C 1
ATOM 3423 O O . SER B 1 92 ? 3.127 1.038 5.031 1 93.19 92 SER B O 1
ATOM 3425 N N . SER B 1 93 ? 4.641 -0.323 4.039 1 93.44 93 SER B N 1
ATOM 3426 C CA . SER B 1 93 ? 5.188 -0.781 5.312 1 93.44 93 SER B CA 1
ATOM 3427 C C . SER B 1 93 ? 5.875 0.356 6.059 1 93.44 93 SER B C 1
ATOM 3429 O O . SER B 1 93 ? 5.711 0.498 7.273 1 93.44 93 SER B O 1
ATOM 3431 N N . ILE B 1 94 ? 6.633 1.138 5.336 1 96.31 94 ILE B N 1
ATOM 3432 C CA . ILE B 1 94 ? 7.277 2.299 5.938 1 96.31 94 ILE B CA 1
ATOM 3433 C C . ILE B 1 94 ? 6.219 3.213 6.555 1 96.31 94 ILE B C 1
ATOM 3435 O O . ILE B 1 94 ? 6.324 3.594 7.727 1 96.31 94 ILE B O 1
ATOM 3439 N N . ALA B 1 95 ? 5.203 3.518 5.812 1 94.56 95 ALA B N 1
ATOM 3440 C CA . ALA B 1 95 ? 4.168 4.438 6.266 1 94.56 95 ALA B CA 1
ATOM 3441 C C . ALA B 1 95 ? 3.482 3.918 7.523 1 94.56 95 ALA B C 1
ATOM 3443 O O . ALA B 1 95 ? 3.371 4.637 8.523 1 94.56 95 ALA B O 1
ATOM 3444 N N . GLU B 1 96 ? 3.094 2.693 7.504 1 91.75 96 GLU B N 1
ATOM 3445 C CA . GLU B 1 96 ? 2.342 2.119 8.617 1 91.75 96 GLU B CA 1
ATOM 3446 C C . GLU B 1 96 ? 3.205 2.012 9.867 1 91.75 96 GLU B C 1
ATOM 3448 O O . GLU B 1 96 ? 2.771 2.381 10.961 1 91.75 96 GLU B O 1
ATOM 3453 N N . GLN B 1 97 ? 4.395 1.498 9.719 1 94.19 97 GLN B N 1
ATOM 3454 C CA . GLN B 1 97 ? 5.281 1.324 10.859 1 94.19 97 GLN B CA 1
ATOM 3455 C C . GLN B 1 97 ? 5.738 2.672 11.414 1 94.19 97 GLN B C 1
ATOM 3457 O O . GLN B 1 97 ? 5.898 2.83 12.625 1 94.19 97 GLN B O 1
ATOM 3462 N N . PHE B 1 98 ? 5.949 3.615 10.508 1 96.62 98 PHE B N 1
ATOM 3463 C CA . PHE B 1 98 ? 6.289 4.969 10.93 1 96.62 98 PHE B CA 1
ATOM 3464 C C . PHE B 1 98 ? 5.184 5.555 11.805 1 96.62 98 PHE B C 1
ATOM 3466 O O . PHE B 1 98 ? 5.461 6.129 12.859 1 96.62 98 PHE B O 1
ATOM 3473 N N . GLU B 1 99 ? 3.994 5.438 11.328 1 93.88 99 GLU B N 1
ATOM 3474 C CA . GLU B 1 99 ? 2.859 5.992 12.062 1 93.88 99 GLU B CA 1
ATOM 3475 C C . GLU B 1 99 ? 2.717 5.336 13.438 1 93.88 99 GLU B C 1
ATOM 3477 O O . GLU B 1 99 ? 2.514 6.023 14.438 1 93.88 99 GLU B O 1
ATOM 3482 N N . HIS B 1 100 ? 2.822 4.055 13.445 1 91.56 100 HIS B N 1
ATOM 3483 C CA . HIS B 1 100 ? 2.723 3.336 14.711 1 91.56 100 HIS B CA 1
ATOM 3484 C C . HIS B 1 100 ? 3.789 3.805 15.695 1 91.56 100 HIS B C 1
ATOM 3486 O O . HIS B 1 100 ? 3.482 4.113 16.844 1 91.56 100 HIS B O 1
ATOM 3492 N N . ARG B 1 101 ? 4.957 3.941 15.25 1 95.31 101 ARG B N 1
ATOM 3493 C CA . ARG B 1 101 ? 6.082 4.344 16.094 1 95.31 101 ARG B CA 1
ATOM 3494 C C . ARG B 1 101 ? 5.93 5.793 16.547 1 95.31 101 ARG B C 1
ATOM 3496 O O . ARG B 1 101 ? 6.285 6.137 17.672 1 95.31 101 ARG B O 1
ATOM 3503 N N . ALA B 1 102 ? 5.426 6.625 15.648 1 95.38 102 ALA B N 1
ATOM 3504 C CA . ALA B 1 102 ? 5.18 8.016 16.016 1 95.38 102 ALA B CA 1
ATOM 3505 C C . ALA B 1 102 ? 4.141 8.125 17.125 1 95.38 102 ALA B C 1
ATOM 3507 O O . ALA B 1 102 ? 4.355 8.82 18.109 1 95.38 102 ALA B O 1
ATOM 3508 N N . ARG B 1 103 ? 3.137 7.371 17.031 1 90.62 103 ARG B N 1
ATOM 3509 C CA . ARG B 1 103 ? 2.021 7.461 17.969 1 90.62 103 ARG B CA 1
ATOM 3510 C C . ARG B 1 103 ? 2.426 6.961 19.359 1 90.62 103 ARG B C 1
AT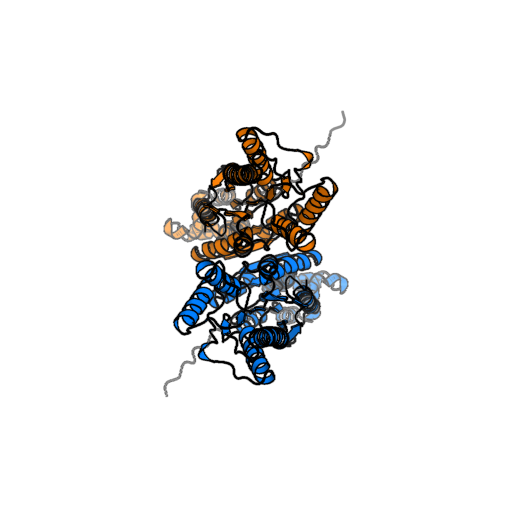OM 3512 O O . ARG B 1 103 ? 2.033 7.539 20.375 1 90.62 103 ARG B O 1
ATOM 3519 N N . ILE B 1 104 ? 3.207 5.902 19.375 1 91.88 104 ILE B N 1
ATOM 3520 C CA . ILE B 1 104 ? 3.645 5.352 20.656 1 91.88 104 ILE B CA 1
ATOM 3521 C C . ILE B 1 104 ? 4.516 6.371 21.391 1 91.88 104 ILE B C 1
ATOM 3523 O O . ILE B 1 104 ? 4.664 6.309 22.609 1 91.88 104 ILE B O 1
ATOM 3527 N N . ARG B 1 105 ? 5.039 7.355 20.641 1 93.56 105 ARG B N 1
ATOM 3528 C CA . ARG B 1 105 ? 5.922 8.375 21.203 1 93.56 105 ARG B CA 1
ATOM 3529 C C . ARG B 1 105 ? 5.168 9.68 21.438 1 93.56 105 ARG B C 1
ATOM 3531 O O . ARG B 1 105 ? 5.781 10.711 21.719 1 93.56 105 ARG B O 1
ATOM 3538 N N . GLY B 1 106 ? 3.818 9.602 21.25 1 90.38 106 GLY B N 1
ATOM 3539 C CA . GLY B 1 106 ? 2.988 10.773 21.469 1 90.38 106 GLY B CA 1
ATOM 3540 C C . GLY B 1 106 ? 3.066 11.789 20.359 1 90.38 106 GLY B C 1
ATOM 3541 O O . GLY B 1 106 ? 2.73 12.961 20.547 1 90.38 106 GLY B O 1
ATOM 3542 N N . LEU B 1 107 ? 3.594 11.367 19.219 1 93.31 107 LEU B N 1
ATOM 3543 C CA . LEU B 1 107 ? 3.688 12.227 18.047 1 93.31 107 LEU B CA 1
ATOM 3544 C C . LEU B 1 107 ? 2.531 11.961 17.078 1 93.31 107 LEU B C 1
ATOM 3546 O O . LEU B 1 107 ? 1.99 10.859 17.047 1 93.31 107 LEU B O 1
ATOM 3550 N N . PHE B 1 108 ? 2.117 13.008 16.375 1 90.56 108 PHE B N 1
ATOM 3551 C CA . PHE B 1 108 ? 1.084 12.859 15.352 1 90.56 108 PHE B CA 1
ATOM 3552 C C . PHE B 1 108 ? 1.693 12.883 13.953 1 90.56 108 PHE B C 1
ATOM 3554 O O . PHE B 1 108 ? 2.205 13.906 13.508 1 90.56 108 PHE B O 1
ATOM 3561 N N . PRO B 1 109 ? 1.606 11.773 13.25 1 94.25 109 PRO B N 1
ATOM 3562 C CA . PRO B 1 109 ? 2.209 11.688 11.922 1 94.25 109 PRO B CA 1
ATOM 3563 C C . PRO B 1 109 ? 1.269 12.172 10.812 1 94.25 109 PRO B C 1
ATOM 3565 O O . PRO B 1 109 ? 0.062 11.922 10.875 1 94.25 109 PRO B O 1
ATOM 3568 N N . ILE B 1 110 ? 1.853 12.891 9.914 1 91.94 110 ILE B N 1
ATOM 3569 C CA . ILE B 1 110 ? 1.19 13.305 8.68 1 91.94 110 ILE B CA 1
ATOM 3570 C C . ILE B 1 110 ? 1.983 12.805 7.477 1 91.94 110 ILE B C 1
ATOM 3572 O O . ILE B 1 110 ? 3.188 13.055 7.371 1 91.94 110 ILE B O 1
ATOM 3576 N N . ILE B 1 111 ? 1.264 12.133 6.629 1 94.62 111 ILE B N 1
ATOM 3577 C CA . ILE B 1 111 ? 1.968 11.609 5.465 1 94.62 111 ILE B CA 1
ATOM 3578 C C . ILE B 1 111 ? 1.366 12.188 4.191 1 94.62 111 ILE B C 1
ATOM 3580 O O . ILE B 1 111 ? 0.149 12.367 4.094 1 94.62 111 ILE B O 1
ATOM 3584 N N . THR B 1 112 ? 2.209 12.539 3.27 1 92.25 112 THR B N 1
ATOM 3585 C CA . THR B 1 112 ? 1.784 13 1.95 1 92.25 112 THR B CA 1
ATOM 3586 C C . THR B 1 112 ? 2.633 12.359 0.856 1 92.25 112 THR B C 1
ATOM 3588 O O . THR B 1 112 ? 3.83 12.133 1.043 1 92.25 112 THR B O 1
ATOM 3591 N N . CYS B 1 113 ? 2.031 12.062 -0.2 1 91.88 113 CYS B N 1
ATOM 3592 C CA . CYS B 1 113 ? 2.709 11.43 -1.327 1 91.88 113 CYS B CA 1
ATOM 3593 C C . CYS B 1 113 ? 2.896 12.414 -2.473 1 91.88 113 CYS B C 1
ATOM 3595 O O . CYS B 1 113 ? 2.027 13.25 -2.73 1 91.88 113 CYS B O 1
ATOM 3597 N N . THR B 1 114 ? 4.051 12.266 -3.205 1 90.81 114 THR B N 1
ATOM 3598 C CA . THR B 1 114 ? 4.398 13.273 -4.199 1 90.81 114 THR B CA 1
ATOM 3599 C C . THR B 1 114 ? 4.727 12.625 -5.539 1 90.81 114 THR B C 1
ATOM 3601 O O . THR B 1 114 ? 5.176 13.297 -6.469 1 90.81 114 THR B O 1
ATOM 3604 N N . SER B 1 115 ? 4.555 11.312 -5.699 1 87.25 115 SER B N 1
ATOM 3605 C CA . SER B 1 115 ? 4.781 10.562 -6.93 1 87.25 115 SER B CA 1
ATOM 3606 C C . SER B 1 115 ? 6.145 10.883 -7.535 1 87.25 115 SER B C 1
ATOM 3608 O O . SER B 1 115 ? 6.27 11.039 -8.75 1 87.25 115 SER B O 1
ATOM 3610 N N . ARG B 1 116 ? 7.066 11.227 -6.699 1 88.25 116 ARG B N 1
ATOM 3611 C CA . ARG B 1 116 ? 8.453 11.492 -7.07 1 88.25 116 ARG B CA 1
ATOM 3612 C C . ARG B 1 116 ? 8.547 12.734 -7.953 1 88.25 116 ARG B C 1
ATOM 3614 O O . ARG B 1 116 ? 9.414 12.82 -8.82 1 88.25 116 ARG B O 1
ATOM 3621 N N . ASP B 1 117 ? 7.633 13.633 -7.785 1 90.88 117 ASP B N 1
ATOM 3622 C CA . ASP B 1 117 ? 7.688 14.922 -8.461 1 90.88 117 ASP B CA 1
ATOM 3623 C C . ASP B 1 117 ? 8.438 15.953 -7.625 1 90.88 117 ASP B C 1
ATOM 3625 O O . ASP B 1 117 ? 8.016 16.297 -6.523 1 90.88 117 ASP B O 1
ATOM 3629 N N . PRO B 1 118 ? 9.523 16.453 -8.195 1 92.31 118 PRO B N 1
ATOM 3630 C CA . PRO B 1 118 ? 10.367 17.344 -7.387 1 92.31 118 PRO B CA 1
ATOM 3631 C C . PRO B 1 118 ? 9.633 18.609 -6.945 1 92.31 118 PRO B C 1
ATOM 3633 O O . PRO B 1 118 ? 9.852 19.109 -5.84 1 92.31 118 PRO B O 1
ATOM 3636 N N . GLU B 1 119 ? 8.758 19.109 -7.754 1 92.19 119 GLU B N 1
ATOM 3637 C CA . GLU B 1 119 ? 8.016 20.312 -7.398 1 92.19 119 GLU B CA 1
ATOM 3638 C C . GLU B 1 119 ? 7 20.031 -6.293 1 92.19 119 GLU B C 1
ATOM 3640 O O . GLU B 1 119 ? 6.855 20.828 -5.359 1 92.19 119 GLU B O 1
ATOM 3645 N N . LEU B 1 120 ? 6.383 18.906 -6.426 1 91.5 120 LEU B N 1
ATOM 3646 C CA . LEU B 1 120 ? 5.418 18.531 -5.398 1 91.5 120 LEU B CA 1
ATOM 3647 C C . LEU B 1 120 ? 6.117 18.234 -4.074 1 91.5 120 LEU B C 1
ATOM 3649 O O . LEU B 1 120 ? 5.562 18.5 -3.006 1 91.5 120 LEU B O 1
ATOM 3653 N N . GLU B 1 121 ? 7.305 17.719 -4.152 1 95.44 121 GLU B N 1
ATOM 3654 C CA . GLU B 1 121 ? 8.078 17.438 -2.945 1 95.44 121 GLU B CA 1
ATOM 3655 C C . GLU B 1 121 ? 8.398 18.734 -2.191 1 95.44 121 GLU B C 1
ATOM 3657 O O . GLU B 1 121 ? 8.234 18.797 -0.971 1 95.44 121 GLU B O 1
ATOM 3662 N N . LEU B 1 122 ? 8.781 19.734 -2.922 1 94.06 122 LEU B N 1
ATOM 3663 C CA . LEU B 1 122 ? 9.117 21.016 -2.312 1 94.06 122 LEU B CA 1
ATOM 3664 C C . LEU B 1 122 ? 7.867 21.688 -1.754 1 94.06 122 LEU B C 1
ATOM 3666 O O . LEU B 1 122 ? 7.898 22.25 -0.656 1 94.06 122 LEU B O 1
ATOM 3670 N N . GLN B 1 123 ? 6.832 21.594 -2.527 1 91.12 123 GLN B N 1
ATOM 3671 C CA . GLN B 1 123 ? 5.562 22.141 -2.059 1 91.12 123 GLN B CA 1
ATOM 3672 C C . GLN B 1 123 ? 5.109 21.469 -0.77 1 91.12 123 GLN B C 1
ATOM 3674 O O . GLN B 1 123 ? 4.633 22.125 0.154 1 91.12 123 GLN B O 1
ATOM 3679 N N . ALA B 1 124 ? 5.246 20.188 -0.737 1 93.38 124 ALA B N 1
ATOM 3680 C CA . ALA B 1 124 ? 4.871 19.422 0.453 1 93.38 124 ALA B CA 1
ATOM 3681 C C . ALA B 1 124 ? 5.703 19.859 1.66 1 93.38 124 ALA B C 1
ATOM 3683 O O . ALA B 1 124 ? 5.16 20.078 2.744 1 93.38 124 ALA B O 1
ATOM 3684 N N . ALA B 1 125 ? 7.004 20.031 1.419 1 95.69 125 ALA B N 1
ATOM 3685 C CA . ALA B 1 125 ? 7.883 20.469 2.502 1 95.69 125 ALA B CA 1
ATOM 3686 C C . ALA B 1 125 ? 7.477 21.844 3.027 1 95.69 125 ALA B C 1
ATOM 3688 O O . ALA B 1 125 ? 7.34 22.031 4.238 1 95.69 125 ALA B O 1
ATOM 3689 N N . ARG B 1 126 ? 7.203 22.734 2.182 1 92.75 126 ARG B N 1
ATOM 3690 C CA . ARG B 1 126 ? 6.816 24.078 2.562 1 92.75 126 ARG B CA 1
ATOM 3691 C C . ARG B 1 126 ? 5.492 24.078 3.324 1 92.75 126 ARG B C 1
ATOM 3693 O O . ARG B 1 126 ? 5.34 24.797 4.316 1 92.75 126 ARG B O 1
ATOM 3700 N N . THR B 1 127 ? 4.633 23.297 2.809 1 87.88 127 THR B N 1
ATOM 3701 C CA . THR B 1 127 ? 3.326 23.203 3.455 1 87.88 127 THR B CA 1
ATOM 3702 C C . THR B 1 127 ? 3.457 22.625 4.863 1 87.88 127 THR B C 1
ATOM 3704 O O . THR B 1 127 ? 2.881 23.156 5.812 1 87.88 127 THR B O 1
ATOM 3707 N N . LEU B 1 128 ? 4.191 21.562 4.996 1 90.56 128 LEU B N 1
ATOM 3708 C CA . LEU B 1 128 ? 4.414 20.969 6.309 1 90.56 128 LEU B CA 1
ATOM 3709 C C . LEU B 1 128 ? 5.039 21.969 7.266 1 90.56 128 LEU B C 1
ATOM 3711 O O . LEU B 1 128 ? 4.664 22.047 8.438 1 90.56 128 LEU B O 1
ATOM 3715 N N . LEU B 1 129 ? 5.953 22.797 6.758 1 89.94 129 LEU B N 1
ATOM 3716 C CA . LEU B 1 129 ? 6.609 23.812 7.57 1 89.94 129 LEU B CA 1
ATOM 3717 C C . LEU B 1 129 ? 5.613 24.875 8.008 1 89.94 129 LEU B C 1
ATOM 3719 O O . LEU B 1 129 ? 5.68 25.375 9.133 1 89.94 129 LEU B O 1
ATOM 3723 N N . SER B 1 130 ? 4.738 25.172 7.129 1 83.69 130 SER B N 1
ATOM 3724 C CA . SER B 1 130 ? 3.729 26.188 7.441 1 83.69 130 SER B CA 1
ATOM 3725 C C . SER B 1 130 ? 2.805 25.703 8.562 1 83.69 130 SER B C 1
ATOM 3727 O O . SER B 1 130 ? 2.209 26.531 9.266 1 83.69 130 SER B O 1
ATOM 3729 N N . TYR B 1 131 ? 2.795 24.422 8.711 1 79.94 131 TYR B N 1
ATOM 3730 C CA . TYR B 1 131 ? 1.958 23.859 9.766 1 79.94 131 TYR B CA 1
ATOM 3731 C C . TYR B 1 131 ? 2.77 23.609 11.031 1 79.94 131 TYR B C 1
ATOM 3733 O O . TYR B 1 131 ? 2.277 22.984 11.977 1 79.94 131 TYR B O 1
ATOM 3741 N N . LYS B 1 132 ? 3.943 24 11.031 1 86.06 132 LYS B N 1
ATOM 3742 C CA . LYS B 1 132 ? 4.836 24 12.188 1 86.06 132 LYS B CA 1
ATOM 3743 C C . LYS B 1 132 ? 5.125 22.578 12.664 1 86.06 132 LYS B C 1
ATOM 3745 O O . LYS B 1 132 ? 5.07 22.297 13.859 1 86.06 132 LYS B O 1
ATOM 3750 N N . VAL B 1 133 ? 5.379 21.672 11.695 1 91.56 133 VAL B N 1
ATOM 3751 C CA . VAL B 1 133 ? 5.805 20.328 12.086 1 91.56 133 VAL B CA 1
ATOM 3752 C C . VAL B 1 133 ? 7.152 20.406 12.797 1 91.56 133 VAL B C 1
ATOM 3754 O O . VAL B 1 133 ? 7.949 21.312 12.547 1 91.56 133 VAL B O 1
ATOM 3757 N N . ASP B 1 134 ? 7.332 19.422 13.664 1 93.38 134 ASP B N 1
ATOM 3758 C CA . ASP B 1 134 ? 8.586 19.359 14.406 1 93.38 134 ASP B CA 1
ATOM 3759 C C . ASP B 1 134 ? 9.688 18.703 13.578 1 93.38 134 ASP B C 1
ATOM 3761 O O . ASP B 1 134 ? 10.875 18.891 13.836 1 93.38 134 ASP B O 1
ATOM 3765 N N . CYS B 1 135 ? 9.273 17.938 12.648 1 97 135 CYS B N 1
ATOM 3766 C CA . CYS B 1 135 ? 10.227 17.156 11.859 1 97 135 CYS B CA 1
ATOM 3767 C C . CYS B 1 135 ? 9.641 16.812 10.492 1 97 135 CYS B C 1
ATOM 3769 O O . CYS B 1 135 ? 8.445 16.531 10.375 1 97 135 CYS B O 1
ATOM 3771 N N . VAL B 1 136 ? 10.508 16.906 9.461 1 97.94 136 VAL B N 1
ATOM 3772 C CA . VAL B 1 136 ? 10.148 16.453 8.117 1 97.94 136 VAL B CA 1
ATOM 3773 C C . VAL B 1 136 ? 11.031 15.273 7.711 1 97.94 136 VAL B C 1
ATOM 3775 O O . VAL B 1 136 ? 12.258 15.367 7.75 1 97.94 136 VAL B O 1
ATOM 3778 N N . ILE B 1 137 ? 10.422 14.172 7.41 1 98.62 137 ILE B N 1
ATOM 3779 C CA . ILE B 1 137 ? 11.133 13.016 6.871 1 98.62 137 ILE B CA 1
ATOM 3780 C C . ILE B 1 137 ? 10.969 12.969 5.355 1 98.62 137 ILE B C 1
ATOM 3782 O O . ILE B 1 137 ? 9.859 12.836 4.844 1 98.62 137 ILE B O 1
ATOM 3786 N N . ALA B 1 138 ? 12.07 13.141 4.641 1 98.25 138 ALA B N 1
ATOM 3787 C CA . ALA B 1 138 ? 12.086 13.039 3.186 1 98.25 138 ALA B CA 1
ATOM 3788 C C . ALA B 1 138 ? 12.391 11.609 2.74 1 98.25 138 ALA B C 1
ATOM 3790 O O . ALA B 1 138 ? 13.555 11.203 2.713 1 98.25 138 ALA B O 1
ATOM 3791 N N . THR B 1 139 ? 11.375 10.883 2.361 1 98.31 139 THR B N 1
ATOM 3792 C CA . THR B 1 139 ? 11.523 9.484 1.985 1 98.31 139 THR B CA 1
ATOM 3793 C C . THR B 1 139 ? 11.57 9.328 0.468 1 98.31 139 THR B C 1
ATOM 3795 O O . THR B 1 139 ? 10.602 9.672 -0.224 1 98.31 139 THR B O 1
ATOM 3798 N N . GLY B 1 140 ? 12.648 8.82 -0.019 1 97 140 GLY B N 1
ATOM 3799 C CA . GLY B 1 140 ? 12.773 8.594 -1.45 1 97 140 GLY B CA 1
ATOM 3800 C C . GLY B 1 140 ? 12.68 9.867 -2.266 1 97 140 GLY B C 1
ATOM 3801 O O . GLY B 1 140 ? 12.172 9.859 -3.391 1 97 140 GLY B O 1
ATOM 3802 N N . ALA B 1 141 ? 13.133 10.969 -1.755 1 96.69 141 ALA B N 1
ATOM 3803 C CA . ALA B 1 141 ? 12.992 12.266 -2.406 1 96.69 141 ALA B CA 1
ATOM 3804 C C . ALA B 1 141 ? 13.969 12.406 -3.568 1 96.69 141 ALA B C 1
ATOM 3806 O O . ALA B 1 141 ? 15.125 11.969 -3.475 1 96.69 141 ALA B O 1
ATOM 3807 N N . THR B 1 142 ? 13.508 13.086 -4.605 1 94.38 142 THR B N 1
ATOM 3808 C CA . THR B 1 142 ? 14.32 13.32 -5.793 1 94.38 142 THR B CA 1
ATOM 3809 C C . THR B 1 142 ? 15.453 14.305 -5.492 1 94.38 142 THR B C 1
ATOM 3811 O O . THR B 1 142 ? 16.562 14.164 -6.02 1 94.38 142 THR B O 1
ATOM 3814 N N . ASN B 1 143 ? 15.141 15.32 -4.664 1 94.31 143 ASN B N 1
ATOM 3815 C CA . ASN B 1 143 ? 16.141 16.297 -4.23 1 94.31 143 ASN B CA 1
ATOM 3816 C C . ASN B 1 143 ? 16.078 16.531 -2.723 1 94.31 143 ASN B C 1
ATOM 3818 O O . ASN B 1 143 ? 15.641 17.578 -2.27 1 94.31 143 ASN B O 1
ATOM 3822 N N . PRO B 1 144 ? 16.609 15.602 -2.025 1 96.88 144 PRO B N 1
ATOM 3823 C CA . PRO B 1 144 ? 16.531 15.695 -0.566 1 96.88 144 PRO B CA 1
ATOM 3824 C C . PRO B 1 144 ? 17.281 16.906 -0.009 1 96.88 144 PRO B C 1
ATOM 3826 O O . PRO B 1 144 ? 16.906 17.453 1.027 1 96.88 144 PRO B O 1
ATOM 3829 N N . ASP B 1 145 ? 18.312 17.391 -0.687 1 97.31 145 ASP B N 1
ATOM 3830 C CA . ASP B 1 145 ? 19.125 18.484 -0.179 1 97.31 145 ASP B CA 1
ATOM 3831 C C . ASP B 1 145 ? 18.344 19.797 -0.215 1 97.31 145 ASP B C 1
ATOM 3833 O O . ASP B 1 145 ? 18.5 20.641 0.678 1 97.31 145 ASP B O 1
ATOM 3837 N N . LEU B 1 146 ? 17.547 19.953 -1.19 1 96.94 146 LEU B N 1
ATOM 3838 C CA . LEU B 1 146 ? 16.703 21.156 -1.251 1 96.94 146 LEU B CA 1
ATOM 3839 C C . LEU B 1 146 ? 15.695 21.156 -0.11 1 96.94 146 LEU B C 1
ATOM 3841 O O . LEU B 1 146 ? 15.438 22.219 0.478 1 96.94 146 LEU B O 1
ATOM 3845 N N . ILE B 1 147 ? 15.156 20.031 0.203 1 97.5 147 ILE B N 1
ATOM 3846 C CA . ILE B 1 147 ? 14.234 19.906 1.324 1 97.5 147 ILE B CA 1
ATOM 3847 C C . ILE B 1 147 ? 14.961 20.203 2.631 1 97.5 147 ILE B C 1
ATOM 3849 O O . ILE B 1 147 ? 14.438 20.938 3.484 1 97.5 147 ILE B O 1
ATOM 3853 N N . SER B 1 148 ? 16.172 19.719 2.74 1 97.31 148 SER B N 1
ATOM 3854 C CA . SER B 1 148 ? 16.984 19.969 3.924 1 97.31 148 SER B CA 1
ATOM 3855 C C . SER B 1 148 ? 17.25 21.469 4.109 1 97.31 148 SER B C 1
ATOM 3857 O O . SER B 1 148 ? 17.188 21.969 5.227 1 97.31 148 SER B O 1
ATOM 3859 N N . ASP B 1 149 ? 17.516 22.125 3.043 1 96.31 149 ASP B N 1
ATOM 3860 C CA . ASP B 1 149 ? 17.797 23.562 3.092 1 96.31 149 ASP B CA 1
ATOM 3861 C C . ASP B 1 149 ? 16.594 24.344 3.611 1 96.31 149 ASP B C 1
ATOM 3863 O O . ASP B 1 149 ? 16.734 25.219 4.469 1 96.31 149 ASP B O 1
ATOM 3867 N N . ILE B 1 150 ? 15.477 23.984 3.094 1 95.19 150 ILE B N 1
ATOM 3868 C CA . ILE B 1 150 ? 14.258 24.703 3.475 1 95.19 150 ILE B CA 1
ATOM 3869 C C . ILE B 1 150 ? 13.938 24.422 4.941 1 95.19 150 ILE B C 1
ATOM 3871 O O . ILE B 1 150 ? 13.539 25.328 5.676 1 95.19 150 ILE B O 1
ATOM 3875 N N . CYS B 1 151 ? 14.094 23.172 5.352 1 95.44 151 CYS B N 1
ATOM 3876 C CA . CYS B 1 151 ? 13.844 22.812 6.742 1 95.44 151 CYS B CA 1
ATOM 3877 C C . CYS B 1 151 ? 14.82 23.516 7.672 1 95.44 151 CYS B C 1
ATOM 3879 O O . CYS B 1 151 ? 14.414 24.062 8.703 1 95.44 151 CYS B O 1
ATOM 3881 N N . ARG B 1 152 ? 16.062 23.609 7.305 1 94.25 152 ARG B N 1
ATOM 3882 C CA . ARG B 1 152 ? 17.078 24.281 8.102 1 94.25 152 ARG B CA 1
ATOM 3883 C C . ARG B 1 152 ? 16.781 25.766 8.258 1 94.25 152 ARG B C 1
ATOM 3885 O O . ARG B 1 152 ? 16.906 26.328 9.344 1 94.25 152 ARG B O 1
ATOM 3892 N N . ALA B 1 153 ? 16.391 26.312 7.211 1 92.62 153 ALA B N 1
ATOM 3893 C CA . ALA B 1 153 ? 16.047 27.734 7.219 1 92.62 153 ALA B CA 1
ATOM 3894 C C . ALA B 1 153 ? 14.883 28.016 8.164 1 92.62 153 ALA B C 1
ATOM 3896 O O . ALA B 1 153 ? 14.781 29.109 8.727 1 92.62 153 ALA B O 1
ATOM 3897 N N . SER B 1 154 ? 14.055 27.031 8.375 1 92.44 154 SER B N 1
ATOM 3898 C CA . SER B 1 154 ? 12.867 27.188 9.211 1 92.44 154 SER B CA 1
ATOM 3899 C C . SER B 1 154 ? 13.102 26.656 10.617 1 92.44 154 SER B C 1
ATOM 3901 O O . SER B 1 154 ? 12.195 26.656 11.445 1 92.44 154 SER B O 1
ATOM 3903 N N . GLY B 1 155 ? 14.289 26.078 10.859 1 92.06 155 GLY B N 1
ATOM 3904 C CA . GLY B 1 155 ? 14.625 25.547 12.164 1 92.06 155 GLY B CA 1
ATOM 3905 C C . GLY B 1 155 ? 13.922 24.234 12.469 1 92.06 155 GLY B C 1
ATOM 3906 O O . GLY B 1 155 ? 13.672 23.922 13.633 1 92.06 155 GLY B O 1
ATOM 3907 N N . VAL B 1 156 ? 13.523 23.484 11.492 1 94.88 156 VAL B N 1
ATOM 3908 C CA . VAL B 1 156 ? 12.797 22.234 11.641 1 94.88 156 VAL B CA 1
ATOM 3909 C C . VAL B 1 156 ? 13.734 21.062 11.367 1 94.88 156 VAL B C 1
ATOM 3911 O O . VAL B 1 156 ? 14.539 21.109 10.43 1 94.88 156 VAL B O 1
ATOM 3914 N N . LEU B 1 157 ? 13.648 20 12.18 1 96.5 157 LEU B N 1
ATOM 3915 C CA . LEU B 1 157 ? 14.453 18.797 11.961 1 96.5 157 LEU B CA 1
ATOM 3916 C C . LEU B 1 157 ? 14.086 18.125 10.648 1 96.5 157 LEU B C 1
ATOM 3918 O O . LEU B 1 157 ? 12.922 18.141 10.242 1 96.5 157 LEU B O 1
ATOM 3922 N N . ASN B 1 158 ? 15.117 17.562 9.977 1 97.88 158 ASN B N 1
ATOM 3923 C CA . ASN B 1 158 ? 14.93 16.875 8.703 1 97.88 158 ASN B CA 1
ATOM 3924 C C . ASN B 1 158 ? 15.805 15.633 8.602 1 97.88 158 ASN B C 1
ATOM 3926 O O . ASN B 1 158 ? 16.969 15.656 9.008 1 97.88 158 ASN B O 1
ATOM 3930 N N . TYR B 1 159 ? 15.25 14.555 8.164 1 98.62 159 TYR B N 1
ATOM 3931 C CA . TYR B 1 159 ? 15.961 13.297 7.938 1 98.62 159 TYR B CA 1
ATOM 3932 C C . TYR B 1 159 ? 15.586 12.695 6.59 1 98.62 159 TYR B C 1
ATOM 3934 O O . TYR B 1 159 ? 14.445 12.836 6.137 1 98.62 159 TYR B O 1
ATOM 3942 N N . ASN B 1 160 ? 16.578 12.086 5.965 1 98.62 160 ASN B N 1
ATOM 3943 C CA . ASN B 1 160 ? 16.344 11.352 4.73 1 98.62 160 ASN B CA 1
ATOM 3944 C C . ASN B 1 160 ? 16.172 9.859 4.992 1 98.62 160 ASN B C 1
ATOM 3946 O O . ASN B 1 160 ? 16.891 9.273 5.797 1 98.62 160 ASN B O 1
ATOM 3950 N N . LEU B 1 161 ? 15.195 9.273 4.375 1 98.62 161 LEU B N 1
ATOM 3951 C CA . LEU B 1 161 ? 14.922 7.848 4.453 1 98.62 161 LEU B CA 1
ATOM 3952 C C . LEU B 1 161 ? 14.812 7.238 3.057 1 98.62 161 LEU B C 1
ATOM 3954 O O . LEU B 1 161 ? 14.242 7.848 2.15 1 98.62 161 LEU B O 1
ATOM 3958 N N . ASP B 1 162 ? 15.367 6.004 2.775 1 98.06 162 ASP B N 1
ATOM 3959 C CA . ASP B 1 162 ? 15.328 5.258 1.521 1 98.06 162 ASP B CA 1
ATOM 3960 C C . ASP B 1 162 ? 16.375 5.785 0.542 1 98.06 162 ASP B C 1
ATOM 3962 O O . ASP B 1 162 ? 17.219 5.027 0.056 1 98.06 162 ASP B O 1
ATOM 3966 N N . LEU B 1 163 ? 16.391 7.117 0.215 1 97.94 163 LEU B N 1
ATOM 3967 C CA . LEU B 1 163 ? 17.438 7.75 -0.575 1 97.94 163 LEU B CA 1
ATOM 3968 C C . LEU B 1 163 ? 18.234 8.742 0.269 1 97.94 163 LEU B C 1
ATOM 3970 O O . LEU B 1 163 ? 17.656 9.453 1.096 1 97.94 163 LEU B O 1
ATOM 3974 N N . PRO B 1 164 ? 19.469 8.828 -0.021 1 98.19 164 PRO B N 1
ATOM 3975 C CA . PRO B 1 164 ? 20.312 9.703 0.79 1 98.19 164 PRO B CA 1
ATOM 3976 C C . PRO B 1 164 ? 20.359 11.141 0.265 1 98.19 164 PRO B C 1
ATOM 3978 O O . PRO B 1 164 ? 20.031 11.383 -0.902 1 98.19 164 PRO B O 1
ATOM 3981 N N . GLY B 1 165 ? 20.594 12.055 1.172 1 97.44 165 GLY B N 1
ATOM 3982 C CA . GLY B 1 165 ? 21.031 13.406 0.875 1 97.44 165 GLY B CA 1
ATOM 3983 C C . GLY B 1 165 ? 22.391 13.742 1.477 1 97.44 165 GLY B C 1
ATOM 3984 O O . GLY B 1 165 ? 23 12.906 2.129 1 97.44 165 GLY B O 1
ATOM 3985 N N . SER B 1 166 ? 22.875 14.961 1.211 1 96.94 166 SER B N 1
ATOM 3986 C CA . SER B 1 166 ? 24.188 15.344 1.705 1 96.94 166 SER B CA 1
ATOM 3987 C C . SER B 1 166 ? 24.078 16.406 2.789 1 96.94 166 SER B C 1
ATOM 3989 O O . SER B 1 166 ? 25.078 16.781 3.412 1 96.94 166 SER B O 1
ATOM 3991 N N . ARG B 1 167 ? 22.875 16.781 3.096 1 97 167 ARG B N 1
ATOM 3992 C CA . ARG B 1 167 ? 22.734 17.953 3.971 1 97 167 ARG B CA 1
ATOM 3993 C C . ARG B 1 167 ? 21.969 17.594 5.238 1 97 167 ARG B C 1
ATOM 3995 O O . ARG B 1 167 ? 21.719 18.453 6.082 1 97 167 ARG B O 1
ATOM 4002 N N . ALA B 1 168 ? 21.562 16.359 5.398 1 97.69 168 ALA B N 1
ATOM 4003 C CA . ALA B 1 168 ? 20.875 15.852 6.582 1 97.69 168 ALA B CA 1
ATOM 4004 C C . ALA B 1 168 ? 21.188 14.375 6.816 1 97.69 168 ALA B C 1
ATOM 4006 O O . ALA B 1 168 ? 21.641 13.68 5.902 1 97.69 168 ALA B O 1
ATOM 4007 N N . PRO B 1 169 ? 21.016 13.898 8.062 1 98.19 169 PRO B N 1
ATOM 4008 C CA . PRO B 1 169 ? 21.188 12.461 8.281 1 98.19 169 PRO B CA 1
ATOM 4009 C C . PRO B 1 169 ? 20.297 11.609 7.387 1 98.19 169 PRO B C 1
ATOM 4011 O O . PRO B 1 169 ? 19.156 11.992 7.102 1 98.19 169 PRO B O 1
ATOM 4014 N N . SER B 1 170 ? 20.859 10.516 6.941 1 98.62 170 SER B N 1
ATOM 4015 C CA . SER B 1 170 ? 20.141 9.625 6.039 1 98.62 170 SER B CA 1
ATOM 4016 C C . SER B 1 170 ? 20.188 8.18 6.539 1 98.62 170 SER B C 1
ATOM 4018 O O . SER B 1 170 ? 21.188 7.738 7.102 1 98.62 170 SER B O 1
ATOM 4020 N N . VAL B 1 171 ? 19.078 7.469 6.453 1 98.75 171 VAL B N 1
ATOM 4021 C CA . VAL B 1 171 ? 18.969 6.031 6.664 1 98.75 171 VAL B CA 1
ATOM 4022 C C . VAL B 1 171 ? 18.531 5.348 5.375 1 98.75 171 VAL B C 1
ATOM 4024 O O . VAL B 1 171 ? 17.469 5.664 4.828 1 98.75 171 VAL B O 1
ATOM 4027 N N . ILE B 1 172 ? 19.328 4.457 4.84 1 98.69 172 ILE B N 1
ATOM 4028 C CA . ILE B 1 172 ? 19.016 3.795 3.578 1 98.69 172 ILE B CA 1
ATOM 4029 C C . ILE B 1 172 ? 19.312 2.299 3.693 1 98.69 172 ILE B C 1
ATOM 4031 O O . ILE B 1 172 ? 19.938 1.854 4.652 1 98.69 172 ILE B O 1
ATOM 4035 N N . SER B 1 173 ? 18.812 1.517 2.785 1 98.5 173 SER B N 1
ATOM 4036 C CA . SER B 1 173 ? 19.156 0.104 2.682 1 98.5 173 SER B CA 1
ATOM 4037 C C . SER B 1 173 ? 20.531 -0.078 2.043 1 98.5 173 SER B C 1
ATOM 4039 O O . SER B 1 173 ? 20.969 0.752 1.242 1 98.5 173 SER B O 1
ATOM 4041 N N . ASP B 1 174 ? 21.203 -1.124 2.393 1 98.44 174 ASP B N 1
ATOM 4042 C CA . ASP B 1 174 ? 22.406 -1.535 1.68 1 98.44 174 ASP B CA 1
ATOM 4043 C C . ASP B 1 174 ? 22.062 -2.105 0.305 1 98.44 174 ASP B C 1
ATOM 4045 O O . ASP B 1 174 ? 22.031 -3.324 0.124 1 98.44 174 ASP B O 1
ATOM 4049 N N . ASN B 1 175 ? 21.859 -1.202 -0.602 1 98.5 175 ASN B N 1
ATOM 4050 C CA . ASN B 1 175 ? 21.453 -1.563 -1.954 1 98.5 175 ASN B CA 1
ATOM 4051 C C . ASN B 1 175 ? 22.516 -2.385 -2.666 1 98.5 175 ASN B C 1
ATOM 4053 O O . ASN B 1 175 ? 22.203 -3.354 -3.359 1 98.5 175 ASN B O 1
ATOM 4057 N N . TYR B 1 176 ? 23.734 -1.993 -2.465 1 98.44 176 TYR B N 1
ATOM 4058 C CA . TYR B 1 176 ? 24.828 -2.713 -3.115 1 98.44 176 TYR B CA 1
ATOM 4059 C C . TYR B 1 176 ? 24.922 -4.145 -2.604 1 98.44 176 TYR B C 1
ATOM 4061 O O . TYR B 1 176 ? 24.859 -5.098 -3.389 1 98.44 176 TYR B O 1
ATOM 4069 N N . GLY B 1 177 ? 24.984 -4.32 -1.31 1 98.31 177 GLY B N 1
ATOM 4070 C CA . GLY B 1 177 ? 25.094 -5.648 -0.729 1 98.31 177 GLY B CA 1
ATOM 4071 C C . GLY B 1 177 ? 23.922 -6.555 -1.063 1 98.31 177 GLY B C 1
ATOM 4072 O O . GLY B 1 177 ? 24.125 -7.711 -1.443 1 98.31 177 GLY B O 1
ATOM 4073 N N . GLY B 1 178 ? 22.719 -6.047 -0.949 1 98.25 178 GLY B N 1
ATOM 4074 C CA . GLY B 1 178 ? 21.531 -6.816 -1.289 1 98.25 178 GLY B CA 1
ATOM 4075 C C . GLY B 1 178 ? 21.469 -7.215 -2.75 1 98.25 178 GLY B C 1
ATOM 4076 O O 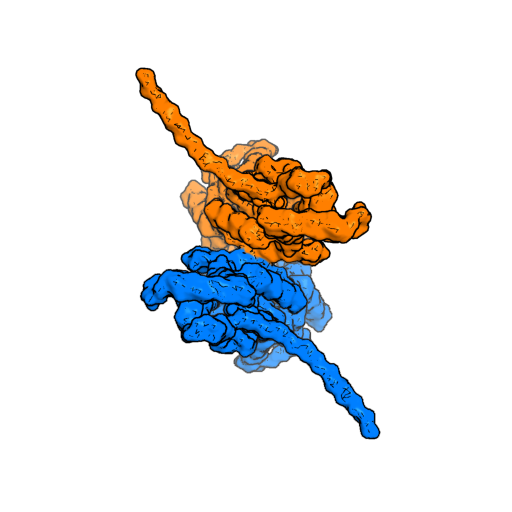. GLY B 1 178 ? 21.156 -8.359 -3.074 1 98.25 178 GLY B O 1
ATOM 4077 N N . ALA B 1 179 ? 21.844 -6.246 -3.613 1 98.56 179 ALA B N 1
ATOM 4078 C CA . ALA B 1 179 ? 21.797 -6.512 -5.047 1 98.56 179 ALA B CA 1
ATOM 4079 C C . ALA B 1 179 ? 22.891 -7.488 -5.469 1 98.56 179 ALA B C 1
ATOM 4081 O O . ALA B 1 179 ? 22.688 -8.281 -6.391 1 98.56 179 ALA B O 1
ATOM 4082 N N . LEU B 1 180 ? 24 -7.426 -4.812 1 98.5 180 LEU B N 1
ATOM 4083 C CA . LEU B 1 180 ? 25.094 -8.336 -5.125 1 98.5 180 LEU B CA 1
ATOM 4084 C C . LEU B 1 180 ? 24.688 -9.781 -4.855 1 98.5 180 LEU B C 1
ATOM 4086 O O . LEU B 1 180 ? 24.859 -10.648 -5.719 1 98.5 180 LEU B O 1
ATOM 4090 N N . VAL B 1 181 ? 24.156 -10.008 -3.703 1 98 181 VAL B N 1
ATOM 4091 C CA . VAL B 1 181 ? 23.734 -11.352 -3.322 1 98 181 VAL B CA 1
ATOM 4092 C C . VAL B 1 181 ? 22.594 -11.82 -4.242 1 98 181 VAL B C 1
ATOM 4094 O O . VAL B 1 181 ? 22.625 -12.945 -4.75 1 98 181 VAL B O 1
ATOM 4097 N N . LEU B 1 182 ? 21.672 -10.953 -4.488 1 98.06 182 LEU B N 1
ATOM 4098 C CA . LEU B 1 182 ? 20.516 -11.281 -5.309 1 98.06 182 LEU B CA 1
ATOM 4099 C C . LEU B 1 182 ? 20.938 -11.648 -6.727 1 98.06 182 LEU B C 1
ATOM 4101 O O . LEU B 1 182 ? 20.547 -12.695 -7.246 1 98.06 182 LEU B O 1
ATOM 4105 N N . THR B 1 183 ? 21.766 -10.805 -7.301 1 98.44 183 THR B N 1
ATOM 4106 C CA . THR B 1 183 ? 22.234 -11.039 -8.664 1 98.44 183 THR B CA 1
ATOM 4107 C C . THR B 1 183 ? 23.031 -12.336 -8.742 1 98.44 183 THR B C 1
ATOM 4109 O O . THR B 1 183 ? 22.828 -13.141 -9.648 1 98.44 183 THR B O 1
ATOM 4112 N N . SER B 1 184 ? 23.906 -12.555 -7.793 1 98.38 184 SER B N 1
ATOM 4113 C CA . SER B 1 184 ? 24.75 -13.742 -7.781 1 98.38 184 SER B CA 1
ATOM 4114 C C . SER B 1 184 ? 23.922 -15.016 -7.727 1 98.38 184 SER B C 1
ATOM 4116 O O . SER B 1 184 ? 24.203 -15.984 -8.438 1 98.38 184 SER B O 1
ATOM 4118 N N . ARG B 1 185 ? 22.906 -14.992 -6.961 1 97.56 185 ARG B N 1
ATOM 4119 C CA . ARG B 1 185 ? 22.062 -16.172 -6.816 1 97.56 185 ARG B CA 1
ATOM 4120 C C . ARG B 1 185 ? 21.281 -16.453 -8.102 1 97.56 185 ARG B C 1
ATOM 4122 O O . ARG B 1 185 ? 21.125 -17.609 -8.5 1 97.56 185 ARG B O 1
ATOM 4129 N N . VAL B 1 186 ? 20.859 -15.406 -8.742 1 98.06 186 VAL B N 1
ATOM 4130 C CA . VAL B 1 186 ? 20.125 -15.578 -10 1 98.06 186 VAL B CA 1
ATOM 4131 C C . VAL B 1 186 ? 21.078 -16.094 -11.078 1 98.06 186 VAL B C 1
ATOM 4133 O O . VAL B 1 186 ? 20.734 -17 -11.836 1 98.06 186 VAL B O 1
ATOM 4136 N N . LEU B 1 187 ? 22.297 -15.562 -11.109 1 98.44 187 LEU B N 1
ATOM 4137 C CA . LEU B 1 187 ? 23.297 -16.016 -12.062 1 98.44 187 LEU B CA 1
ATOM 4138 C C . LEU B 1 187 ? 23.609 -17.5 -11.875 1 98.44 187 LEU B C 1
ATOM 4140 O O . LEU B 1 187 ? 23.688 -18.25 -12.844 1 98.44 187 LEU B O 1
ATOM 4144 N N . ALA B 1 188 ? 23.719 -17.859 -10.648 1 97.88 188 ALA B N 1
ATOM 4145 C CA . ALA B 1 188 ? 24.031 -19.25 -10.328 1 97.88 188 ALA B CA 1
ATOM 4146 C C . ALA B 1 188 ? 22.906 -20.172 -10.781 1 97.88 188 ALA B C 1
ATOM 4148 O O . ALA B 1 188 ? 23.172 -21.234 -11.352 1 97.88 188 ALA B O 1
ATOM 4149 N N . ALA B 1 189 ? 21.719 -19.781 -10.539 1 96.94 189 ALA B N 1
ATOM 4150 C CA . ALA B 1 189 ? 20.562 -20.578 -10.945 1 96.94 189 ALA B CA 1
ATOM 4151 C C . ALA B 1 189 ? 20.484 -20.719 -12.461 1 96.94 189 ALA B C 1
ATOM 4153 O O . ALA B 1 189 ? 20.25 -21.812 -12.977 1 96.94 189 ALA B O 1
ATOM 4154 N N . CYS B 1 190 ? 20.766 -19.594 -13.117 1 97.44 190 CYS B N 1
ATOM 4155 C CA . CYS B 1 190 ? 20.75 -19.594 -14.578 1 97.44 190 CYS B CA 1
ATOM 4156 C C . CYS B 1 190 ? 21.844 -20.5 -15.125 1 97.44 190 CYS B C 1
ATOM 4158 O O . CYS B 1 190 ? 21.625 -21.266 -16.062 1 97.44 190 CYS B O 1
ATOM 4160 N N . ALA B 1 191 ? 22.953 -20.438 -14.562 1 97.81 191 ALA B N 1
ATOM 4161 C CA . ALA B 1 191 ? 24.094 -21.234 -15.016 1 97.81 191 ALA B CA 1
ATOM 4162 C C . ALA B 1 191 ? 23.844 -22.734 -14.812 1 97.81 191 ALA B C 1
ATOM 4164 O O . ALA B 1 191 ? 24.156 -23.547 -15.68 1 97.81 191 ALA B O 1
ATOM 4165 N N . ALA B 1 192 ? 23.328 -23.016 -13.68 1 97.38 192 ALA B N 1
ATOM 4166 C CA . ALA B 1 192 ? 23 -24.422 -13.367 1 97.38 192 ALA B CA 1
ATOM 4167 C C . ALA B 1 192 ? 22.016 -25 -14.383 1 97.38 192 ALA B C 1
ATOM 4169 O O . ALA B 1 192 ? 22.172 -26.125 -14.828 1 97.38 192 ALA B O 1
ATOM 4170 N N . GLU B 1 193 ? 21.094 -24.188 -14.797 1 96.19 193 GLU B N 1
ATOM 4171 C CA . GLU B 1 193 ? 20.047 -24.641 -15.719 1 96.19 193 GLU B CA 1
ATOM 4172 C C . GLU B 1 193 ? 20.578 -24.703 -17.156 1 96.19 193 GLU B C 1
ATOM 4174 O O . GLU B 1 193 ? 20.297 -25.672 -17.875 1 96.19 193 GLU B O 1
ATOM 4179 N N . ALA B 1 194 ? 21.391 -23.734 -17.531 1 95.25 194 ALA B N 1
ATOM 4180 C CA . ALA B 1 194 ? 21.844 -23.609 -18.922 1 95.25 194 ALA B CA 1
ATOM 4181 C C . ALA B 1 194 ? 23.141 -24.406 -19.141 1 95.25 194 ALA B C 1
ATOM 4183 O O . ALA B 1 194 ? 23.531 -24.656 -20.281 1 95.25 194 ALA B O 1
ATOM 4184 N N . GLY B 1 195 ? 23.781 -24.766 -18.094 1 96.25 195 GLY B N 1
ATOM 4185 C CA . GLY B 1 195 ? 25.078 -25.422 -18.188 1 96.25 195 GLY B CA 1
ATOM 4186 C C . GLY B 1 195 ? 26.203 -24.469 -18.484 1 96.25 195 GLY B C 1
ATOM 4187 O O . GLY B 1 195 ? 27.344 -24.906 -18.703 1 96.25 195 GLY B O 1
ATOM 4188 N N . ARG B 1 196 ? 25.938 -23.203 -18.562 1 95.94 196 ARG B N 1
ATOM 4189 C CA . ARG B 1 196 ? 26.906 -22.141 -18.812 1 95.94 196 ARG B CA 1
ATOM 4190 C C . ARG B 1 196 ? 26.422 -20.828 -18.219 1 95.94 196 ARG B C 1
ATOM 4192 O O . ARG B 1 196 ? 25.219 -20.609 -18.047 1 95.94 196 ARG B O 1
ATOM 4199 N N . PRO B 1 197 ? 27.375 -19.953 -17.922 1 95.12 197 PRO B N 1
ATOM 4200 C CA . PRO B 1 197 ? 26.953 -18.625 -17.484 1 95.12 197 PRO B CA 1
ATOM 4201 C C . PRO B 1 197 ? 26.156 -17.875 -18.547 1 95.12 197 PRO B C 1
ATOM 4203 O O . PRO B 1 197 ? 26.484 -17.969 -19.734 1 95.12 197 PRO B O 1
ATOM 4206 N N . GLU B 1 198 ? 25.078 -17.266 -18.078 1 96 198 GLU B N 1
ATOM 4207 C CA . GLU B 1 198 ? 24.234 -16.438 -18.938 1 96 198 GLU B CA 1
ATOM 4208 C C . GLU B 1 198 ? 24.062 -15.039 -18.359 1 96 198 GLU B C 1
ATOM 4210 O O . GLU B 1 198 ? 23.844 -14.883 -17.172 1 96 198 GLU B O 1
ATOM 4215 N N . PRO B 1 199 ? 24.203 -14.039 -19.234 1 97.25 199 PRO B N 1
ATOM 4216 C CA . PRO B 1 199 ? 23.969 -12.688 -18.734 1 97.25 199 PRO B CA 1
ATOM 4217 C C . PRO B 1 199 ? 22.5 -12.438 -18.391 1 97.25 199 PRO B C 1
ATOM 4219 O O . PRO B 1 199 ? 21.609 -12.977 -19.047 1 97.25 199 PRO B O 1
ATOM 4222 N N . LEU B 1 200 ? 22.312 -11.609 -17.391 1 98.56 200 LEU B N 1
ATOM 4223 C CA . LEU B 1 200 ? 20.969 -11.258 -16.938 1 98.56 200 LEU B CA 1
ATOM 4224 C C . LEU B 1 200 ? 20.516 -9.945 -17.562 1 98.56 200 LEU B C 1
ATOM 4226 O O . LEU B 1 200 ? 21.344 -9.109 -17.938 1 98.56 200 LEU B O 1
ATOM 4230 N N . ALA B 1 201 ? 19.25 -9.781 -17.688 1 98.69 201 ALA B N 1
ATOM 4231 C CA . ALA B 1 201 ? 18.672 -8.461 -17.953 1 98.69 201 ALA B CA 1
ATOM 4232 C C . ALA B 1 201 ? 18.453 -7.695 -16.656 1 98.69 201 ALA B C 1
ATOM 4234 O O . ALA B 1 201 ? 18.281 -8.297 -15.586 1 98.69 201 ALA B O 1
ATOM 4235 N N . PHE B 1 202 ? 18.547 -6.391 -16.734 1 98.75 202 PHE B N 1
ATOM 4236 C CA . PHE B 1 202 ? 18.203 -5.469 -15.664 1 98.75 202 PHE B CA 1
ATOM 4237 C C . PHE B 1 202 ? 17.031 -4.586 -16.062 1 98.75 202 PHE B C 1
ATOM 4239 O O . PHE B 1 202 ? 17.094 -3.883 -17.078 1 98.75 202 PHE B O 1
ATOM 4246 N N . ILE B 1 203 ? 15.914 -4.668 -15.242 1 98.69 203 ILE B N 1
ATOM 4247 C CA . ILE B 1 203 ? 14.727 -3.912 -15.617 1 98.69 203 ILE B CA 1
ATOM 4248 C C . ILE B 1 203 ? 14.273 -3.049 -14.438 1 98.69 203 ILE B C 1
ATOM 4250 O O . ILE B 1 203 ? 14.094 -3.549 -13.328 1 98.69 203 ILE B O 1
ATOM 4254 N N . GLY B 1 204 ? 14.078 -1.733 -14.695 1 98.06 204 GLY B N 1
ATOM 4255 C CA . GLY B 1 204 ? 13.445 -0.855 -13.727 1 98.06 204 GLY B CA 1
ATOM 4256 C C . GLY B 1 204 ? 14.422 0.109 -13.07 1 98.06 204 GLY B C 1
ATOM 4257 O O . GLY B 1 204 ? 15.617 0.07 -13.352 1 98.06 204 GLY B O 1
ATOM 4258 N N . GLY B 1 205 ? 13.891 1.017 -12.281 1 96.94 205 GLY B N 1
ATOM 4259 C CA . GLY B 1 205 ? 14.672 2.016 -11.57 1 96.94 205 GLY B CA 1
ATOM 4260 C C . GLY B 1 205 ? 15.016 3.223 -12.422 1 96.94 205 GLY B C 1
ATOM 4261 O O . GLY B 1 205 ? 14.727 3.244 -13.617 1 96.94 205 GLY B O 1
ATOM 4262 N N . ARG B 1 206 ? 15.523 4.227 -11.742 1 95.38 206 ARG B N 1
ATOM 4263 C CA . ARG B 1 206 ? 16.031 5.43 -12.383 1 95.38 206 ARG B CA 1
ATOM 4264 C C . ARG B 1 206 ? 17.547 5.52 -12.25 1 95.38 206 ARG B C 1
ATOM 4266 O O . ARG B 1 206 ? 18.078 5.469 -11.133 1 95.38 206 ARG B O 1
ATOM 4273 N N . SER B 1 207 ? 18.172 5.777 -13.281 1 94.56 207 SER B N 1
ATOM 4274 C CA . SER B 1 207 ? 19.641 5.742 -13.289 1 94.56 207 SER B CA 1
ATOM 4275 C C . SER B 1 207 ? 20.219 6.867 -12.445 1 94.56 207 SER B C 1
ATOM 4277 O O . SER B 1 207 ? 21.391 6.832 -12.086 1 94.56 207 SER B O 1
ATOM 4279 N N . THR B 1 208 ? 19.359 7.809 -12.109 1 93.56 208 THR B N 1
ATOM 4280 C CA . THR B 1 208 ? 19.844 8.938 -11.32 1 93.56 208 THR B CA 1
ATOM 4281 C C . THR B 1 208 ? 19.641 8.68 -9.828 1 93.56 208 THR B C 1
ATOM 4283 O O . THR B 1 208 ? 20.203 9.391 -8.984 1 93.56 208 THR B O 1
ATOM 4286 N N . ASP B 1 209 ? 18.891 7.723 -9.492 1 96.25 209 ASP B N 1
ATOM 4287 C CA . ASP B 1 209 ? 18.641 7.43 -8.086 1 96.25 209 ASP B CA 1
ATOM 4288 C C . ASP B 1 209 ? 19.781 6.625 -7.469 1 96.25 209 ASP B C 1
ATOM 4290 O O . ASP B 1 209 ? 20.297 5.699 -8.094 1 96.25 209 ASP B O 1
ATOM 4294 N N . HIS B 1 210 ? 20.125 6.984 -6.262 1 97.38 210 HIS B N 1
ATOM 4295 C CA . HIS B 1 210 ? 21.203 6.32 -5.547 1 97.38 210 HIS B CA 1
ATOM 4296 C C . HIS B 1 210 ? 20.984 4.816 -5.469 1 97.38 210 HIS B C 1
ATOM 4298 O O . HIS B 1 210 ? 21.906 4.031 -5.676 1 97.38 210 HIS B O 1
ATOM 4304 N N . ASN B 1 211 ? 19.812 4.359 -5.113 1 97.75 211 ASN B N 1
ATOM 4305 C CA . ASN B 1 211 ? 19.531 2.934 -4.98 1 97.75 211 ASN B CA 1
ATOM 4306 C C . ASN B 1 211 ? 19.75 2.195 -6.297 1 97.75 211 ASN B C 1
ATOM 4308 O O . ASN B 1 211 ? 20.375 1.131 -6.32 1 97.75 211 ASN B O 1
ATOM 4312 N N . THR B 1 212 ? 19.297 2.77 -7.426 1 98.38 212 THR B N 1
ATOM 4313 C CA . THR B 1 212 ? 19.469 2.154 -8.734 1 98.38 212 THR B CA 1
ATOM 4314 C C . THR B 1 212 ? 20.953 2.098 -9.102 1 98.38 212 THR B C 1
ATOM 4316 O O . THR B 1 212 ? 21.438 1.08 -9.602 1 98.38 212 THR B O 1
ATOM 4319 N N . LEU B 1 213 ? 21.688 3.16 -8.805 1 98.38 213 LEU B N 1
ATOM 4320 C CA . LEU B 1 213 ? 23.109 3.213 -9.102 1 98.38 213 LEU B CA 1
ATOM 4321 C C . LEU B 1 213 ? 23.859 2.107 -8.359 1 98.38 213 LEU B C 1
ATOM 4323 O O . LEU B 1 213 ? 24.672 1.401 -8.953 1 98.38 213 LEU B O 1
ATOM 4327 N N . GLU B 1 214 ? 23.531 1.932 -7.129 1 98.62 214 GLU B N 1
ATOM 4328 C CA . GLU B 1 214 ? 24.203 0.922 -6.312 1 98.62 214 GLU B CA 1
ATOM 4329 C C . GLU B 1 214 ? 23.797 -0.487 -6.734 1 98.62 214 GLU B C 1
ATOM 4331 O O . GLU B 1 214 ? 24.609 -1.403 -6.73 1 98.62 214 GLU B O 1
ATOM 4336 N N . ARG B 1 215 ? 22.578 -0.68 -7.066 1 98.69 215 ARG B N 1
ATOM 4337 C CA . ARG B 1 215 ? 22.109 -1.983 -7.531 1 98.69 215 ARG B CA 1
ATOM 4338 C C . ARG B 1 215 ? 22.75 -2.344 -8.875 1 98.69 215 ARG B C 1
ATOM 4340 O O . ARG B 1 215 ? 23.109 -3.496 -9.102 1 98.69 215 ARG B O 1
ATOM 4347 N N . LEU B 1 216 ? 22.922 -1.32 -9.727 1 98.69 216 LEU B N 1
ATOM 4348 C CA . LEU B 1 216 ? 23.578 -1.541 -11.008 1 98.69 216 LEU B CA 1
ATOM 4349 C C . LEU B 1 216 ? 25.047 -1.875 -10.805 1 98.69 216 LEU B C 1
ATOM 4351 O O . LEU B 1 216 ? 25.594 -2.752 -11.484 1 98.69 216 LEU B O 1
ATOM 4355 N N . ARG B 1 217 ? 25.672 -1.136 -9.906 1 98.69 217 ARG B N 1
ATOM 4356 C CA . ARG B 1 217 ? 27.062 -1.436 -9.586 1 98.69 217 ARG B CA 1
ATOM 4357 C C . ARG B 1 217 ? 27.219 -2.881 -9.117 1 98.69 217 ARG B C 1
ATOM 4359 O O . ARG B 1 217 ? 28.078 -3.604 -9.609 1 98.69 217 ARG B O 1
ATOM 4366 N N . ALA B 1 218 ? 26.344 -3.328 -8.266 1 98.69 218 ALA B N 1
ATOM 4367 C CA . ALA B 1 218 ? 26.359 -4.695 -7.754 1 98.69 218 ALA B CA 1
ATOM 4368 C C . ALA B 1 218 ? 26.062 -5.699 -8.867 1 98.69 218 ALA B C 1
ATOM 4370 O O . ALA B 1 218 ? 26.688 -6.766 -8.922 1 98.69 218 ALA B O 1
ATOM 4371 N N . PHE B 1 219 ? 25.156 -5.305 -9.734 1 98.75 219 PHE B N 1
ATOM 4372 C CA . PHE B 1 219 ? 24.781 -6.129 -10.883 1 98.75 219 PHE B CA 1
ATOM 4373 C C . PHE B 1 219 ? 26 -6.395 -11.773 1 98.75 219 PHE B C 1
ATOM 4375 O O . PHE B 1 219 ? 26.266 -7.543 -12.125 1 98.75 219 PHE B O 1
ATOM 4382 N N . ARG B 1 220 ? 26.719 -5.422 -12.07 1 98.69 220 ARG B N 1
ATOM 4383 C CA . ARG B 1 220 ? 27.906 -5.531 -12.914 1 98.69 220 ARG B CA 1
ATOM 4384 C C . ARG B 1 220 ? 29.016 -6.301 -12.211 1 98.69 220 ARG B C 1
ATOM 4386 O O . ARG B 1 220 ? 29.656 -7.164 -12.805 1 98.69 220 ARG B O 1
ATOM 4393 N N . ASP B 1 221 ? 29.172 -6.023 -10.938 1 98.75 221 ASP B N 1
ATOM 4394 C CA . ASP B 1 221 ? 30.203 -6.703 -10.164 1 98.75 221 ASP B CA 1
ATOM 4395 C C . ASP B 1 221 ? 29.906 -8.195 -10.039 1 98.75 221 ASP B C 1
ATOM 4397 O O . ASP B 1 221 ? 30.812 -9.023 -10.109 1 98.75 221 ASP B O 1
ATOM 4401 N N . ALA B 1 222 ? 28.641 -8.547 -9.82 1 98.69 222 ALA B N 1
ATOM 4402 C CA . ALA B 1 222 ? 28.25 -9.953 -9.734 1 98.69 222 ALA B CA 1
ATOM 4403 C C . ALA B 1 222 ? 28.531 -10.68 -11.047 1 98.69 222 ALA B C 1
ATOM 4405 O O . ALA B 1 222 ? 28.969 -11.828 -11.039 1 98.69 222 ALA B O 1
ATOM 4406 N N . HIS B 1 223 ? 28.25 -10.008 -12.148 1 98.69 223 HIS B N 1
ATOM 4407 C CA . HIS B 1 223 ? 28.578 -10.578 -13.453 1 98.69 223 HIS B CA 1
ATOM 4408 C C . HIS B 1 223 ? 30.078 -10.828 -13.586 1 98.69 223 HIS B C 1
ATOM 4410 O O . HIS B 1 223 ? 30.5 -11.906 -14.016 1 98.69 223 HIS B O 1
ATOM 4416 N N . ALA B 1 224 ? 30.828 -9.852 -13.172 1 98.31 224 ALA B N 1
ATOM 4417 C CA . ALA B 1 224 ? 32.281 -9.969 -13.242 1 98.31 224 ALA B CA 1
ATOM 4418 C C . ALA B 1 224 ? 32.781 -11.141 -12.398 1 98.31 224 ALA B C 1
ATOM 4420 O O . ALA B 1 224 ? 33.625 -11.914 -12.836 1 98.31 224 ALA B O 1
ATOM 4421 N N . GLN B 1 225 ? 32.219 -11.258 -11.25 1 97.94 225 GLN B N 1
ATOM 4422 C CA . GLN B 1 225 ? 32.594 -12.336 -10.344 1 97.94 225 GLN B CA 1
ATOM 4423 C C . GLN B 1 225 ? 32.25 -13.695 -10.922 1 97.94 225 GLN B C 1
ATOM 4425 O O . GLN B 1 225 ? 32.906 -14.695 -10.641 1 97.94 225 GLN B O 1
ATOM 4430 N N . ALA B 1 226 ? 31.266 -13.711 -11.781 1 97.44 226 ALA B N 1
ATOM 4431 C CA . ALA B 1 226 ? 30.828 -14.945 -12.422 1 97.44 226 ALA B CA 1
ATOM 4432 C C . ALA B 1 226 ? 31.594 -15.195 -13.711 1 97.44 226 ALA B C 1
ATOM 4434 O O . ALA B 1 226 ? 31.375 -16.203 -14.398 1 97.44 226 ALA B O 1
ATOM 4435 N N . GLY B 1 227 ? 32.406 -14.281 -14.062 1 96.94 227 GLY B N 1
ATOM 4436 C CA . GLY B 1 227 ? 33.281 -14.453 -15.203 1 96.94 227 GLY B CA 1
ATOM 4437 C C . GLY B 1 227 ? 32.625 -14.07 -16.516 1 96.94 227 GLY B C 1
ATOM 4438 O O . GLY B 1 227 ? 33.031 -14.555 -17.578 1 96.94 227 GLY B O 1
ATOM 4439 N N . ILE B 1 228 ? 31.578 -13.297 -16.5 1 96.94 228 ILE B N 1
ATOM 4440 C CA . ILE B 1 228 ? 30.922 -12.875 -17.734 1 96.94 228 ILE B CA 1
ATOM 4441 C C . ILE B 1 228 ? 30.688 -11.367 -17.703 1 96.94 228 ILE B C 1
ATOM 4443 O O . ILE B 1 228 ? 30.734 -10.75 -16.641 1 96.94 228 ILE B O 1
ATOM 4447 N N . ALA B 1 229 ? 30.5 -10.797 -18.875 1 96.88 229 ALA B N 1
ATOM 4448 C CA . ALA B 1 229 ? 30.156 -9.383 -19 1 96.88 229 ALA B CA 1
ATOM 4449 C C . ALA B 1 229 ? 28.656 -9.188 -19.125 1 96.88 229 ALA B C 1
ATOM 4451 O O . ALA B 1 229 ? 27.984 -9.961 -19.812 1 96.88 229 ALA B O 1
ATOM 4452 N N . PRO B 1 230 ? 28.219 -8.18 -18.391 1 97.25 230 PRO B N 1
ATOM 4453 C CA . PRO B 1 230 ? 26.812 -7.859 -18.672 1 97.25 230 PRO B CA 1
ATOM 4454 C C . PRO B 1 230 ? 26.578 -7.363 -20.094 1 97.25 230 PRO B C 1
ATOM 4456 O O . PRO B 1 230 ? 27.516 -6.855 -20.719 1 97.25 230 PRO B O 1
ATOM 4459 N N . ARG B 1 231 ? 25.453 -7.594 -20.578 1 96.5 231 ARG B N 1
ATOM 4460 C CA . ARG B 1 231 ? 25.031 -7.016 -21.844 1 96.5 231 ARG B CA 1
ATOM 4461 C C . ARG B 1 231 ? 24.359 -5.664 -21.625 1 96.5 231 ARG B C 1
ATOM 4463 O O . ARG B 1 231 ? 23.25 -5.59 -21.078 1 96.5 231 ARG B O 1
ATOM 4470 N N . GLU B 1 232 ? 24.922 -4.664 -22.141 1 96.12 232 GLU B N 1
ATOM 4471 C CA . GLU B 1 232 ? 24.453 -3.309 -21.891 1 96.12 232 GLU B CA 1
ATOM 4472 C C . GLU B 1 232 ? 23.094 -3.064 -22.547 1 96.12 232 GLU B C 1
ATOM 4474 O O . GLU B 1 232 ? 22.281 -2.277 -22.047 1 96.12 232 GLU B O 1
ATOM 4479 N N . ASP B 1 233 ? 22.828 -3.775 -23.625 1 95.62 233 ASP B N 1
ATOM 4480 C CA . ASP B 1 233 ? 21.562 -3.609 -24.328 1 95.62 233 ASP B CA 1
ATOM 4481 C C . ASP B 1 233 ? 20.422 -4.277 -23.562 1 95.62 233 ASP B C 1
ATOM 4483 O O . ASP B 1 233 ? 19.25 -4.105 -23.922 1 95.62 233 ASP B O 1
ATOM 4487 N N . MET B 1 234 ? 20.781 -4.969 -22.469 1 97.69 234 MET B N 1
ATOM 4488 C CA . MET B 1 234 ? 19.75 -5.613 -21.656 1 97.69 234 MET B CA 1
ATOM 4489 C C . MET B 1 234 ? 19.562 -4.871 -20.344 1 97.69 234 MET B C 1
ATOM 4491 O O . MET B 1 234 ? 18.828 -5.34 -19.469 1 97.69 234 MET B O 1
ATOM 4495 N N . ILE B 1 235 ? 20.266 -3.773 -20.172 1 98.19 235 ILE B N 1
ATOM 4496 C CA . ILE B 1 235 ? 20.094 -2.939 -19 1 98.19 235 ILE B CA 1
ATOM 4497 C C . ILE B 1 235 ? 19.141 -1.797 -19.297 1 98.19 235 ILE B C 1
ATOM 4499 O O . ILE B 1 235 ? 19.5 -0.84 -19.984 1 98.19 235 ILE B O 1
ATOM 4503 N N . LEU B 1 236 ? 17.891 -1.923 -18.781 1 98.25 236 LEU B N 1
ATOM 4504 C CA . LEU B 1 236 ? 16.812 -0.987 -19.094 1 98.25 236 LEU B CA 1
ATOM 4505 C C . LEU B 1 236 ? 16.297 -0.312 -17.828 1 98.25 236 LEU B C 1
ATOM 4507 O O . LEU B 1 236 ? 15.438 -0.859 -17.141 1 98.25 236 LEU B O 1
ATOM 4511 N N . THR B 1 237 ? 16.781 0.892 -17.547 1 97.94 237 THR B N 1
ATOM 4512 C CA . THR B 1 237 ? 16.312 1.69 -16.422 1 97.94 237 THR B CA 1
ATOM 4513 C C . THR B 1 237 ? 15.102 2.529 -16.812 1 97.94 237 THR B C 1
ATOM 4515 O O . THR B 1 237 ? 15.234 3.715 -17.125 1 97.94 237 THR B O 1
ATOM 4518 N N . THR B 1 238 ? 13.93 1.968 -16.609 1 96 238 THR B N 1
ATOM 4519 C CA . THR B 1 238 ? 12.703 2.502 -17.203 1 96 238 THR B CA 1
ATOM 4520 C C . THR B 1 238 ? 11.891 3.268 -16.156 1 96 238 THR B C 1
ATOM 4522 O O . THR B 1 238 ? 10.766 3.689 -16.438 1 96 238 THR B O 1
ATOM 4525 N N . GLY B 1 239 ? 12.438 3.434 -15.008 1 94.12 239 GLY B N 1
ATOM 4526 C CA . GLY B 1 239 ? 11.656 3.99 -13.914 1 94.12 239 GLY B CA 1
ATOM 4527 C C . GLY B 1 239 ? 10.93 2.936 -13.102 1 94.12 239 GLY B C 1
ATOM 4528 O O . GLY B 1 239 ? 11.359 1.781 -13.055 1 94.12 239 GLY B O 1
ATOM 4529 N N . TYR B 1 240 ? 9.914 3.363 -12.445 1 92.75 240 TYR B N 1
ATOM 4530 C CA . TYR B 1 240 ? 9.328 2.469 -11.453 1 92.75 240 TYR B CA 1
ATOM 4531 C C . TYR B 1 240 ? 7.93 2.033 -11.875 1 92.75 240 TYR B C 1
ATOM 4533 O O . TYR B 1 240 ? 7.332 1.154 -11.25 1 92.75 240 TYR B O 1
ATOM 4541 N N . ALA B 1 241 ? 7.426 2.572 -12.914 1 92.94 241 ALA B N 1
ATOM 4542 C CA . ALA B 1 241 ? 6.074 2.244 -13.344 1 92.94 241 ALA B CA 1
ATOM 4543 C C . ALA B 1 241 ? 6.012 0.836 -13.93 1 92.94 241 ALA B C 1
ATOM 4545 O O . ALA B 1 241 ? 6.863 0.455 -14.742 1 92.94 241 ALA B O 1
ATOM 4546 N N . ALA B 1 242 ? 4.984 0.12 -13.57 1 95.69 242 ALA B N 1
ATOM 4547 C CA . ALA B 1 242 ? 4.805 -1.244 -14.055 1 95.69 242 ALA B CA 1
ATOM 4548 C C . ALA B 1 242 ? 4.664 -1.269 -15.578 1 95.69 242 ALA B C 1
ATOM 4550 O O . ALA B 1 242 ? 5.211 -2.152 -16.25 1 95.69 242 ALA B O 1
ATOM 4551 N N . GLU B 1 243 ? 3.982 -0.293 -16.125 1 96.25 243 GLU B N 1
ATOM 4552 C CA . GLU B 1 243 ? 3.742 -0.225 -17.562 1 96.25 243 GLU B CA 1
ATOM 4553 C C . GLU B 1 243 ? 5.051 -0.088 -18.328 1 96.25 243 GLU B C 1
ATOM 4555 O O . GLU B 1 243 ? 5.207 -0.669 -19.406 1 96.25 243 GLU B O 1
ATOM 4560 N N . ARG B 1 244 ? 5.949 0.58 -17.75 1 97.38 244 ARG B N 1
ATOM 4561 C CA . ARG B 1 244 ? 7.238 0.775 -18.406 1 97.38 244 ARG B CA 1
ATOM 4562 C C . ARG B 1 244 ? 8.07 -0.5 -18.359 1 97.38 244 ARG B C 1
ATOM 4564 O O . ARG B 1 244 ? 8.812 -0.799 -19.297 1 97.38 244 ARG B O 1
ATOM 4571 N N . ALA B 1 245 ? 7.973 -1.181 -17.281 1 97.94 245 ALA B N 1
ATOM 4572 C CA . ALA B 1 245 ? 8.656 -2.469 -17.188 1 97.94 245 ALA B CA 1
ATOM 4573 C C . ALA B 1 245 ? 8.094 -3.461 -18.203 1 97.94 245 ALA B C 1
ATOM 4575 O O . ALA B 1 245 ? 8.844 -4.211 -18.828 1 97.94 245 ALA B O 1
ATOM 4576 N N . GLU B 1 246 ? 6.785 -3.42 -18.359 1 97.5 246 GLU B N 1
ATOM 4577 C CA . GLU B 1 246 ? 6.137 -4.27 -19.359 1 97.5 246 GLU B CA 1
ATOM 4578 C C . GLU B 1 246 ? 6.645 -3.949 -20.766 1 97.5 246 GLU B C 1
ATOM 4580 O O . GLU B 1 246 ? 6.934 -4.859 -21.547 1 97.5 246 GLU B O 1
ATOM 4585 N N . GLN B 1 247 ? 6.762 -2.693 -21.016 1 97.69 247 GLN B N 1
ATOM 4586 C CA . GLN B 1 247 ? 7.266 -2.248 -22.312 1 97.69 247 GLN B CA 1
ATOM 4587 C C . GLN B 1 247 ? 8.719 -2.674 -22.516 1 97.69 247 GLN B C 1
ATOM 4589 O O . GLN B 1 247 ? 9.117 -3.025 -23.625 1 97.69 247 GLN B O 1
ATOM 4594 N N . ALA B 1 248 ? 9.445 -2.623 -21.469 1 97.69 248 ALA B N 1
ATOM 4595 C CA . ALA B 1 248 ? 10.852 -3.035 -21.547 1 97.69 248 ALA B CA 1
ATOM 4596 C C . ALA B 1 248 ? 10.969 -4.504 -21.938 1 97.69 248 ALA B C 1
ATOM 4598 O O . ALA B 1 248 ? 11.812 -4.863 -22.766 1 97.69 248 ALA B O 1
ATOM 4599 N N . VAL B 1 249 ? 10.148 -5.324 -21.391 1 97.5 249 VAL B N 1
ATOM 4600 C CA . VAL B 1 249 ? 10.18 -6.742 -21.734 1 97.5 249 VAL B CA 1
ATOM 4601 C C . VAL B 1 249 ? 9.766 -6.934 -23.188 1 97.5 249 VAL B C 1
ATOM 4603 O O . VAL B 1 249 ? 10.344 -7.754 -23.906 1 97.5 249 VAL B O 1
ATOM 4606 N N . THR B 1 250 ? 8.797 -6.184 -23.594 1 96.81 250 THR B N 1
ATOM 4607 C CA . THR B 1 250 ? 8.375 -6.223 -25 1 96.81 250 THR B CA 1
ATOM 4608 C C . THR B 1 250 ? 9.539 -5.898 -25.922 1 96.81 250 THR B C 1
ATOM 4610 O O . THR B 1 250 ? 9.75 -6.574 -26.938 1 96.81 250 THR B O 1
ATOM 4613 N N . GLN B 1 251 ? 10.273 -4.914 -25.531 1 96.12 251 GLN B N 1
ATOM 4614 C CA . GLN B 1 251 ? 11.43 -4.5 -26.312 1 96.12 251 GLN B CA 1
ATOM 4615 C C . GLN B 1 251 ? 12.484 -5.602 -26.344 1 96.12 251 GLN B C 1
ATOM 4617 O O . GLN B 1 251 ? 13.047 -5.891 -27.406 1 96.12 251 GLN B O 1
ATOM 4622 N N . LEU B 1 252 ? 12.773 -6.223 -25.25 1 96 252 LEU B N 1
ATOM 4623 C CA . LEU B 1 252 ? 13.75 -7.301 -25.188 1 96 252 LEU B CA 1
ATOM 4624 C C . LEU B 1 252 ? 13.312 -8.492 -26.031 1 96 252 LEU B C 1
ATOM 4626 O O . LEU B 1 252 ? 14.109 -9.055 -26.781 1 96 252 LEU B O 1
ATOM 4630 N N . ALA B 1 253 ? 12.062 -8.812 -25.938 1 94.75 253 ALA B N 1
ATOM 4631 C CA . ALA B 1 253 ? 11.508 -9.953 -26.656 1 94.75 253 ALA B CA 1
ATOM 4632 C C . ALA B 1 253 ? 11.578 -9.734 -28.172 1 94.75 253 ALA B C 1
ATOM 4634 O O . ALA B 1 253 ? 11.758 -10.68 -28.938 1 94.75 253 ALA B O 1
ATOM 4635 N N . ALA B 1 254 ? 11.453 -8.516 -28.547 1 94.56 254 ALA B N 1
ATOM 4636 C CA . ALA B 1 254 ? 11.5 -8.18 -29.969 1 94.56 254 ALA B CA 1
ATOM 4637 C C . ALA B 1 254 ? 12.93 -8.227 -30.484 1 94.56 254 ALA B C 1
ATOM 4639 O O . ALA B 1 254 ? 13.156 -8.523 -31.656 1 94.56 254 ALA B O 1
ATOM 4640 N N . ALA B 1 255 ? 13.812 -8 -29.625 1 93.81 255 ALA B N 1
ATOM 4641 C CA . ALA B 1 255 ? 15.203 -7.84 -30.031 1 93.81 255 ALA B CA 1
ATOM 4642 C C . ALA B 1 255 ? 15.961 -9.164 -29.953 1 93.81 255 ALA B C 1
ATOM 4644 O O . ALA B 1 255 ? 17.062 -9.289 -30.484 1 93.81 255 ALA B O 1
ATOM 4645 N N . MET B 1 256 ? 15.375 -10.164 -29.312 1 91.56 256 MET B N 1
ATOM 4646 C CA . MET B 1 256 ? 16.094 -11.414 -29.062 1 91.56 256 MET B CA 1
ATOM 4647 C C . MET B 1 256 ? 15.242 -12.609 -29.469 1 91.56 256 MET B C 1
ATOM 4649 O O . MET B 1 256 ? 14.016 -12.57 -29.375 1 91.56 256 MET B O 1
ATOM 4653 N N . PRO B 1 257 ? 15.891 -13.641 -29.922 1 89.25 257 PRO B N 1
ATOM 4654 C CA . PRO B 1 257 ? 15.141 -14.844 -30.297 1 89.25 257 PRO B CA 1
ATOM 4655 C C . PRO B 1 257 ? 14.477 -15.523 -29.094 1 89.25 257 PRO B C 1
ATOM 4657 O O . PRO B 1 257 ? 13.414 -16.125 -29.25 1 89.25 257 PRO B O 1
ATOM 4660 N N . THR B 1 258 ? 15.234 -15.43 -28 1 90.19 258 THR B N 1
ATOM 4661 C CA . THR B 1 258 ? 14.703 -15.969 -26.75 1 90.19 258 THR B CA 1
ATOM 4662 C C . THR B 1 258 ? 14.836 -14.961 -25.625 1 90.19 258 THR B C 1
ATOM 4664 O O . THR B 1 258 ? 15.719 -14.102 -25.641 1 90.19 258 THR B O 1
ATOM 4667 N N . LEU B 1 259 ? 13.93 -15.117 -24.672 1 92.06 259 LEU B N 1
ATOM 4668 C CA . LEU B 1 259 ? 14.016 -14.258 -23.5 1 92.06 259 LEU B CA 1
ATOM 4669 C C . LEU B 1 259 ? 15.289 -14.539 -22.703 1 92.06 259 LEU B C 1
ATOM 4671 O O . LEU B 1 259 ? 15.836 -15.641 -22.766 1 92.06 259 LEU B O 1
ATOM 4675 N N . PRO B 1 260 ? 15.734 -13.492 -22 1 94.06 260 PRO B N 1
ATOM 4676 C CA . PRO B 1 260 ? 16.875 -13.742 -21.125 1 94.06 260 PRO B CA 1
ATOM 4677 C C . PRO B 1 260 ? 16.625 -14.859 -20.125 1 94.06 260 PRO B C 1
ATOM 4679 O O . PRO B 1 260 ? 15.484 -15.039 -19.672 1 94.06 260 PRO B O 1
ATOM 4682 N N . ALA B 1 261 ? 17.719 -15.578 -19.828 1 93.31 261 ALA B N 1
ATOM 4683 C CA . ALA B 1 261 ? 17.625 -16.688 -18.875 1 93.31 261 ALA B CA 1
ATOM 4684 C C . ALA B 1 261 ? 17.203 -16.188 -17.5 1 93.31 261 ALA B C 1
ATOM 4686 O O . ALA B 1 261 ? 16.578 -16.922 -16.734 1 93.31 261 ALA B O 1
ATOM 4687 N N . GLY B 1 262 ? 17.594 -14.984 -17.188 1 97.69 262 GLY B N 1
ATOM 4688 C CA . GLY B 1 262 ? 17.25 -14.391 -15.906 1 97.69 262 GLY B CA 1
ATOM 4689 C C . GLY B 1 262 ? 17.094 -12.883 -15.969 1 97.69 262 GLY B C 1
ATOM 4690 O O . GLY B 1 262 ? 17.578 -12.242 -16.906 1 97.69 262 GLY B O 1
ATOM 4691 N N . VAL B 1 263 ? 16.406 -12.398 -14.992 1 98.56 263 VAL B N 1
ATOM 4692 C CA . VAL B 1 263 ? 16.125 -10.961 -14.945 1 98.56 263 VAL B CA 1
ATOM 4693 C C . VAL B 1 263 ? 16.281 -10.453 -13.516 1 98.56 263 VAL B C 1
ATOM 4695 O O . VAL B 1 263 ? 15.773 -11.055 -12.57 1 98.56 263 VAL B O 1
ATOM 4698 N N . PHE B 1 264 ? 17.094 -9.398 -13.367 1 98.69 264 PHE B N 1
ATOM 4699 C CA . PHE B 1 264 ? 17.062 -8.586 -12.156 1 98.69 264 PHE B CA 1
ATOM 4700 C C . PHE B 1 264 ? 16.031 -7.465 -12.289 1 98.69 264 PHE B C 1
ATOM 4702 O O . PHE B 1 264 ? 16.109 -6.656 -13.219 1 98.69 264 PHE B O 1
ATOM 4709 N N . VAL B 1 265 ? 15.109 -7.449 -11.383 1 98.56 265 VAL B N 1
ATOM 4710 C CA . VAL B 1 265 ? 14.086 -6.41 -11.383 1 98.56 265 VAL B CA 1
ATOM 4711 C C . VAL B 1 265 ? 14.289 -5.477 -10.195 1 98.56 265 VAL B C 1
ATOM 4713 O O . VAL B 1 265 ? 14.43 -5.934 -9.055 1 98.56 265 VAL B O 1
ATOM 4716 N N . ASN B 1 266 ? 14.273 -4.234 -10.453 1 98.12 266 ASN B N 1
ATOM 4717 C CA . ASN B 1 266 ? 14.727 -3.215 -9.508 1 98.12 266 ASN B CA 1
ATOM 4718 C C . ASN B 1 266 ? 13.766 -3.062 -8.336 1 98.12 266 ASN B C 1
ATOM 4720 O O . ASN B 1 266 ? 14.141 -2.547 -7.281 1 98.12 266 ASN B O 1
ATOM 4724 N N . SER B 1 267 ? 12.492 -3.445 -8.5 1 97.19 267 SER B N 1
ATOM 4725 C CA . SER B 1 267 ? 11.461 -3.268 -7.48 1 97.19 267 SER B CA 1
ATOM 4726 C C . SER B 1 267 ? 10.258 -4.16 -7.758 1 97.19 267 SER B C 1
ATOM 4728 O O . SER B 1 267 ? 10.109 -4.691 -8.859 1 97.19 267 SER B O 1
ATOM 4730 N N . THR B 1 268 ? 9.367 -4.242 -6.777 1 96.44 268 THR B N 1
ATOM 4731 C CA . THR B 1 268 ? 8.164 -5.047 -6.973 1 96.44 268 THR B CA 1
ATOM 4732 C C . THR B 1 268 ? 7.215 -4.363 -7.953 1 96.44 268 THR B C 1
ATOM 4734 O O . THR B 1 268 ? 6.445 -5.035 -8.648 1 96.44 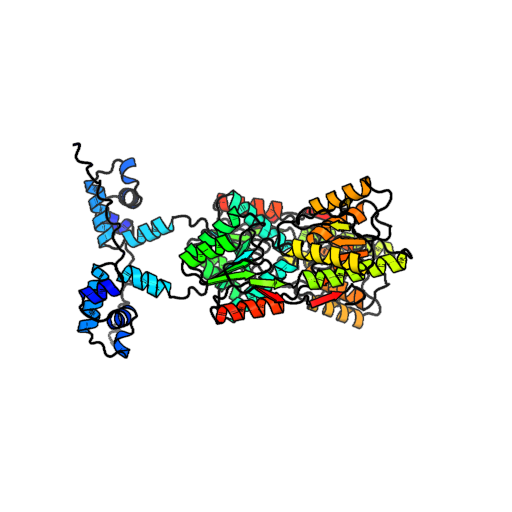268 THR B O 1
ATOM 4737 N N . SER B 1 269 ? 7.285 -3.053 -8.07 1 95.38 269 SER B N 1
ATOM 4738 C CA . SER B 1 269 ? 6.488 -2.373 -9.086 1 95.38 269 SER B CA 1
ATOM 4739 C C . SER B 1 269 ? 6.91 -2.787 -10.492 1 95.38 269 SER B C 1
ATOM 4741 O O . SER B 1 269 ? 6.066 -3.07 -11.344 1 95.38 269 SER B O 1
ATOM 4743 N N . ALA B 1 270 ? 8.195 -2.82 -10.703 1 97.12 270 ALA B N 1
ATOM 4744 C CA . ALA B 1 270 ? 8.703 -3.297 -11.984 1 97.12 270 ALA B CA 1
ATOM 4745 C C . ALA B 1 270 ? 8.398 -4.777 -12.188 1 97.12 270 ALA B C 1
ATOM 4747 O O . ALA B 1 270 ? 8.07 -5.207 -13.297 1 97.12 270 ALA B O 1
ATOM 4748 N N . LEU B 1 271 ? 8.484 -5.555 -11.109 1 97.88 271 LEU B N 1
ATOM 4749 C CA . LEU B 1 271 ? 8.172 -6.977 -11.18 1 97.88 271 LEU B CA 1
ATOM 4750 C C . LEU B 1 271 ? 6.746 -7.195 -11.672 1 97.88 271 LEU B C 1
ATOM 4752 O O . LEU B 1 271 ? 6.492 -8.102 -12.469 1 97.88 271 LEU B O 1
ATOM 4756 N N . GLU B 1 272 ? 5.844 -6.352 -11.203 1 96.62 272 GLU B N 1
ATOM 4757 C CA . GLU B 1 272 ? 4.457 -6.441 -11.648 1 96.62 272 GLU B CA 1
ATOM 4758 C C . GLU B 1 272 ? 4.359 -6.375 -13.164 1 96.62 272 GLU B C 1
ATOM 4760 O O . GLU B 1 272 ? 3.676 -7.191 -13.789 1 96.62 272 GLU B O 1
ATOM 4765 N N . GLY B 1 273 ? 5.07 -5.422 -13.773 1 97.12 273 GLY B N 1
ATOM 4766 C CA . GLY B 1 273 ? 5.066 -5.285 -15.219 1 97.12 273 GLY B CA 1
ATOM 4767 C C . GLY B 1 273 ? 5.676 -6.477 -15.938 1 97.12 273 GLY B C 1
ATOM 4768 O O . GLY B 1 273 ? 5.141 -6.941 -16.938 1 97.12 273 GLY B O 1
ATOM 4769 N N . VAL B 1 274 ? 6.746 -6.984 -15.391 1 97.69 274 VAL B N 1
ATOM 4770 C CA . VAL B 1 274 ? 7.434 -8.133 -15.969 1 97.69 274 VAL B CA 1
ATOM 4771 C C . VAL B 1 274 ? 6.516 -9.359 -15.938 1 97.69 274 VAL B C 1
ATOM 4773 O O . VAL B 1 274 ? 6.344 -10.039 -16.953 1 97.69 274 VAL B O 1
ATOM 4776 N N . MET B 1 275 ? 5.891 -9.594 -14.812 1 96.19 275 MET B N 1
ATOM 4777 C CA . MET B 1 275 ? 5.051 -10.773 -14.633 1 96.19 275 MET B CA 1
ATOM 4778 C C . MET B 1 275 ? 3.787 -10.68 -15.484 1 96.19 275 MET B C 1
ATOM 4780 O O . MET B 1 275 ? 3.328 -11.68 -16.031 1 96.19 275 MET B O 1
ATOM 4784 N N . ARG B 1 276 ? 3.246 -9.492 -15.578 1 94.06 276 ARG B N 1
ATOM 4785 C CA . ARG B 1 276 ? 2.082 -9.297 -16.438 1 94.06 276 ARG B CA 1
ATOM 4786 C C . ARG B 1 276 ? 2.402 -9.664 -17.875 1 94.06 276 ARG B C 1
ATOM 4788 O O . ARG B 1 276 ? 1.619 -10.352 -18.547 1 94.06 276 ARG B O 1
ATOM 4795 N N . TRP B 1 277 ? 3.514 -9.211 -18.328 1 96 277 TRP B N 1
ATOM 4796 C CA . TRP B 1 277 ? 3.926 -9.516 -19.688 1 96 277 TRP B CA 1
ATOM 4797 C C . TRP B 1 277 ? 4.105 -11.016 -19.891 1 96 277 TRP B C 1
ATOM 4799 O O . TRP B 1 277 ? 3.604 -11.586 -20.859 1 96 277 TRP B O 1
ATOM 4809 N N . LEU B 1 278 ? 4.797 -11.672 -18.984 1 95.12 278 LEU B N 1
ATOM 4810 C CA . LEU B 1 278 ? 5.074 -13.102 -19.094 1 95.12 278 LEU B CA 1
ATOM 4811 C C . LEU B 1 278 ? 3.781 -13.906 -19.094 1 95.12 278 LEU B C 1
ATOM 4813 O O . LEU B 1 278 ? 3.631 -14.836 -19.891 1 95.12 278 LEU B O 1
ATOM 4817 N N . ARG B 1 279 ? 2.893 -13.516 -18.25 1 92.06 279 ARG B N 1
ATOM 4818 C CA . ARG B 1 279 ? 1.637 -14.25 -18.156 1 92.06 279 ARG B CA 1
ATOM 4819 C C . ARG B 1 279 ? 0.786 -14.055 -19.406 1 92.06 279 ARG B C 1
ATOM 4821 O O . ARG B 1 279 ? 0.098 -14.977 -19.844 1 92.06 279 ARG B O 1
ATOM 4828 N N . THR B 1 280 ? 0.831 -12.875 -20 1 90.88 280 THR B N 1
ATOM 4829 C CA . THR B 1 280 ? 0.04 -12.555 -21.188 1 90.88 280 THR B CA 1
ATOM 4830 C C . THR B 1 280 ? 0.603 -13.25 -22.422 1 90.88 280 THR B C 1
ATOM 4832 O O . THR B 1 280 ? -0.153 -13.781 -23.234 1 90.88 280 THR B O 1
ATOM 4835 N N . HIS B 1 281 ? 1.908 -13.344 -22.5 1 92.31 281 HIS B N 1
ATOM 4836 C CA . HIS B 1 281 ? 2.525 -13.773 -23.75 1 92.31 281 HIS B CA 1
ATOM 4837 C C . HIS B 1 281 ? 3.004 -15.219 -23.672 1 92.31 281 HIS B C 1
ATOM 4839 O O . HIS B 1 281 ? 3.178 -15.883 -24.688 1 92.31 281 HIS B O 1
ATOM 4845 N N . HIS B 1 282 ? 3.209 -15.625 -22.391 1 89.75 282 HIS B N 1
ATOM 4846 C CA . HIS B 1 282 ? 3.695 -16.984 -22.188 1 89.75 282 HIS B CA 1
ATOM 4847 C C . HIS B 1 282 ? 3.031 -17.625 -20.969 1 89.75 282 HIS B C 1
ATOM 4849 O O . HIS B 1 282 ? 3.713 -18.016 -20.031 1 89.75 282 HIS B O 1
ATOM 4855 N N . PRO B 1 283 ? 1.736 -17.875 -21 1 84.75 283 PRO B N 1
ATOM 4856 C CA . PRO B 1 283 ? 0.984 -18.328 -19.828 1 84.75 283 PRO B CA 1
ATOM 4857 C C . PRO B 1 283 ? 1.397 -19.719 -19.359 1 84.75 283 PRO B C 1
ATOM 4859 O O . PRO B 1 283 ? 1.306 -20.031 -18.172 1 84.75 283 PRO B O 1
ATOM 4862 N N . GLU B 1 284 ? 1.906 -20.531 -20.219 1 83.56 284 GLU B N 1
ATOM 4863 C CA . GLU B 1 284 ? 2.205 -21.922 -19.859 1 83.56 284 GLU B CA 1
ATOM 4864 C C . GLU B 1 284 ? 3.711 -22.156 -19.781 1 83.56 284 GLU B C 1
ATOM 4866 O O . GLU B 1 284 ? 4.156 -23.25 -19.453 1 83.56 284 GLU B O 1
ATOM 4871 N N . ALA B 1 285 ? 4.453 -21.156 -20.062 1 85.94 285 ALA B N 1
ATOM 4872 C CA . ALA B 1 285 ? 5.898 -21.344 -20.125 1 85.94 285 ALA B CA 1
ATOM 4873 C C . ALA B 1 285 ? 6.539 -21.172 -18.75 1 85.94 285 ALA B C 1
ATOM 4875 O O . ALA B 1 285 ? 6.012 -20.453 -17.906 1 85.94 285 ALA B O 1
ATOM 4876 N N . THR B 1 286 ? 7.617 -21.891 -18.594 1 91.56 286 THR B N 1
ATOM 4877 C CA . THR B 1 286 ? 8.453 -21.641 -17.422 1 91.56 286 THR B CA 1
ATOM 4878 C C . THR B 1 286 ? 9.023 -20.219 -17.453 1 91.56 286 THR B C 1
ATOM 4880 O O . THR B 1 286 ? 9.555 -19.781 -18.484 1 91.56 286 THR B O 1
ATOM 4883 N N . ILE B 1 287 ? 8.922 -19.547 -16.391 1 92.56 287 ILE B N 1
ATOM 4884 C CA . ILE B 1 287 ? 9.414 -18.172 -16.359 1 92.56 287 ILE B CA 1
ATOM 4885 C C . ILE B 1 287 ? 10.922 -18.172 -16.141 1 92.56 287 ILE B C 1
ATOM 4887 O O . ILE B 1 287 ? 11.484 -19.141 -15.609 1 92.56 287 ILE B O 1
ATOM 4891 N N . PRO B 1 288 ? 11.609 -17.078 -16.562 1 96.19 288 PRO B N 1
ATOM 4892 C CA . PRO B 1 288 ? 13.031 -16.969 -16.219 1 96.19 288 PRO B CA 1
ATOM 4893 C C . PRO B 1 288 ? 13.266 -16.844 -14.719 1 96.19 288 PRO B C 1
ATOM 4895 O O . PRO B 1 288 ? 12.32 -16.609 -13.953 1 96.19 288 PRO B O 1
ATOM 4898 N N . HIS B 1 289 ? 14.508 -17.172 -14.344 1 97.25 289 HIS B N 1
ATOM 4899 C CA . HIS B 1 289 ? 14.867 -16.828 -12.969 1 97.25 289 HIS B CA 1
ATOM 4900 C C . HIS B 1 289 ? 14.82 -15.328 -12.742 1 97.25 289 HIS B C 1
ATOM 4902 O O . HIS B 1 289 ? 15.406 -14.562 -13.508 1 97.25 289 HIS B O 1
ATOM 4908 N N . ILE B 1 290 ? 14.117 -14.93 -11.672 1 98.06 290 ILE B N 1
ATOM 4909 C CA . ILE B 1 290 ? 13.93 -13.508 -11.422 1 98.06 290 ILE B CA 1
ATOM 4910 C C . ILE B 1 290 ? 14.445 -13.156 -10.031 1 98.06 290 ILE B C 1
ATOM 4912 O O . ILE B 1 290 ? 14.156 -13.859 -9.062 1 98.06 290 ILE B O 1
ATOM 4916 N N . GLY B 1 291 ? 15.266 -12.172 -9.953 1 98.25 291 GLY B N 1
ATOM 4917 C CA . GLY B 1 291 ? 15.609 -11.508 -8.703 1 98.25 291 GLY B CA 1
ATOM 4918 C C . GLY B 1 291 ? 14.984 -10.133 -8.562 1 98.25 291 GLY B C 1
ATOM 4919 O O . GLY B 1 291 ? 15.242 -9.242 -9.375 1 98.25 291 GLY B O 1
ATOM 4920 N N . SER B 1 292 ? 14.172 -9.977 -7.543 1 98.31 292 SER B N 1
ATOM 4921 C CA . SER B 1 292 ? 13.492 -8.703 -7.336 1 98.31 292 SER B CA 1
ATOM 4922 C C . SER B 1 292 ? 13.945 -8.031 -6.043 1 98.31 292 SER B C 1
ATOM 4924 O O . SER B 1 292 ? 13.922 -8.656 -4.977 1 98.31 292 SER B O 1
ATOM 4926 N N . PHE B 1 293 ? 14.398 -6.824 -6.23 1 97.62 293 PHE B N 1
ATOM 4927 C CA . PHE B 1 293 ? 14.57 -6.031 -5.02 1 97.62 293 PHE B CA 1
ATOM 4928 C C . PHE B 1 293 ? 13.219 -5.613 -4.449 1 97.62 293 PHE B C 1
ATOM 4930 O O . PHE B 1 293 ? 12.32 -5.215 -5.195 1 97.62 293 PHE B O 1
ATOM 4937 N N . ASP B 1 294 ? 13 -5.676 -3.084 1 96.06 294 ASP B N 1
ATOM 4938 C CA . ASP B 1 294 ? 11.758 -5.547 -2.328 1 96.06 294 ASP B CA 1
ATOM 4939 C C . ASP B 1 294 ? 11.062 -6.902 -2.17 1 96.06 294 ASP B C 1
ATOM 4941 O O . ASP B 1 294 ? 11.539 -7.91 -2.701 1 96.06 294 ASP B O 1
ATOM 4945 N N . TRP B 1 295 ? 10.039 -6.863 -1.405 1 94.94 295 TRP B N 1
ATOM 4946 C CA . TRP B 1 295 ? 9.297 -8.086 -1.104 1 94.94 295 TRP B CA 1
ATOM 4947 C C . TRP B 1 295 ? 7.793 -7.828 -1.131 1 94.94 295 TRP B C 1
ATOM 4949 O O . TRP B 1 295 ? 7.332 -6.754 -0.74 1 94.94 295 TRP B O 1
ATOM 4959 N N . ASP B 1 296 ? 7.109 -8.742 -1.659 1 95.38 296 ASP B N 1
ATOM 4960 C CA . ASP B 1 296 ? 5.648 -8.766 -1.687 1 95.38 296 ASP B CA 1
ATOM 4961 C C . ASP B 1 296 ? 5.113 -10.156 -1.364 1 95.38 296 ASP B C 1
ATOM 4963 O O . ASP B 1 296 ? 5.559 -11.148 -1.946 1 95.38 296 ASP B O 1
ATOM 4967 N N . PRO B 1 297 ? 4.156 -10.211 -0.459 1 92.75 297 PRO B N 1
ATOM 4968 C CA . PRO B 1 297 ? 3.707 -11.523 -0.001 1 92.75 297 PRO B CA 1
ATOM 4969 C C . PRO B 1 297 ? 3.059 -12.352 -1.112 1 92.75 297 PRO B C 1
ATOM 4971 O O . PRO B 1 297 ? 3.174 -13.578 -1.124 1 92.75 297 PRO B O 1
ATOM 4974 N N . PHE B 1 298 ? 2.334 -11.742 -2.027 1 94.81 298 PHE B N 1
ATOM 4975 C CA . PHE B 1 298 ? 1.696 -12.469 -3.115 1 94.81 298 PHE B CA 1
ATOM 4976 C C . PHE B 1 298 ? 2.709 -12.82 -4.199 1 94.81 298 PHE B C 1
ATOM 4978 O O . PHE B 1 298 ? 2.666 -13.922 -4.762 1 94.81 298 PHE B O 1
ATOM 4985 N N . ALA B 1 299 ? 3.615 -11.898 -4.492 1 95.25 299 ALA B N 1
ATOM 4986 C CA . ALA B 1 299 ? 4.652 -12.188 -5.48 1 95.25 299 ALA B CA 1
ATOM 4987 C C . ALA B 1 299 ? 5.473 -13.406 -5.078 1 95.25 299 ALA B C 1
ATOM 4989 O O . ALA B 1 299 ? 5.824 -14.234 -5.922 1 95.25 299 ALA B O 1
ATOM 4990 N N . ALA B 1 300 ? 5.707 -13.523 -3.816 1 92.88 300 ALA B N 1
ATOM 4991 C CA . ALA B 1 300 ? 6.504 -14.625 -3.273 1 92.88 300 ALA B CA 1
ATOM 4992 C C . ALA B 1 300 ? 5.805 -15.961 -3.477 1 92.88 300 ALA B C 1
ATOM 4994 O O . ALA B 1 300 ? 6.434 -17.016 -3.371 1 92.88 300 ALA B O 1
ATOM 4995 N N . LEU B 1 301 ? 4.562 -15.945 -3.791 1 91.81 301 LEU B N 1
ATOM 4996 C CA . LEU B 1 301 ? 3.783 -17.172 -3.908 1 91.81 301 LEU B CA 1
ATOM 4997 C C . LEU B 1 301 ? 3.596 -17.562 -5.371 1 91.81 301 LEU B C 1
ATOM 4999 O O . LEU B 1 301 ? 3.043 -18.625 -5.672 1 91.81 301 LEU B O 1
ATOM 5003 N N . ILE B 1 302 ? 4.039 -16.766 -6.297 1 92.06 302 ILE B N 1
ATOM 5004 C CA . ILE B 1 302 ? 3.764 -16.969 -7.715 1 92.06 302 ILE B CA 1
ATOM 5005 C C . ILE B 1 302 ? 4.598 -18.141 -8.234 1 92.06 302 ILE B C 1
ATOM 5007 O O . ILE B 1 302 ? 4.066 -19.062 -8.875 1 92.06 302 ILE B O 1
ATOM 5011 N N . ASP B 1 303 ? 5.898 -18.078 -7.949 1 92.06 303 ASP B N 1
ATOM 5012 C CA . ASP B 1 303 ? 6.812 -19.078 -8.5 1 92.06 303 ASP B CA 1
ATOM 5013 C C . ASP B 1 303 ? 8.094 -19.172 -7.68 1 92.06 303 ASP B C 1
ATOM 5015 O O . ASP B 1 303 ? 8.609 -18.156 -7.211 1 92.06 303 ASP B O 1
ATOM 5019 N N . SER B 1 304 ? 8.641 -20.344 -7.559 1 91.19 304 SER B N 1
ATOM 5020 C CA . SER B 1 304 ? 9.859 -20.562 -6.785 1 91.19 304 SER B CA 1
ATOM 5021 C C . SER B 1 304 ? 11.07 -19.938 -7.473 1 91.19 304 SER B C 1
ATOM 5023 O O . SER B 1 304 ? 12.125 -19.797 -6.863 1 91.19 304 SER B O 1
ATOM 5025 N N . ARG B 1 305 ? 10.969 -19.547 -8.734 1 94.81 305 ARG B N 1
ATOM 5026 C CA . ARG B 1 305 ? 12.062 -18.969 -9.5 1 94.81 305 ARG B CA 1
ATOM 5027 C C . ARG B 1 305 ? 12.211 -17.469 -9.18 1 94.81 305 ARG B C 1
ATOM 5029 O O . ARG B 1 305 ? 13.156 -16.828 -9.648 1 94.81 305 ARG B O 1
ATOM 5036 N N . ILE B 1 306 ? 11.289 -16.984 -8.352 1 96.5 306 ILE B N 1
ATOM 5037 C CA . ILE B 1 306 ? 11.352 -15.578 -7.969 1 96.5 306 ILE B CA 1
ATOM 5038 C C . ILE B 1 306 ? 12.047 -15.438 -6.617 1 96.5 306 ILE B C 1
ATOM 5040 O O . ILE B 1 306 ? 11.523 -15.891 -5.598 1 96.5 306 ILE B O 1
ATOM 5044 N N . LEU B 1 307 ? 13.242 -14.859 -6.66 1 96.88 307 LEU B N 1
ATOM 5045 C CA . LEU B 1 307 ? 13.984 -14.484 -5.461 1 96.88 307 LEU B CA 1
ATOM 5046 C C . LEU B 1 307 ? 13.789 -13.008 -5.133 1 96.88 307 LEU B C 1
ATOM 5048 O O . LEU B 1 307 ? 13.844 -12.156 -6.023 1 96.88 307 LEU B O 1
ATOM 5052 N N . MET B 1 308 ? 13.5 -12.766 -3.908 1 97.19 308 MET B N 1
ATOM 5053 C CA . MET B 1 308 ? 13.227 -11.383 -3.547 1 97.19 308 MET B CA 1
ATOM 5054 C C . MET B 1 308 ? 14.125 -10.922 -2.406 1 97.19 308 MET B C 1
ATOM 5056 O O . MET B 1 308 ? 14.438 -11.703 -1.505 1 97.19 308 MET B O 1
ATOM 5060 N N . ALA B 1 309 ? 14.609 -9.703 -2.457 1 97.25 309 ALA B N 1
ATOM 5061 C CA . ALA B 1 309 ? 15.359 -9.086 -1.365 1 97.25 309 ALA B CA 1
ATOM 5062 C C . ALA B 1 309 ? 14.453 -8.219 -0.505 1 97.25 309 ALA B C 1
ATOM 5064 O O . ALA B 1 309 ? 14 -7.156 -0.945 1 97.25 309 ALA B O 1
ATOM 5065 N N . ARG B 1 310 ? 14.211 -8.641 0.665 1 96.38 310 ARG B N 1
ATOM 5066 C CA . ARG B 1 310 ? 13.344 -7.906 1.582 1 96.38 310 ARG B CA 1
ATOM 5067 C C . ARG B 1 310 ? 14.141 -6.887 2.389 1 96.38 310 ARG B C 1
ATOM 5069 O O . ARG B 1 310 ? 15.039 -7.254 3.146 1 96.38 310 ARG B O 1
ATOM 5076 N N . GLN B 1 311 ? 13.844 -5.633 2.213 1 97.31 311 GLN B N 1
ATOM 5077 C CA . GLN B 1 311 ? 14.516 -4.582 2.975 1 97.31 311 GLN B CA 1
ATOM 5078 C C . GLN B 1 311 ? 14.086 -4.605 4.438 1 97.31 311 GLN B C 1
ATOM 5080 O O . GLN B 1 311 ? 12.969 -5.02 4.758 1 97.31 311 GLN B O 1
ATOM 5085 N N . ASP B 1 312 ? 14.945 -4.18 5.336 1 97.56 312 ASP B N 1
ATOM 5086 C CA . ASP B 1 312 ? 14.695 -4.203 6.773 1 97.56 312 ASP B CA 1
ATOM 5087 C C . ASP B 1 312 ? 14.102 -2.879 7.25 1 97.56 312 ASP B C 1
ATOM 5089 O O . ASP B 1 312 ? 14.773 -2.094 7.918 1 97.56 312 ASP B O 1
ATOM 5093 N N . VAL B 1 313 ? 12.836 -2.719 7.027 1 97.38 313 VAL B N 1
ATOM 5094 C CA . VAL B 1 313 ? 12.117 -1.485 7.328 1 97.38 313 VAL B CA 1
ATOM 5095 C C . VAL B 1 313 ? 12.117 -1.238 8.836 1 97.38 313 VAL B C 1
ATOM 5097 O O . VAL B 1 313 ? 12.289 -0.102 9.281 1 97.38 313 VAL B O 1
ATOM 5100 N N . GLU B 1 314 ? 11.969 -2.283 9.609 1 97.12 314 GLU B N 1
ATOM 5101 C CA . GLU B 1 314 ? 11.938 -2.16 11.062 1 97.12 314 GLU B CA 1
ATOM 5102 C C . GLU B 1 314 ? 13.211 -1.514 11.602 1 97.12 314 GLU B C 1
ATOM 5104 O O . GLU B 1 314 ? 13.148 -0.518 12.32 1 97.12 314 GLU B O 1
ATOM 5109 N N . THR B 1 315 ? 14.305 -2.053 11.195 1 98.44 315 THR B N 1
ATOM 5110 C CA . THR B 1 315 ? 15.586 -1.527 11.656 1 98.44 315 THR B CA 1
ATOM 5111 C C . THR B 1 315 ? 15.797 -0.106 11.141 1 98.44 315 THR B C 1
ATOM 5113 O O . THR B 1 315 ? 16.281 0.756 11.875 1 98.44 315 THR B O 1
ATOM 5116 N N . MET B 1 316 ? 15.453 0.171 9.914 1 98.62 316 MET B N 1
ATOM 5117 C CA . MET B 1 316 ? 15.594 1.507 9.336 1 98.62 316 MET B CA 1
ATOM 5118 C C . MET B 1 316 ? 14.82 2.533 10.156 1 98.62 316 MET B C 1
ATOM 5120 O O . MET B 1 316 ? 15.344 3.604 10.477 1 98.62 316 MET B O 1
ATOM 5124 N N . LEU B 1 317 ? 13.625 2.168 10.555 1 98.62 317 LEU B N 1
ATOM 5125 C CA . LEU B 1 317 ? 12.781 3.104 11.281 1 98.62 317 LEU B CA 1
ATOM 5126 C C . LEU B 1 317 ? 13.234 3.236 12.734 1 98.62 317 LEU B C 1
ATOM 5128 O O . LEU B 1 317 ? 13.117 4.309 13.328 1 98.62 317 LEU B O 1
ATOM 5132 N N . ASP B 1 318 ? 13.758 2.145 13.297 1 98.25 318 ASP B N 1
ATOM 5133 C CA . ASP B 1 318 ? 14.352 2.248 14.625 1 98.25 318 ASP B CA 1
ATOM 5134 C C . ASP B 1 318 ? 15.477 3.281 14.641 1 98.25 318 ASP B C 1
ATOM 5136 O O . ASP B 1 318 ? 15.516 4.148 15.516 1 98.25 318 ASP B O 1
ATOM 5140 N N . ILE B 1 319 ? 16.312 3.201 13.672 1 98.31 319 ILE B N 1
ATOM 5141 C CA . ILE B 1 319 ? 17.453 4.121 13.57 1 98.31 319 ILE B CA 1
ATOM 5142 C C . ILE B 1 319 ? 16.938 5.543 13.352 1 98.31 319 ILE B C 1
ATOM 5144 O O . ILE B 1 319 ? 17.406 6.488 13.984 1 98.31 319 ILE B O 1
ATOM 5148 N N . LEU B 1 320 ? 15.93 5.719 12.484 1 98.44 320 LEU B N 1
ATOM 5149 C CA . LEU B 1 320 ? 15.352 7.027 12.195 1 98.44 320 LEU B CA 1
ATOM 5150 C C . LEU B 1 320 ? 14.82 7.68 13.469 1 98.44 320 LEU B C 1
ATOM 5152 O O . LEU B 1 320 ? 15.117 8.844 13.742 1 98.44 320 LEU B O 1
ATOM 5156 N N . PHE B 1 321 ? 14.039 6.961 14.25 1 98 321 PHE B N 1
ATOM 5157 C CA . PHE B 1 321 ? 13.43 7.527 15.445 1 98 321 PHE B CA 1
ATOM 5158 C C . PHE B 1 321 ? 14.477 7.781 16.516 1 98 321 PHE B C 1
ATOM 5160 O O . PHE B 1 321 ? 14.344 8.727 17.312 1 98 321 PHE B O 1
ATOM 5167 N N . ASP B 1 322 ? 15.531 6.918 16.578 1 97.25 322 ASP B N 1
ATOM 5168 C CA . ASP B 1 322 ? 16.656 7.207 17.469 1 97.25 322 ASP B CA 1
ATOM 5169 C C . ASP B 1 322 ? 17.312 8.531 17.094 1 97.25 322 ASP B C 1
ATOM 5171 O O . ASP B 1 322 ? 17.609 9.352 17.969 1 97.25 322 ASP B O 1
ATOM 5175 N N . MET B 1 323 ? 17.531 8.727 15.828 1 97.19 323 MET B N 1
ATOM 5176 C CA . MET B 1 323 ? 18.125 9.969 15.344 1 97.19 323 MET B CA 1
ATOM 5177 C C . MET B 1 323 ? 17.25 11.164 15.719 1 97.19 323 MET B C 1
ATOM 5179 O O . MET B 1 323 ? 17.766 12.211 16.109 1 97.19 323 MET B O 1
ATOM 5183 N N . MET B 1 324 ? 15.969 11 15.555 1 95.94 324 MET B N 1
ATOM 5184 C CA . MET B 1 324 ? 15.023 12.062 15.898 1 95.94 324 MET B CA 1
ATOM 5185 C C . MET B 1 324 ? 15.094 12.391 17.391 1 95.94 324 MET B C 1
ATOM 5187 O O . MET B 1 324 ? 15.133 13.57 17.766 1 95.94 324 MET B O 1
ATOM 5191 N N . ALA B 1 325 ? 15.094 11.367 18.188 1 94.81 325 ALA B N 1
ATOM 5192 C CA . ALA B 1 325 ? 15.141 11.547 19.625 1 94.81 325 ALA B CA 1
ATOM 5193 C C . ALA B 1 325 ? 16.406 12.273 20.047 1 94.81 325 ALA B C 1
ATOM 5195 O O . ALA B 1 325 ? 16.391 13.094 20.969 1 94.81 325 ALA B O 1
ATOM 5196 N N . GLU B 1 326 ? 17.484 12.023 19.359 1 94.69 326 GLU B N 1
ATOM 5197 C CA . GLU B 1 326 ? 18.781 12.617 19.672 1 94.69 326 GLU B CA 1
ATOM 5198 C C . GLU B 1 326 ? 18.969 13.953 18.953 1 94.69 326 GLU B C 1
ATOM 5200 O O . GLU B 1 326 ? 19.969 14.633 19.156 1 94.69 326 GLU B O 1
ATOM 5205 N N . ARG B 1 327 ? 17.953 14.266 18.156 1 94.06 327 ARG B N 1
ATOM 5206 C CA . ARG B 1 327 ? 18.047 15.469 17.328 1 94.06 327 ARG B CA 1
ATOM 5207 C C . ARG B 1 327 ? 19.359 15.508 16.547 1 94.06 327 ARG B C 1
ATOM 5209 O O . ARG B 1 327 ? 20.047 16.516 16.547 1 94.06 327 ARG B O 1
ATOM 5216 N N . ALA B 1 328 ? 19.672 14.359 15.992 1 91.94 328 ALA B N 1
ATOM 5217 C CA . ALA B 1 328 ? 20.922 14.203 15.25 1 91.94 328 ALA B CA 1
ATOM 5218 C C . ALA B 1 328 ? 21 15.203 14.102 1 91.94 328 ALA B C 1
ATOM 5220 O O . ALA B 1 328 ? 20.016 15.453 13.414 1 91.94 328 ALA B O 1
ATOM 5221 N N . GLN B 1 329 ? 22.172 15.797 13.914 1 88.56 329 GLN B N 1
ATOM 5222 C CA . GLN B 1 329 ? 22.359 16.781 12.852 1 88.56 329 GLN B CA 1
ATOM 5223 C C . GLN B 1 329 ? 23.484 16.375 11.914 1 88.56 329 GLN B C 1
ATOM 5225 O O . GLN B 1 329 ? 23.719 17.031 10.898 1 88.56 329 GLN B O 1
ATOM 5230 N N . ASP B 1 330 ? 24.031 15.258 12.25 1 87.62 330 ASP B N 1
ATOM 5231 C CA . ASP B 1 330 ? 25.141 14.82 11.406 1 87.62 330 ASP B CA 1
ATOM 5232 C C . ASP B 1 330 ? 24.656 14.398 10.023 1 87.62 330 ASP B C 1
ATOM 5234 O O . ASP B 1 330 ? 23.531 13.914 9.883 1 87.62 330 ASP B O 1
ATOM 5238 N N . ARG B 1 331 ? 25.438 14.641 9.039 1 90.62 331 ARG B N 1
ATOM 5239 C CA . ARG B 1 331 ? 25.062 14.383 7.656 1 90.62 331 ARG B CA 1
ATOM 5240 C C . ARG B 1 331 ? 25.453 12.969 7.238 1 90.62 331 ARG B C 1
ATOM 5242 O O . ARG B 1 331 ? 25.531 12.672 6.043 1 90.62 331 ARG B O 1
ATOM 5249 N N . HIS B 1 332 ? 25.531 12.125 8.172 1 92.44 332 HIS B N 1
ATOM 5250 C CA . HIS B 1 332 ? 25.953 10.758 7.918 1 92.44 332 HIS B CA 1
ATOM 5251 C C . HIS B 1 332 ? 24.828 9.93 7.309 1 92.44 332 HIS B C 1
ATOM 5253 O O . HIS B 1 332 ? 23.656 10.125 7.652 1 92.44 332 HIS B O 1
ATOM 5259 N N . CYS B 1 333 ? 25.219 9.086 6.434 1 97.12 333 CYS B N 1
ATOM 5260 C CA . CYS B 1 333 ? 24.312 8.125 5.82 1 97.12 333 CYS B CA 1
ATOM 5261 C C . CYS B 1 333 ? 24.484 6.742 6.441 1 97.12 333 CYS B C 1
ATOM 5263 O O . CYS B 1 333 ? 25.531 6.121 6.312 1 97.12 333 CYS B O 1
ATOM 5265 N N . THR B 1 334 ? 23.484 6.285 7.152 1 98.06 334 THR B N 1
ATOM 5266 C CA . THR B 1 334 ? 23.5 4.953 7.746 1 98.06 334 THR B CA 1
ATOM 5267 C C . THR B 1 334 ? 22.875 3.934 6.801 1 98.06 334 THR B C 1
ATOM 5269 O O . THR B 1 334 ? 21.734 4.105 6.359 1 98.06 334 THR B O 1
ATOM 5272 N N . GLU B 1 335 ? 23.609 2.895 6.516 1 98.19 335 GLU B N 1
ATOM 5273 C CA . GLU B 1 335 ? 23.125 1.821 5.648 1 98.19 335 GLU B CA 1
ATOM 5274 C C . GLU B 1 335 ? 22.703 0.606 6.461 1 98.19 335 GLU B C 1
ATOM 5276 O O . GLU B 1 335 ? 23.422 0.149 7.34 1 98.19 335 GLU B O 1
ATOM 5281 N N . VAL B 1 336 ? 21.531 0.089 6.176 1 98.56 336 VAL B N 1
ATOM 5282 C CA . VAL B 1 336 ? 20.969 -1.078 6.852 1 98.56 336 VAL B CA 1
ATOM 5283 C C . VAL B 1 336 ? 20.984 -2.275 5.902 1 98.56 336 VAL B C 1
ATOM 5285 O O . VAL B 1 336 ? 20.422 -2.205 4.805 1 98.56 336 VAL B O 1
ATOM 5288 N N . PRO B 1 337 ? 21.562 -3.391 6.266 1 97.38 337 PRO B N 1
ATOM 5289 C CA . PRO B 1 337 ? 21.516 -4.586 5.418 1 97.38 337 PRO B CA 1
ATOM 5290 C C . PRO B 1 337 ? 20.094 -5.047 5.129 1 97.38 337 PRO B C 1
ATOM 5292 O O . PRO B 1 337 ? 19.188 -4.84 5.949 1 97.38 337 PRO B O 1
ATOM 5295 N N . VAL B 1 338 ? 19.891 -5.609 3.939 1 94.12 338 VAL B N 1
ATOM 5296 C CA . VAL B 1 338 ? 18.594 -6.191 3.652 1 94.12 338 VAL B CA 1
ATOM 5297 C C . VAL B 1 338 ? 18.328 -7.363 4.598 1 94.12 338 VAL B C 1
ATOM 5299 O O . VAL B 1 338 ? 19.266 -8.008 5.066 1 94.12 338 VAL B O 1
ATOM 5302 N N . ARG B 1 339 ? 17.109 -7.605 4.941 1 83.75 339 ARG B N 1
ATOM 5303 C CA . ARG B 1 339 ? 16.703 -8.586 5.949 1 83.75 339 ARG B CA 1
ATOM 5304 C C . ARG B 1 339 ? 16.875 -10.008 5.43 1 83.75 339 ARG B C 1
ATOM 5306 O O . ARG B 1 339 ? 17.359 -10.883 6.145 1 83.75 339 ARG B O 1
ATOM 5313 N N . GLN B 1 340 ? 16.312 -10.188 4.254 1 81.44 340 GLN B N 1
ATOM 5314 C CA . GLN B 1 340 ? 16.234 -11.555 3.746 1 81.44 340 GLN B CA 1
ATOM 5315 C C . GLN B 1 340 ? 16.234 -11.57 2.221 1 81.44 340 GLN B C 1
ATOM 5317 O O . GLN B 1 340 ? 15.727 -10.656 1.58 1 81.44 340 GLN B O 1
ATOM 5322 N N . ILE B 1 341 ? 16.891 -12.484 1.848 1 83.62 341 ILE B N 1
ATOM 5323 C CA . ILE B 1 341 ? 16.812 -12.82 0.43 1 83.62 341 ILE B CA 1
ATOM 5324 C C . ILE B 1 341 ? 16.359 -14.273 0.271 1 83.62 341 ILE B C 1
ATOM 5326 O O . ILE B 1 341 ? 17.078 -15.195 0.648 1 83.62 341 ILE B O 1
ATOM 5330 N N . ALA B 1 342 ? 15.055 -14.406 -0.168 1 81.94 342 ALA B N 1
ATOM 5331 C CA . ALA B 1 342 ? 14.492 -15.758 -0.208 1 81.94 342 ALA B CA 1
ATOM 5332 C C . ALA B 1 342 ? 13.414 -15.867 -1.281 1 81.94 342 ALA B C 1
ATOM 5334 O O . ALA B 1 342 ? 12.898 -14.859 -1.767 1 81.94 342 ALA B O 1
ATOM 5335 N N . SER B 1 343 ? 13.289 -17.094 -1.672 1 80 343 SER B N 1
ATOM 5336 C CA . SER B 1 343 ? 12.125 -17.453 -2.471 1 80 343 SER B CA 1
ATOM 5337 C C . SER B 1 343 ? 11.039 -18.078 -1.604 1 80 343 SER B C 1
ATOM 5339 O O . SER B 1 343 ? 11.219 -18.25 -0.397 1 80 343 SER B O 1
ATOM 5341 N N . ALA B 1 344 ? 9.883 -18.281 -2.314 1 69.25 344 ALA B N 1
ATOM 5342 C CA . ALA B 1 344 ? 8.758 -18.906 -1.624 1 69.25 344 ALA B CA 1
ATOM 5343 C C . ALA B 1 344 ? 9.18 -20.219 -0.979 1 69.25 344 ALA B C 1
ATOM 5345 O O . ALA B 1 344 ? 8.703 -20.562 0.106 1 69.25 344 ALA B O 1
ATOM 5346 N N . SER B 1 345 ? 10.062 -20.875 -1.606 1 65.56 345 SER B N 1
ATOM 5347 C CA . SER B 1 345 ? 10.445 -22.203 -1.139 1 65.56 345 SER B CA 1
ATOM 5348 C C . SER B 1 345 ? 11.43 -22.125 0.023 1 65.56 345 SER B C 1
ATOM 5350 O O . SER B 1 345 ? 11.625 -23.094 0.753 1 65.56 345 SER B O 1
ATOM 5352 N N . GLU B 1 346 ? 12.008 -20.969 0.114 1 64.38 346 GLU B N 1
ATOM 5353 C CA . GLU B 1 346 ? 13.039 -20.797 1.136 1 64.38 346 GLU B CA 1
ATOM 5354 C C . GLU B 1 346 ? 12.484 -20.125 2.381 1 64.38 346 GLU B C 1
ATOM 5356 O O . GLU B 1 346 ? 13.102 -20.156 3.447 1 64.38 346 GLU B O 1
ATOM 5361 N N . ASP B 1 347 ? 11.258 -19.453 2.205 1 55.94 347 ASP B N 1
ATOM 5362 C CA . ASP B 1 347 ? 10.703 -18.672 3.309 1 55.94 347 ASP B CA 1
ATOM 5363 C C . ASP B 1 347 ? 9.867 -19.547 4.234 1 55.94 347 ASP B C 1
ATOM 5365 O O . ASP B 1 347 ? 9.188 -20.469 3.783 1 55.94 347 ASP B O 1
#

InterPro domains:
  IPR000843 LacI-type HTH domain [PF00356] (17-62)
  IPR000843 LacI-type HTH domain [PS50932] (16-73)
  IPR000843 LacI-type HTH domain [SM00354] (15-88)
  IPR000843 LacI-type HTH domain [cd01392] (19-73)
  IPR010982 Lambda repressor-like, DNA-binding domain superfamily [G3DSA:1.10.260.40] (16-73)
  IPR010982 Lambda repressor-like, DNA-binding domain superfamily [SSF47413] (17-73)
  IPR025997 Periplasmic binding protein [PF13407] (79-297)
  IPR028082 Periplasmic binding protein-like I [SSF53822] (75-333)

pLDDT: mean 88.01, std 15.84, range [29.98, 98.75]

Organism: NCBI:txid2306993

Solvent-accessible surface area (backbone atoms only — not comparable to full-atom values): 35599 Å² total; per-residue (Å²): 137,81,82,76,78,76,78,77,72,79,76,71,82,74,77,63,43,65,56,54,48,10,61,71,71,71,46,52,48,65,60,45,48,28,37,77,66,69,42,23,65,85,66,70,49,53,69,70,57,41,50,52,48,50,51,50,26,51,72,60,49,26,43,59,48,42,49,47,42,58,53,53,60,42,73,61,40,28,34,34,34,41,33,36,57,38,76,43,56,62,46,11,46,46,54,51,53,48,42,54,56,30,45,79,69,70,29,48,56,36,37,36,67,34,70,62,33,60,67,48,46,49,51,48,50,52,52,44,52,74,67,47,34,50,29,40,34,38,27,49,46,80,54,41,42,62,52,32,52,55,28,53,76,68,74,29,48,49,37,24,29,66,29,72,39,77,64,23,26,14,37,28,61,29,36,35,64,45,30,26,56,42,44,41,51,39,40,50,52,35,16,68,74,66,74,42,83,59,56,50,29,36,38,22,28,38,76,85,38,66,55,39,44,32,28,48,51,17,42,50,49,32,29,51,76,68,71,44,70,66,47,70,92,39,55,44,59,57,28,59,47,28,71,41,24,28,48,48,50,53,51,50,48,72,74,32,99,60,72,59,56,22,36,39,23,56,26,58,46,14,40,51,12,45,50,52,45,43,48,73,78,39,70,85,55,84,73,52,34,30,24,27,34,38,53,47,79,45,54,36,63,51,40,69,50,36,33,24,34,25,66,39,58,68,61,46,50,52,51,50,52,52,38,57,75,65,60,59,72,56,47,52,72,45,70,39,64,49,65,42,74,43,23,43,81,69,100,137,82,83,77,78,78,78,78,71,78,75,73,82,75,77,64,41,63,57,53,47,9,63,72,72,70,45,52,48,64,59,45,47,27,38,76,68,67,42,23,66,85,67,70,49,54,68,70,57,40,50,52,49,49,51,51,26,51,75,60,51,25,42,60,47,42,50,46,41,56,54,54,61,42,73,60,40,26,34,34,35,43,31,35,58,37,77,44,56,62,46,12,46,47,53,52,54,48,41,53,56,31,45,77,69,69,30,46,55,35,38,36,68,34,70,62,33,62,67,48,45,50,50,50,51,53,52,43,53,74,66,48,33,50,30,41,37,39,28,49,46,79,54,41,42,62,52,32,49,55,29,53,75,68,73,27,48,48,36,23,31,64,30,72,39,76,63,22,24,15,36,26,62,29,36,35,64,44,29,28,54,41,41,41,54,37,40,51,54,37,16,67,73,68,74,42,83,58,56,49,30,36,38,23,28,40,78,84,38,65,56,38,43,31,27,49,51,18,41,51,50,31,30,51,75,68,73,43,68,68,47,70,93,38,55,43,60,57,27,57,47,28,69,41,24,28,49,49,50,52,51,50,49,73,73,33,98,60,72,60,57,23,35,40,22,56,26,59,46,14,40,50,12,45,51,51,44,42,49,73,76,39,69,84,54,84,74,50,35,31,24,26,36,38,53,48,81,45,54,35,63,50,42,69,50,36,32,24,34,26,66,39,56,68,60,47,50,53,52,50,51,50,36,57,76,66,62,59,70,54,48,51,72,45,68,39,65,48,67,42,75,42,24,43,80,71,100

Secondary structure (DSSP, 8-state):
-----------------HHHHHHHHTS-HHHHHHHHTT-TTTTT--HHHHHHHHHHHHHTTHHHHHHHHHTTSS---EEEEEES-SSSHHHHHHHHHHHHHHHHTT-EEEEEE-TT-HHHHHHHHHHHHHTT-SEEEEES-S-HHHHHHHHHHTT-EEEEESS--SSS-EEEE-HHHHHHHHHHHHHHHHHHHHSS--PPEEE-B-TTSHHHHHHHHHHHHHHHHTT-PPPGGGEE--BS-HHHHHHHHHHHHHH-SS--SEEEESSHHHHHHHHHHHHHH-TTSPPPEEEEEB--TTGGGT-TTEEEEE--HHHHHHHHHHHHHTT-----EEEE--SEEE-TTT-/-----------------HHHHHHHHTS-HHHHHHHHTT-TTTTT--HHHHHHHHHHHHHTTHHHHHHHHHTTSS---EEEEEES-SSSHHHHHHHHHHHHHHHHTT-EEEEEE-TT-HHHHHHHHHHHHHTT-SEEEEES-S-HHHHHHHHHHTT-EEEEESS--SSS-EEEE-HHHHHHHHHHHHHHHHHHHHSS--PPEEE-B-TTSHHHHHHHHHHHHHHHHTT-PPPGGGEE--BS-HHHHHHHHHHHHHH-SS--SEEEESSHHHHHHHHHHHHHH-TTSPPPEEEEEB--TTGGGT-TTEEEEE--HHHHHHHHHHHHHTT-----EEEE--SEEE-TTT-

Sequence (694 aa):
MQEDEVSAKPETPRQTTIYDIARQVGLSASTVSAVLNGNWKSRRISEKTAERIRLVADRQGFALNQQARALRRQRSNLIGMIMPKYDNRYFSSIAEQFEHRARIRGLFPIITCTSRDPELELQAARTLLSYKVDCVIATGATNPDLISDICRASGVLNYNLDLPGSRAPSVISDNYGGALVLTSRVLAACAAEAGRPEPLAFIGGRSTDHNTLERLRAFRDAHAQAGIAPREDMILTTGYAAERAEQAVTQLAAAMPTLPAGVFVNSTSALEGVMRWLRTHHPEATIPHIGSFDWDPFAALIDSRILMARQDVETMLDILFDMMAERAQDRHCTEVPVRQIASASEDMQEDEVSAKPETPRQTTIYDIARQVGLSASTVSAVLNGNWKSRRISEKTAERIRLVADRQGFALNQQARALRRQRSNLIGMIMPKYDNRYFSSIAEQFEHRARIRGLFPIITCTSRDPELELQAARTLLSYKVDCVIATGATNPDLISDICRASGVLNYNLDLPGSRAPSVISDNYGGALVLTSRVLAACAAEAGRPEPLAFIGGRSTDHNTLERLRAFRDAHAQAGIAPREDMILTTGYAAERAEQAVTQLAAAMPTLPAGVFVNSTSALEGVMRWLRTHHPEATIPHIGSFDWDPFAALIDSRILMARQDVETMLDILFDMMAERAQDRHCTEVPVRQIASASED

Foldseek 3Di:
DDPPPPPPDPDPPPQQDLVNLCVVLVHDSVCLLCLLLVNNVVVVNDPVSSVVSVVSCVVSVNNVVVCVVSVLPPAPLEEEEEAQDCPAPQVVVLVVVLQVVSVVVVHHYDYDHDNQDQVSQQVRLVVCVVVSHQEYEYEQHPAQVVSLVVCVVSVHHYEYEQAADQQFEYEHAQLQVLLLVLLLVLQVVLCVVVVHGFAAAEFEADCSTPSNVSSVVSNQVSCVVRPHGHDPLRYYHQYQALCSLLVSQVVQVVVDVDGGLEYEYAAVNSVNNVVVNCCVVPVPDDDHQYEYEDDDPVVLVPDQSYKYFHADSVVSSVVVVVCVVVSPRDSDYHYHYTDDIHHNVRD/DDDPPPPPDPDPPPQQDLVNLCVVLVHDSVCLVCLLLVNNVVVVNDPVSSVVSVVSCVVSVNNVVVCVVVVLPPAPLEEEEEAQDCPAPQVVVLVVVLQVVSVVVVHHYDYDHDNQDQVSQQVSLVVCVVVSHQEYEYEQHPAQVVSLVVCVVSVHHYEYEQAADQQFEYEHAQLQVLLLVLLLVLQVVLCVVVVHGFAAAEFEADCSTPSVVNSVVSNQVSCVVRPHGHDPLRYYHQYQALCSLLVSQVVQVVVDVDGGLEYEYAAVNSVNNVVVNCCVVPVPDDDHQYEYEDDDPVVLVPDQSYKYFHADSVVSSVVVVVCVVVSPRDSDYHYDYTDDIHHNVRD

Nearest PDB structures (foldseek):
  4rxm-assembly2_B  TM=8.381E-01  e=2.168E-12  Mannheimia haemolytica PHL213
  4wxe-assembly1_A  TM=7.807E-01  e=2.982E-13  Lacticaseibacillus paracasei ATCC 334
  4ywh-assembly2_B  TM=8.135E-01  e=1.861E-11  Actinobacillus succinogenes 130Z
  5hko-assembly1_A  TM=7.907E-01  e=1.636E-08  Mycolicibacterium smegmatis MC2 155
  4rsm-assembly3_C  TM=7.925E-01  e=2.406E-08  Mycolicibacterium smegmatis MC2 155